Protein AF-A0AAJ6HSL3-F1 (afdb_monomer_lite)

Radius of gyration: 36.49 Å; chains: 1; bounding box: 99×90×108 Å

Sequence (548 aa):
MAYPLMCQSELSRSVRRASRYFLAGVLVTAIAAISVLGVQQSIDEFGPSWRAATGHGVAGAFTPERVDAAGRGGRRQEWRGTFVSTDQRIIRRDVVLDTPPDRMRIDLTVHARDTGARRVVYGEGTPIAPVKSLAVLVLMAFGCGLAAWRPGGWWLVGRLRRSGGRGAAARRQQGSSNDHRQATRDSKALRESTVAGLSRPAREAAGKPTQTTEPLPVRRLRASTDGPCPTVVHMDDHEVVRLKIVGLNSIAHLLPKARGRCGVYELTFADGQRYVGQAVDVVTRFCAHRRTWSDIVEIAFERVSRAQLDKVERDQIRRREAAGVQLRNVVHTTGRLGASELDVLLPSAEQRRWLADHQPGIVRLGDRPVDSVLQHRSRHRFNRLQADPRFTDELARLVGAYLRVAMPVPELTELSYWTVSALPSTSAATYPRLLTVSVHALETLFVYHERHTPQELQIRLNIDGATARSHLRTRIGLALMRPVEAHYRIRPGVLGLHFTSMRSAYDALTRPGIIKAARQLNLDLMRKGPALNWKTHCPDLVEHVLSV

Structure (mmCIF, N/CA/C/O backbone):
data_AF-A0AAJ6HSL3-F1
#
_entry.id   AF-A0AAJ6HSL3-F1
#
loop_
_atom_site.group_PDB
_atom_site.id
_atom_site.type_symbol
_atom_site.label_atom_id
_atom_site.label_alt_id
_atom_site.label_comp_id
_atom_site.label_asym_id
_atom_site.label_entity_id
_atom_site.label_seq_id
_atom_site.pdbx_PDB_ins_code
_atom_site.Cartn_x
_atom_site.Cartn_y
_atom_site.Cartn_z
_atom_site.occupancy
_atom_site.B_iso_or_equiv
_atom_site.auth_seq_id
_atom_site.auth_comp_id
_atom_site.auth_asym_id
_atom_site.auth_atom_id
_atom_site.pdbx_PDB_model_num
ATOM 1 N N . MET A 1 1 ? 37.740 42.653 -48.615 1.00 38.50 1 MET A N 1
ATOM 2 C CA . MET A 1 1 ? 36.428 42.121 -49.056 1.00 38.50 1 MET A CA 1
ATOM 3 C C . MET A 1 1 ? 35.886 41.203 -47.971 1.00 38.50 1 MET A C 1
ATOM 5 O O . MET A 1 1 ? 36.682 40.470 -47.403 1.00 38.50 1 MET A O 1
ATOM 9 N N . ALA A 1 2 ? 34.581 41.221 -47.691 1.00 36.50 2 ALA A N 1
ATOM 10 C CA . ALA A 1 2 ? 33.935 40.275 -46.777 1.00 36.50 2 ALA A CA 1
ATOM 11 C C . ALA A 1 2 ? 32.511 39.967 -47.274 1.00 36.50 2 ALA A C 1
ATOM 13 O O . ALA A 1 2 ? 31.738 40.892 -47.510 1.00 36.50 2 ALA A O 1
ATOM 14 N N . TYR A 1 3 ? 32.182 38.684 -47.451 1.00 35.84 3 TYR A N 1
ATOM 15 C CA . TYR A 1 3 ? 30.846 38.212 -47.844 1.00 35.84 3 TYR A CA 1
ATOM 16 C C . TYR A 1 3 ? 30.082 37.645 -46.622 1.00 35.84 3 TYR A C 1
ATOM 18 O O . TYR A 1 3 ? 30.716 37.194 -45.665 1.00 35.84 3 TYR A O 1
ATOM 26 N N . PRO A 1 4 ? 28.733 37.674 -46.603 1.00 53.94 4 PRO A N 1
ATOM 27 C CA . PRO A 1 4 ? 27.961 37.497 -45.371 1.00 53.94 4 PRO A CA 1
ATOM 28 C C . PRO A 1 4 ? 27.597 36.035 -45.052 1.00 53.94 4 PRO A C 1
ATOM 30 O O . PRO A 1 4 ? 26.861 35.379 -45.786 1.00 53.94 4 PRO A O 1
ATOM 33 N N . LEU A 1 5 ? 27.999 35.555 -43.870 1.00 46.56 5 LEU A N 1
ATOM 34 C CA . LEU A 1 5 ? 27.686 34.201 -43.374 1.00 46.56 5 LEU A CA 1
ATOM 35 C C . LEU A 1 5 ? 26.261 34.021 -42.799 1.00 46.56 5 LEU A C 1
ATOM 37 O O . LEU A 1 5 ? 25.857 32.901 -42.491 1.00 46.56 5 LEU A O 1
ATOM 41 N N . MET A 1 6 ? 25.467 35.087 -42.647 1.00 44.66 6 MET A N 1
ATOM 42 C CA . MET A 1 6 ? 24.206 35.030 -41.881 1.00 44.66 6 MET A CA 1
ATOM 43 C C . MET A 1 6 ? 23.062 34.250 -42.569 1.00 44.66 6 MET A C 1
ATOM 45 O O . MET A 1 6 ? 22.182 33.724 -41.882 1.00 44.66 6 MET A O 1
ATOM 49 N N . CYS A 1 7 ? 23.064 34.138 -43.903 1.00 47.41 7 CYS A N 1
ATOM 50 C CA . CYS A 1 7 ? 21.889 33.706 -44.675 1.00 47.41 7 CYS A CA 1
ATOM 51 C C . CYS A 1 7 ? 21.504 32.216 -44.503 1.00 47.41 7 CYS A C 1
ATOM 53 O O . CYS A 1 7 ? 20.319 31.886 -44.428 1.00 47.41 7 CYS A O 1
ATOM 55 N N . GLN A 1 8 ? 22.472 31.296 -44.389 1.00 46.66 8 GLN A N 1
ATOM 56 C CA . GLN A 1 8 ? 22.165 29.853 -44.392 1.00 46.66 8 GLN A CA 1
ATOM 57 C C . GLN A 1 8 ? 21.445 29.356 -43.123 1.00 46.66 8 GLN A C 1
ATOM 59 O O . GLN A 1 8 ? 20.730 28.348 -43.161 1.00 46.66 8 GLN A O 1
ATOM 64 N N . SER A 1 9 ? 21.588 30.062 -41.995 1.00 52.84 9 SER A N 1
ATOM 65 C CA . SER A 1 9 ? 21.005 29.628 -40.718 1.00 52.84 9 SER A CA 1
ATOM 66 C C . SER A 1 9 ? 19.466 29.620 -40.740 1.00 52.84 9 SER A C 1
ATOM 68 O O . SER A 1 9 ? 18.851 28.660 -40.268 1.00 52.84 9 SER A O 1
ATOM 70 N N . GLU A 1 10 ? 18.851 30.625 -41.368 1.00 47.94 10 GLU A N 1
ATOM 71 C CA . GLU A 1 10 ? 17.398 30.813 -41.478 1.00 47.94 10 GLU A CA 1
ATOM 72 C C . GLU A 1 10 ? 16.749 29.793 -42.426 1.00 47.94 10 GLU A C 1
ATOM 74 O O . GLU A 1 10 ? 15.784 29.119 -42.053 1.00 47.94 10 GLU A O 1
ATOM 79 N N . LEU A 1 11 ? 17.328 29.596 -43.617 1.00 48.28 11 LEU A N 1
ATOM 80 C CA . LEU A 1 11 ? 16.896 28.589 -44.600 1.00 48.28 11 LEU A CA 1
ATOM 81 C C . LEU A 1 11 ? 16.854 27.179 -43.992 1.00 48.28 11 LEU A C 1
ATOM 83 O O . LEU A 1 11 ? 15.866 26.455 -44.127 1.00 48.28 11 LEU A O 1
ATOM 87 N N . SER A 1 12 ? 17.881 26.811 -43.221 1.00 54.84 12 SER A N 1
ATOM 88 C CA . SER A 1 12 ? 17.910 25.515 -42.537 1.00 54.84 12 SER A CA 1
ATOM 89 C C . SER A 1 12 ? 16.773 25.345 -41.510 1.00 54.84 12 SER A C 1
ATOM 91 O O . SER A 1 12 ? 16.361 24.219 -41.220 1.00 54.84 12 SER A O 1
ATOM 93 N N . ARG A 1 13 ? 16.260 26.440 -40.929 1.00 52.62 13 ARG A N 1
ATOM 94 C CA . ARG A 1 13 ? 15.161 26.431 -39.948 1.00 52.62 13 ARG A CA 1
ATOM 95 C C . ARG A 1 13 ? 13.796 26.407 -40.632 1.00 52.62 13 ARG A C 1
ATOM 97 O O . ARG A 1 13 ? 12.902 25.726 -40.128 1.00 52.62 13 ARG A O 1
ATOM 104 N N . SER A 1 14 ? 13.625 27.096 -41.762 1.00 52.59 14 SER A N 1
ATOM 105 C CA . SER A 1 14 ? 12.364 27.088 -42.516 1.00 52.59 14 SER A CA 1
ATOM 106 C C . SER A 1 14 ? 12.091 25.709 -43.127 1.00 52.59 14 SER A C 1
ATOM 108 O O . SER A 1 14 ? 11.015 25.155 -42.895 1.00 52.59 14 SER A O 1
ATOM 110 N N . VAL A 1 15 ? 13.087 25.084 -43.767 1.00 55.91 15 VAL A N 1
ATOM 111 C CA . VAL A 1 15 ? 12.978 23.722 -44.330 1.00 55.91 15 VAL A CA 1
ATOM 112 C C . VAL A 1 15 ? 12.661 22.689 -43.240 1.00 55.91 15 VAL A C 1
ATOM 114 O O . VAL A 1 15 ? 11.739 21.888 -43.395 1.00 55.91 15 VAL A O 1
ATOM 117 N N . ARG A 1 16 ? 13.335 22.759 -42.080 1.00 52.56 16 ARG A N 1
ATOM 118 C CA . ARG A 1 16 ? 13.063 21.875 -40.924 1.00 52.56 16 ARG A CA 1
ATOM 119 C C . ARG A 1 16 ? 11.732 22.154 -40.212 1.00 52.56 16 ARG A C 1
ATOM 121 O O . ARG A 1 16 ? 11.285 21.315 -39.432 1.00 52.56 16 ARG A O 1
ATOM 128 N N . ARG A 1 17 ? 11.077 23.295 -40.458 1.00 53.50 17 ARG A N 1
ATOM 129 C CA . ARG A 1 17 ? 9.676 23.532 -40.059 1.00 53.50 17 ARG A CA 1
ATOM 130 C C . ARG A 1 17 ? 8.716 22.959 -41.104 1.00 53.50 17 ARG A C 1
ATOM 132 O O . ARG A 1 17 ? 7.807 22.224 -40.731 1.00 53.50 17 ARG A O 1
ATOM 139 N N . ALA A 1 18 ? 8.955 23.220 -42.390 1.00 54.31 18 ALA A N 1
ATOM 140 C CA . ALA A 1 18 ? 8.138 22.722 -43.496 1.00 54.31 18 ALA A CA 1
ATOM 141 C C . ALA A 1 18 ? 8.036 21.185 -43.507 1.00 54.31 18 ALA A C 1
ATOM 143 O O . ALA A 1 18 ? 6.926 20.655 -43.537 1.00 54.31 18 ALA A O 1
ATOM 144 N N . SER A 1 19 ? 9.157 20.466 -43.370 1.00 53.78 19 SER A N 1
ATOM 145 C CA . SER A 1 19 ? 9.152 18.995 -43.328 1.00 53.78 19 SER A CA 1
ATOM 146 C C . SER A 1 19 ? 8.380 18.431 -42.130 1.00 53.78 19 SER A C 1
ATOM 148 O O . SER A 1 19 ? 7.687 17.424 -42.262 1.00 53.78 19 SER A O 1
ATOM 150 N N . ARG A 1 20 ? 8.418 19.105 -40.971 1.00 55.12 20 ARG A N 1
ATOM 151 C CA . ARG A 1 20 ? 7.653 18.708 -39.775 1.00 55.12 20 ARG A CA 1
ATOM 152 C C . ARG A 1 20 ? 6.151 18.942 -39.938 1.00 55.12 20 ARG A C 1
ATOM 154 O O . ARG A 1 20 ? 5.377 18.130 -39.441 1.00 55.12 20 ARG A O 1
ATOM 161 N N . TYR A 1 21 ? 5.732 19.994 -40.644 1.00 60.94 21 TYR A N 1
ATOM 162 C CA . TYR A 1 21 ? 4.319 20.196 -40.983 1.00 60.94 21 TYR A CA 1
ATOM 163 C C . TYR A 1 21 ? 3.832 19.206 -42.050 1.00 60.94 21 TYR A C 1
ATOM 165 O O . TYR A 1 21 ? 2.742 18.662 -41.899 1.00 60.94 21 TYR A O 1
ATOM 173 N N . PHE A 1 22 ? 4.649 18.908 -43.065 1.00 65.56 22 PHE A N 1
ATOM 174 C CA . PHE A 1 22 ? 4.341 17.894 -44.079 1.00 65.56 22 PHE A CA 1
ATOM 175 C C . PHE A 1 22 ? 4.174 16.499 -43.455 1.00 65.56 22 PHE A C 1
ATOM 177 O O . PHE A 1 22 ? 3.131 15.870 -43.622 1.00 65.56 22 PHE A O 1
ATOM 184 N N . LEU A 1 23 ? 5.145 16.058 -42.646 1.00 61.44 23 LEU A N 1
ATOM 185 C CA . LEU A 1 23 ? 5.101 14.761 -41.964 1.00 61.44 23 LEU A CA 1
ATOM 186 C C . LEU A 1 23 ? 3.921 14.659 -40.980 1.00 61.44 23 LEU A C 1
ATOM 188 O O . LEU A 1 23 ? 3.283 13.613 -40.889 1.00 61.44 23 LEU A O 1
ATOM 192 N N . ALA A 1 24 ? 3.586 15.750 -40.280 1.00 62.50 24 ALA A N 1
ATOM 193 C CA . ALA A 1 24 ? 2.399 15.805 -39.427 1.00 62.50 24 ALA A CA 1
ATOM 194 C C . ALA A 1 24 ? 1.087 15.734 -40.230 1.00 62.50 24 ALA A C 1
ATOM 196 O O . ALA A 1 24 ? 0.134 15.116 -39.762 1.00 62.50 24 ALA A O 1
ATOM 197 N N . GLY A 1 25 ? 1.038 16.329 -41.428 1.00 66.25 25 GLY A N 1
ATOM 198 C CA . GLY A 1 25 ? -0.094 16.211 -42.350 1.00 66.25 25 GLY A CA 1
ATOM 199 C C . GLY A 1 25 ? -0.306 14.767 -42.801 1.00 66.25 25 GLY A C 1
ATOM 200 O O . GLY A 1 25 ? -1.377 14.215 -42.566 1.00 66.25 25 GLY A O 1
ATOM 201 N N . VAL A 1 26 ? 0.742 14.129 -43.337 1.00 71.12 26 VAL A N 1
ATOM 202 C CA . VAL A 1 26 ? 0.716 12.715 -43.761 1.00 71.12 26 VAL A CA 1
ATOM 203 C C . VAL A 1 26 ? 0.276 11.796 -42.616 1.00 71.12 26 VAL A C 1
ATOM 205 O O . VAL A 1 26 ? -0.586 10.942 -42.815 1.00 71.12 26 VAL A O 1
ATOM 208 N N . LEU A 1 27 ? 0.804 11.999 -41.403 1.00 64.75 27 LEU A N 1
ATOM 209 C CA . LEU A 1 27 ? 0.428 11.208 -40.228 1.00 64.75 27 LEU A CA 1
ATOM 210 C C . LEU A 1 27 ? -1.057 11.373 -39.857 1.00 64.75 27 LEU A C 1
ATOM 212 O O . LEU A 1 27 ? -1.716 10.382 -39.552 1.00 64.75 27 LEU A O 1
ATOM 216 N N . VAL A 1 28 ? -1.603 12.593 -39.904 1.00 69.56 28 VAL A N 1
ATOM 217 C CA . VAL A 1 28 ? -3.035 12.836 -39.639 1.00 69.56 28 VAL A CA 1
ATOM 218 C C . VAL A 1 28 ? -3.914 12.191 -40.715 1.00 69.56 28 VAL A C 1
ATOM 220 O O . VAL A 1 28 ? -4.921 11.575 -40.371 1.00 69.56 28 VAL A O 1
ATOM 223 N N . THR A 1 29 ? -3.530 12.265 -41.992 1.00 67.38 29 THR A N 1
ATOM 224 C CA . THR A 1 29 ? -4.267 11.614 -43.088 1.00 67.38 29 THR A CA 1
ATOM 225 C C . THR A 1 29 ? -4.244 10.087 -42.960 1.00 67.38 29 THR A C 1
ATOM 227 O O . THR A 1 29 ? -5.283 9.449 -43.118 1.00 67.38 29 THR A O 1
ATOM 230 N N . ALA A 1 30 ? -3.097 9.500 -42.602 1.00 68.12 30 ALA A N 1
ATOM 231 C CA . ALA A 1 30 ? -2.974 8.063 -42.357 1.00 68.12 30 ALA A CA 1
ATOM 232 C C . ALA A 1 30 ? -3.830 7.605 -41.162 1.00 68.12 30 ALA A C 1
ATOM 234 O O . ALA A 1 30 ? -4.544 6.610 -41.269 1.00 68.12 30 ALA A O 1
ATOM 235 N N . ILE A 1 31 ? -3.822 8.357 -40.053 1.00 68.56 31 ILE A N 1
ATOM 236 C CA . ILE A 1 31 ? -4.690 8.087 -38.895 1.00 68.56 31 ILE A CA 1
ATOM 237 C C . ILE A 1 31 ? -6.166 8.156 -39.305 1.00 68.56 31 ILE A C 1
ATOM 239 O O . ILE A 1 31 ? -6.918 7.251 -38.967 1.00 68.56 31 ILE A O 1
ATOM 243 N N . ALA A 1 32 ? -6.582 9.168 -40.074 1.00 67.88 32 ALA A N 1
ATOM 244 C CA . ALA A 1 32 ? -7.965 9.286 -40.536 1.00 67.88 32 ALA A CA 1
ATOM 245 C C . ALA A 1 32 ? -8.397 8.104 -41.426 1.00 67.88 32 ALA A C 1
ATOM 247 O O . ALA A 1 32 ? -9.487 7.568 -41.231 1.00 67.88 32 ALA A O 1
ATOM 248 N N . ALA A 1 33 ? -7.542 7.654 -42.352 1.00 69.44 33 ALA A N 1
ATOM 249 C CA . ALA A 1 33 ? -7.819 6.489 -43.195 1.00 69.44 33 ALA A CA 1
ATOM 250 C C . ALA A 1 33 ? -7.941 5.189 -42.374 1.00 69.44 33 ALA A C 1
ATOM 252 O O . ALA A 1 33 ? -8.884 4.421 -42.569 1.00 69.44 33 ALA A O 1
ATOM 253 N N . ILE A 1 34 ? -7.040 4.975 -41.408 1.00 71.00 34 ILE A N 1
ATOM 254 C CA . ILE A 1 34 ? -7.098 3.838 -40.474 1.00 71.00 34 ILE A CA 1
ATOM 255 C C . ILE A 1 34 ? -8.370 3.900 -39.611 1.00 71.00 34 ILE A C 1
ATOM 257 O O . ILE A 1 34 ? -9.005 2.868 -39.391 1.00 71.00 34 ILE A O 1
ATOM 261 N N . SER A 1 35 ? -8.788 5.093 -39.171 1.00 64.50 35 SER A N 1
ATOM 262 C CA . SER A 1 35 ? -10.036 5.276 -38.421 1.00 64.50 35 SER A CA 1
ATOM 263 C C . SER A 1 35 ? -11.273 4.908 -39.242 1.00 64.50 35 SER A C 1
ATOM 265 O O . SER A 1 35 ? -12.148 4.223 -38.721 1.00 64.50 35 SER A O 1
ATOM 267 N N . VAL A 1 36 ? -11.345 5.306 -40.519 1.00 68.62 36 VAL A N 1
ATOM 268 C CA . VAL A 1 36 ? -12.468 4.951 -41.410 1.00 68.62 36 VAL A CA 1
ATOM 269 C C . VAL A 1 36 ? -12.543 3.438 -41.630 1.00 68.62 36 VAL A C 1
ATOM 271 O O . VAL A 1 36 ? -13.611 2.855 -41.450 1.00 68.62 36 VAL A O 1
ATOM 274 N N . LEU A 1 37 ? -11.414 2.787 -41.931 1.00 65.56 37 LEU A N 1
ATOM 275 C CA . LEU A 1 37 ? -11.355 1.331 -42.119 1.00 65.56 37 LEU A CA 1
ATOM 276 C C . LEU A 1 37 ? -11.744 0.566 -40.840 1.00 65.56 37 LEU A C 1
ATOM 278 O O . LEU A 1 37 ? -12.523 -0.384 -40.898 1.00 65.56 37 LEU A O 1
ATOM 282 N N . GLY A 1 38 ? -11.259 1.011 -39.675 1.00 59.75 38 GLY A N 1
ATOM 283 C CA . GLY A 1 38 ? -11.620 0.420 -38.384 1.00 59.75 38 GLY A CA 1
ATOM 284 C C . GLY A 1 38 ? -13.092 0.633 -38.008 1.00 59.75 38 GLY A C 1
ATOM 285 O O . GLY A 1 38 ? -13.701 -0.250 -37.405 1.00 59.75 38 GLY A O 1
ATOM 286 N N . VAL A 1 39 ? -13.691 1.764 -38.398 1.00 63.84 39 VAL A N 1
ATOM 287 C CA . VAL A 1 39 ? -15.134 2.021 -38.244 1.00 63.84 39 VAL A CA 1
ATOM 288 C C . VAL A 1 39 ? -15.959 1.089 -39.133 1.00 63.84 39 VAL A C 1
ATOM 290 O O . VAL A 1 39 ? -16.923 0.514 -38.637 1.00 63.84 39 VAL A O 1
ATOM 293 N N . GLN A 1 40 ? -15.568 0.875 -40.394 1.00 61.22 40 GLN A N 1
ATOM 294 C CA . GLN A 1 40 ? -16.257 -0.064 -41.292 1.00 61.22 40 GLN A CA 1
ATOM 295 C C . GLN A 1 40 ? -16.239 -1.495 -40.730 1.00 61.22 40 GLN A C 1
ATOM 297 O O . GLN A 1 40 ? -17.302 -2.074 -40.517 1.00 61.22 40 GLN A O 1
ATOM 302 N N . GLN A 1 41 ? -15.061 -2.010 -40.355 1.00 60.38 41 GLN A N 1
ATOM 303 C CA . GLN A 1 41 ? -14.937 -3.334 -39.723 1.00 60.38 41 GLN A CA 1
ATOM 304 C C . GLN A 1 41 ? -15.753 -3.446 -38.421 1.00 60.38 41 GLN A C 1
ATOM 306 O O . GLN A 1 41 ? -16.389 -4.468 -38.169 1.00 60.38 41 GLN A O 1
ATOM 311 N N . SER A 1 42 ? -15.796 -2.380 -37.611 1.00 59.06 42 SER A N 1
ATOM 312 C CA . SER A 1 42 ? -16.596 -2.357 -36.377 1.00 59.06 42 SER A CA 1
ATOM 313 C C . SER A 1 42 ? -18.105 -2.409 -36.641 1.00 59.06 42 SER A C 1
ATOM 315 O O . SER A 1 42 ? -18.834 -2.984 -35.836 1.00 59.06 42 SER A O 1
ATOM 317 N N . ILE A 1 43 ? -18.589 -1.817 -37.740 1.00 61.97 43 ILE A N 1
ATOM 318 C CA . ILE A 1 43 ? -20.011 -1.828 -38.124 1.00 61.97 43 ILE A CA 1
ATOM 319 C C . ILE A 1 43 ? -20.439 -3.231 -38.574 1.00 61.97 43 ILE A C 1
ATOM 321 O O . ILE A 1 43 ? -21.486 -3.713 -38.126 1.00 61.97 43 ILE A O 1
ATOM 325 N N . ASP A 1 44 ? -19.611 -3.901 -39.380 1.00 62.81 44 ASP A N 1
ATOM 326 C CA . ASP A 1 44 ? -19.874 -5.253 -39.891 1.00 62.81 44 ASP A CA 1
ATOM 327 C C . ASP A 1 44 ? -19.999 -6.297 -38.762 1.00 62.81 44 ASP A C 1
ATOM 329 O O . ASP A 1 44 ? -20.835 -7.198 -38.841 1.00 62.81 44 ASP A O 1
ATOM 333 N N . GLU A 1 45 ? -19.228 -6.156 -37.675 1.00 62.56 45 GLU A N 1
ATOM 334 C CA . GLU A 1 45 ? -19.332 -7.014 -36.481 1.00 62.56 45 GLU A CA 1
ATOM 335 C C . GLU A 1 45 ? -20.443 -6.574 -35.500 1.00 62.56 45 GLU A C 1
ATOM 337 O O . GLU A 1 45 ? -21.075 -7.408 -34.837 1.00 62.56 45 GLU A O 1
ATOM 342 N N . PHE A 1 46 ? -20.714 -5.267 -35.392 1.00 66.50 46 PHE A N 1
ATOM 343 C CA . PHE A 1 46 ? -21.706 -4.723 -34.456 1.00 66.50 46 PHE A CA 1
ATOM 344 C C . PHE A 1 46 ? -23.151 -4.980 -34.902 1.00 66.50 46 PHE A C 1
ATOM 346 O O . PHE A 1 46 ? -23.981 -5.377 -34.087 1.00 66.50 46 PHE A O 1
ATOM 353 N N . GLY A 1 47 ? -23.474 -4.804 -36.187 1.00 72.69 47 GLY A N 1
ATOM 354 C CA . GLY A 1 47 ? -24.844 -4.969 -36.694 1.00 72.69 47 GLY A CA 1
ATOM 355 C C . GLY A 1 47 ? -25.458 -6.363 -36.445 1.00 72.69 47 GLY A C 1
ATOM 356 O O . GLY A 1 47 ? -26.620 -6.456 -36.035 1.00 72.69 47 GLY A O 1
ATOM 357 N N . PRO A 1 48 ? -24.731 -7.474 -36.668 1.00 76.00 48 PRO A N 1
ATOM 358 C CA . PRO A 1 48 ? -25.227 -8.820 -36.377 1.00 76.00 48 PRO A CA 1
ATOM 359 C C . PRO A 1 48 ? -25.280 -9.160 -34.881 1.00 76.00 48 PRO A C 1
ATOM 361 O O . PRO A 1 48 ? -26.235 -9.815 -34.460 1.00 76.00 48 PRO A O 1
ATOM 364 N N . SER A 1 49 ? -24.321 -8.687 -34.076 1.00 72.88 49 SER A N 1
ATOM 365 C CA . SER A 1 49 ? -24.284 -8.943 -32.626 1.00 72.88 49 SER A CA 1
ATOM 366 C C . SER A 1 49 ? -25.314 -8.112 -31.846 1.00 72.88 49 SER A C 1
ATOM 368 O O . SER A 1 49 ? -25.976 -8.637 -30.950 1.00 72.88 49 SER A O 1
ATOM 370 N N . TRP A 1 50 ? -25.548 -6.852 -32.234 1.00 70.69 50 TRP A N 1
ATOM 371 C CA . TRP A 1 50 ? -26.617 -6.014 -31.677 1.00 70.69 50 TRP A CA 1
ATOM 372 C C . TRP A 1 50 ? -28.008 -6.606 -31.934 1.00 70.69 50 TRP A C 1
ATOM 374 O O . TRP A 1 50 ? -28.840 -6.642 -31.027 1.00 70.69 50 TRP A O 1
ATOM 384 N N . ARG A 1 51 ? -28.257 -7.130 -33.146 1.00 74.06 51 ARG A N 1
ATOM 385 C CA . ARG A 1 51 ? -29.523 -7.810 -33.477 1.00 74.06 51 ARG A CA 1
ATOM 386 C C . ARG A 1 51 ? -29.761 -9.038 -32.594 1.00 74.06 51 ARG A C 1
ATOM 388 O O . ARG A 1 51 ? -30.869 -9.198 -32.098 1.00 74.06 51 ARG A O 1
ATOM 395 N N . ALA A 1 52 ? -28.730 -9.841 -32.322 1.00 77.12 52 ALA A N 1
ATOM 396 C CA . ALA A 1 52 ? -28.852 -10.990 -31.424 1.00 77.12 52 ALA A CA 1
ATOM 397 C C . ALA A 1 52 ? -29.159 -10.557 -29.979 1.00 77.12 52 ALA A C 1
ATOM 399 O O . ALA A 1 52 ? -30.088 -11.077 -29.363 1.00 77.12 52 ALA A O 1
ATOM 400 N N . ALA A 1 53 ? -28.436 -9.552 -29.469 1.00 71.25 53 ALA A N 1
ATOM 401 C CA . ALA A 1 53 ? -28.622 -9.010 -28.120 1.00 71.25 53 ALA A CA 1
ATOM 402 C C . ALA A 1 53 ? -29.989 -8.324 -27.906 1.00 71.25 53 ALA A C 1
ATOM 404 O O . ALA A 1 53 ? -30.454 -8.226 -26.774 1.00 71.25 53 ALA A O 1
ATOM 405 N N . THR A 1 54 ? -30.644 -7.874 -28.981 1.00 73.56 54 THR A N 1
ATOM 406 C CA . THR A 1 54 ? -32.016 -7.328 -28.970 1.00 73.56 54 THR A CA 1
ATOM 407 C C . THR A 1 54 ? -33.093 -8.381 -29.273 1.00 73.56 54 THR A C 1
ATOM 409 O O . THR A 1 54 ? -34.264 -8.045 -29.417 1.00 73.56 54 THR A O 1
ATOM 412 N N . GLY A 1 55 ? -32.725 -9.667 -29.341 1.00 73.50 55 GLY A N 1
ATOM 413 C CA . GLY A 1 55 ? -33.653 -10.787 -29.534 1.00 73.50 55 GLY A CA 1
ATOM 414 C C . GLY A 1 55 ? -34.057 -11.058 -30.987 1.00 73.50 55 GLY A C 1
ATOM 415 O O . GLY A 1 55 ? -34.808 -12.001 -31.240 1.00 73.50 55 GLY A O 1
ATOM 416 N N . HIS A 1 56 ? -33.548 -10.293 -31.955 1.00 76.69 56 HIS A N 1
ATOM 417 C CA . HIS A 1 56 ? -33.751 -10.560 -33.378 1.00 76.69 56 HIS A CA 1
ATOM 418 C C . HIS A 1 56 ? -32.849 -11.704 -33.879 1.00 76.69 56 HIS A C 1
ATOM 420 O O . HIS A 1 56 ? -31.809 -12.018 -33.299 1.00 76.69 56 HIS A O 1
ATOM 426 N N . GLY A 1 57 ? -33.240 -12.313 -35.001 1.00 85.19 57 GLY A N 1
ATOM 427 C CA . GLY A 1 57 ? -32.587 -13.500 -35.561 1.00 85.19 57 GLY A CA 1
ATOM 428 C C . GLY A 1 57 ? -33.324 -14.798 -35.230 1.00 85.19 57 GLY A C 1
ATOM 429 O O . GLY A 1 57 ? -34.191 -14.841 -34.354 1.00 85.19 57 GLY A O 1
ATOM 430 N N . VAL A 1 58 ? -32.987 -15.856 -35.964 1.00 88.88 58 VAL A N 1
ATOM 431 C CA . VAL A 1 58 ? -33.606 -17.179 -35.840 1.00 88.88 58 VAL A CA 1
ATOM 432 C C . VAL A 1 58 ? -33.081 -17.854 -34.578 1.00 88.88 58 VAL A C 1
ATOM 434 O O . VAL A 1 58 ? -31.873 -18.030 -34.427 1.00 88.88 58 VAL A O 1
ATOM 437 N N . ALA A 1 59 ? -33.984 -18.220 -33.668 1.00 90.12 59 ALA A N 1
ATOM 438 C CA . ALA A 1 59 ? -33.646 -18.986 -32.474 1.00 90.12 59 ALA A CA 1
ATOM 439 C C . ALA A 1 59 ? -33.368 -20.458 -32.816 1.00 90.12 59 ALA A C 1
ATOM 441 O O . ALA A 1 59 ? -33.922 -21.005 -33.774 1.00 90.12 59 ALA A O 1
ATOM 442 N N . GLY A 1 60 ? -32.515 -21.095 -32.019 1.00 92.31 60 GLY A N 1
ATOM 443 C CA . GLY A 1 60 ? -32.176 -22.501 -32.177 1.00 92.31 60 GLY A CA 1
ATOM 444 C C . GLY A 1 60 ? -31.224 -23.010 -31.103 1.00 92.31 60 GLY A C 1
ATOM 445 O O . GLY A 1 60 ? -31.069 -22.410 -30.034 1.00 92.31 60 GLY A O 1
ATOM 446 N N . ALA A 1 61 ? -30.580 -24.127 -31.413 1.00 93.25 61 ALA A N 1
ATOM 447 C CA . ALA A 1 61 ? -29.583 -24.783 -30.584 1.00 93.25 61 ALA A CA 1
ATOM 448 C C . ALA A 1 61 ? -28.241 -24.854 -31.327 1.00 93.25 61 ALA A C 1
ATOM 450 O O . ALA A 1 61 ? -28.195 -25.169 -32.517 1.00 93.25 61 ALA A O 1
ATOM 451 N N . PHE A 1 62 ? -27.146 -24.579 -30.624 1.00 94.44 62 PHE A N 1
ATOM 452 C CA . PHE A 1 62 ? -25.781 -24.786 -31.098 1.00 94.44 62 PHE A CA 1
ATOM 453 C C . PHE A 1 62 ? -25.150 -25.964 -30.352 1.00 94.44 62 PHE A C 1
ATOM 455 O O . PHE A 1 62 ? -25.062 -25.949 -29.123 1.00 94.44 62 PHE A O 1
ATOM 462 N N . THR A 1 63 ? -24.689 -26.958 -31.109 1.00 93.81 63 THR A N 1
ATOM 463 C CA . THR A 1 63 ? -23.927 -28.108 -30.612 1.00 93.81 63 THR A CA 1
ATOM 464 C C . THR A 1 63 ? -22.452 -27.908 -30.974 1.00 93.81 63 THR A C 1
ATOM 466 O O . THR A 1 63 ? -22.135 -27.867 -32.167 1.00 93.81 63 THR A O 1
ATOM 469 N N . PRO A 1 64 ? -21.538 -27.748 -30.000 1.00 93.38 64 PRO A N 1
ATOM 470 C CA . PRO A 1 64 ? -20.102 -27.692 -30.272 1.00 93.38 64 PRO A CA 1
ATOM 471 C C . PRO A 1 64 ? -19.561 -29.046 -30.758 1.00 93.38 64 PRO A C 1
ATOM 473 O O . PRO A 1 64 ? -20.007 -30.106 -30.339 1.00 93.38 64 PRO A O 1
ATOM 476 N N . GLU A 1 65 ? -18.543 -28.996 -31.610 1.00 92.56 65 GLU A N 1
ATOM 477 C CA . GLU A 1 65 ? -17.842 -30.154 -32.183 1.00 92.56 65 GLU A CA 1
ATOM 478 C C . GLU A 1 65 ? -16.332 -30.087 -31.897 1.00 92.56 65 GLU A C 1
ATOM 480 O O . GLU A 1 65 ? -15.702 -31.108 -31.628 1.00 92.56 65 GLU A O 1
ATOM 485 N N . ARG A 1 66 ? -15.737 -28.882 -31.919 1.00 90.19 66 ARG A N 1
ATOM 486 C CA . ARG A 1 66 ? -14.323 -28.651 -31.577 1.00 90.19 66 ARG A CA 1
ATOM 487 C C . ARG A 1 66 ? -14.083 -27.296 -30.909 1.00 90.19 66 ARG A C 1
ATOM 489 O O . ARG A 1 66 ? -14.921 -26.394 -30.974 1.00 90.19 66 ARG A O 1
ATOM 496 N N . VAL A 1 67 ? -12.907 -27.157 -30.297 1.00 88.38 67 VAL A N 1
ATOM 497 C CA . VAL A 1 67 ? -12.432 -25.914 -29.676 1.00 88.38 67 VAL A CA 1
ATOM 498 C C . VAL A 1 67 ? -11.082 -25.539 -30.272 1.00 88.38 67 VAL A C 1
ATOM 500 O O . VAL A 1 67 ? -10.089 -26.225 -30.037 1.00 88.38 67 VAL A O 1
ATOM 503 N N . ASP A 1 68 ? -11.044 -24.437 -31.015 1.00 85.19 68 ASP A N 1
ATOM 504 C CA . ASP A 1 68 ? -9.820 -23.923 -31.625 1.00 85.19 68 ASP A CA 1
ATOM 505 C C . ASP A 1 68 ? -9.164 -22.880 -30.695 1.00 85.19 68 ASP A C 1
ATOM 507 O O . ASP A 1 68 ? -9.844 -22.075 -30.048 1.00 85.19 68 ASP A O 1
ATOM 511 N N . ALA A 1 69 ? -7.830 -22.874 -30.615 1.00 77.12 69 ALA A N 1
ATOM 512 C CA . ALA A 1 69 ? -7.079 -21.901 -29.818 1.00 77.12 69 ALA A CA 1
ATOM 513 C C . ALA A 1 69 ? -6.810 -20.622 -30.629 1.00 77.12 69 ALA A C 1
ATOM 515 O O . ALA A 1 69 ? -6.113 -20.647 -31.643 1.00 77.12 69 ALA A O 1
ATOM 516 N N . ALA A 1 70 ? -7.331 -19.491 -30.158 1.00 66.50 70 ALA A N 1
ATOM 517 C CA . ALA A 1 70 ? -7.342 -18.221 -30.873 1.00 66.50 70 ALA A CA 1
ATOM 518 C C . ALA A 1 70 ? -6.601 -17.092 -30.130 1.00 66.50 70 ALA A C 1
ATOM 520 O O . ALA A 1 70 ? -6.435 -17.083 -28.904 1.00 66.50 70 ALA A O 1
ATOM 521 N N . GLY A 1 71 ? -6.189 -16.082 -30.900 1.00 57.47 71 GLY A N 1
ATOM 522 C CA . GLY A 1 71 ? -5.508 -14.888 -30.399 1.00 57.47 71 GLY A CA 1
ATOM 523 C C . GLY A 1 71 ? -4.033 -15.095 -30.031 1.00 57.47 71 GLY A C 1
ATOM 524 O O . GLY A 1 71 ? -3.487 -16.199 -30.044 1.00 57.47 71 GLY A O 1
ATOM 525 N N . ARG A 1 72 ? -3.352 -13.989 -29.707 1.00 40.94 72 ARG A N 1
ATOM 526 C CA . ARG A 1 72 ? -1.900 -13.964 -29.466 1.00 40.94 72 ARG A CA 1
ATOM 527 C C . ARG A 1 72 ? -1.550 -14.779 -28.210 1.00 40.94 72 ARG A C 1
ATOM 529 O O . ARG A 1 72 ? -1.827 -14.345 -27.094 1.00 40.94 72 ARG A O 1
ATOM 536 N N . GLY A 1 73 ? -0.957 -15.958 -28.406 1.00 48.38 73 GLY A N 1
ATOM 537 C CA . GLY A 1 73 ? -0.638 -16.903 -27.330 1.00 48.38 73 GLY A CA 1
ATOM 538 C C . GLY A 1 73 ? -1.797 -17.812 -26.895 1.00 48.38 73 GLY A C 1
ATOM 539 O O . GLY A 1 73 ? -1.793 -18.258 -25.752 1.00 48.38 73 GLY A O 1
ATOM 540 N N . GLY A 1 74 ? -2.801 -18.052 -27.752 1.00 54.78 74 GLY A N 1
ATOM 541 C CA . GLY A 1 74 ? -3.816 -19.104 -27.557 1.00 54.78 74 GLY A CA 1
ATOM 542 C C . GLY A 1 74 ? -4.774 -18.910 -26.374 1.00 54.78 74 GLY A C 1
ATOM 543 O O . GLY A 1 74 ? -5.427 -19.856 -25.947 1.00 54.78 74 GLY A O 1
ATOM 544 N N . ARG A 1 75 ? -4.853 -17.696 -25.810 1.00 58.59 75 ARG A N 1
ATOM 545 C CA . ARG A 1 75 ? -5.642 -17.395 -24.598 1.00 58.59 75 ARG A CA 1
ATOM 546 C C . ARG A 1 75 ? -7.156 -17.275 -24.822 1.00 58.59 75 ARG A C 1
ATOM 548 O O . ARG A 1 75 ? -7.881 -17.147 -23.838 1.00 58.59 75 ARG A O 1
ATOM 555 N N . ARG A 1 76 ? -7.644 -17.279 -26.068 1.00 69.19 76 ARG A N 1
ATOM 556 C CA . ARG A 1 76 ? -9.080 -17.327 -26.396 1.00 69.19 76 ARG A CA 1
ATOM 557 C C . ARG A 1 76 ? -9.419 -18.723 -26.918 1.00 69.19 76 ARG A C 1
ATOM 559 O O . ARG A 1 76 ? -8.664 -19.274 -27.708 1.00 69.19 76 ARG A O 1
ATOM 566 N N . GLN A 1 77 ? -10.561 -19.260 -26.508 1.00 81.62 77 GLN A N 1
ATOM 567 C CA . GLN A 1 77 ? -11.141 -20.473 -27.084 1.00 81.62 77 GLN A CA 1
ATOM 568 C C . GLN A 1 77 ? -12.243 -20.076 -28.072 1.00 81.62 77 GLN A C 1
ATOM 570 O O . GLN A 1 77 ? -13.119 -19.280 -27.724 1.00 81.62 77 GLN A O 1
ATOM 575 N N . GLU A 1 78 ? -12.193 -20.606 -29.292 1.00 86.94 78 GLU A N 1
ATOM 576 C CA . GLU A 1 78 ? -13.265 -20.502 -30.287 1.00 86.94 78 GLU A CA 1
ATOM 577 C C . GLU A 1 78 ? -14.007 -21.835 -30.375 1.00 86.94 78 GLU A C 1
ATOM 579 O O . GLU A 1 78 ? -13.444 -22.851 -30.776 1.00 86.94 78 GLU A O 1
ATOM 584 N N . TRP A 1 79 ? -15.282 -21.825 -29.996 1.00 90.81 79 TRP A N 1
ATOM 585 C CA . TRP A 1 79 ? -16.146 -23.002 -30.017 1.00 90.81 79 TRP A CA 1
ATOM 586 C C . TRP A 1 79 ? -16.789 -23.120 -31.395 1.00 90.81 79 TRP A C 1
ATOM 588 O O . TRP A 1 79 ? -17.555 -22.236 -31.783 1.00 90.81 79 TRP A O 1
ATOM 598 N N . ARG A 1 80 ? -16.482 -24.190 -32.133 1.00 92.88 80 ARG A N 1
ATOM 599 C CA . ARG A 1 80 ? -17.045 -24.460 -33.466 1.00 92.88 80 ARG A CA 1
ATOM 600 C C . ARG A 1 80 ? -17.913 -25.699 -33.457 1.00 92.88 80 ARG A C 1
ATOM 602 O O . ARG A 1 80 ? -17.593 -26.661 -32.765 1.00 92.88 80 ARG A O 1
ATOM 609 N N . GLY A 1 81 ? -18.970 -25.681 -34.256 1.00 92.94 81 GLY A N 1
ATOM 610 C CA . GLY A 1 81 ? -19.852 -26.826 -34.443 1.00 92.94 81 GLY A CA 1
ATOM 611 C C . GLY A 1 81 ? -21.051 -26.496 -35.322 1.00 92.94 81 GLY A C 1
ATOM 612 O O . GLY A 1 81 ? -20.939 -25.682 -36.248 1.00 92.94 81 GLY A O 1
ATOM 613 N N . THR A 1 82 ? -22.193 -27.110 -35.019 1.00 95.06 82 THR A N 1
ATOM 614 C CA . THR A 1 82 ? -23.419 -27.012 -35.816 1.00 95.06 82 THR A CA 1
ATOM 615 C C . THR A 1 82 ? -24.536 -26.296 -35.062 1.00 95.06 82 THR A C 1
ATOM 617 O O . THR A 1 82 ? -24.878 -26.642 -33.933 1.00 95.06 82 THR A O 1
ATOM 620 N N . PHE A 1 83 ? -25.146 -25.311 -35.722 1.00 94.50 83 PHE A N 1
ATOM 621 C CA . PHE A 1 83 ? -26.397 -24.676 -35.311 1.00 94.50 83 PHE A CA 1
ATOM 622 C C . PHE A 1 83 ? -27.593 -25.292 -36.049 1.00 94.50 83 PHE A C 1
ATOM 624 O O . PHE A 1 83 ? -27.515 -25.526 -37.258 1.00 94.50 83 PHE A O 1
ATOM 631 N N . VAL A 1 84 ? -28.700 -25.499 -35.334 1.00 95.00 84 VAL A N 1
ATOM 632 C CA . VAL A 1 84 ? -29.997 -25.949 -35.862 1.00 95.00 84 VAL A CA 1
ATOM 633 C C . VAL A 1 84 ? -31.095 -25.024 -35.331 1.00 95.00 84 VAL A C 1
ATOM 635 O O . VAL A 1 84 ? -31.180 -24.812 -34.120 1.00 95.00 84 VAL A O 1
ATOM 638 N N . SER A 1 85 ? -31.938 -24.469 -36.205 1.00 94.56 85 SER A N 1
ATOM 639 C CA . SER A 1 85 ? -33.078 -23.633 -35.798 1.00 94.56 85 SER A CA 1
ATOM 640 C C . SER A 1 85 ? -34.136 -24.420 -35.016 1.00 94.56 85 SER A C 1
ATOM 642 O O . SER A 1 85 ? -34.273 -25.632 -35.178 1.00 94.56 85 SER A O 1
ATOM 644 N N . THR A 1 86 ? -34.938 -23.735 -34.196 1.00 91.06 86 THR A N 1
ATOM 645 C CA . THR A 1 86 ? -36.012 -24.372 -33.407 1.00 91.06 86 THR A CA 1
ATOM 646 C C . THR A 1 86 ? -37.065 -25.072 -34.282 1.00 91.06 86 THR A C 1
ATOM 648 O O . THR A 1 86 ? -37.650 -26.062 -33.855 1.00 91.06 86 THR A O 1
ATOM 651 N N . ASP A 1 87 ? -37.282 -24.602 -35.516 1.00 90.19 87 ASP A N 1
ATOM 652 C CA . ASP A 1 87 ? -38.162 -25.239 -36.511 1.00 90.19 87 ASP A CA 1
ATOM 653 C C . ASP A 1 87 ? -37.451 -26.291 -37.391 1.00 90.19 87 ASP A C 1
ATOM 655 O O . ASP A 1 87 ? -38.045 -26.804 -38.336 1.00 90.19 87 ASP A O 1
ATOM 659 N N . GLN A 1 88 ? -36.179 -26.589 -37.100 1.00 88.50 88 GLN A N 1
ATOM 660 C CA . GLN A 1 88 ? -35.284 -27.520 -37.802 1.00 88.50 88 GLN A CA 1
ATOM 661 C C . GLN A 1 88 ? -35.023 -27.218 -39.293 1.00 88.50 88 GLN A C 1
ATOM 663 O O . GLN A 1 88 ? -34.312 -27.974 -39.956 1.00 88.50 88 GLN A O 1
ATOM 668 N N . ARG A 1 89 ? -35.527 -26.099 -39.837 1.00 87.81 89 ARG A N 1
ATOM 669 C CA . ARG A 1 89 ? -35.375 -25.746 -41.262 1.00 87.81 89 ARG A CA 1
ATOM 670 C C . ARG A 1 89 ? -34.008 -25.177 -41.634 1.00 87.81 89 ARG A C 1
ATOM 672 O O . ARG A 1 89 ? -33.631 -25.235 -42.802 1.00 87.81 89 ARG A O 1
ATOM 679 N N . ILE A 1 90 ? -33.272 -24.607 -40.680 1.00 88.62 90 ILE A N 1
ATOM 680 C CA . ILE A 1 90 ? -31.956 -24.002 -40.910 1.00 88.62 90 ILE A CA 1
ATOM 681 C C . ILE A 1 90 ? -30.909 -24.791 -40.130 1.00 88.62 90 ILE A C 1
ATOM 683 O O . ILE A 1 90 ? -30.902 -24.781 -38.901 1.00 88.62 90 ILE A O 1
ATOM 687 N N . ILE A 1 91 ? -29.993 -25.431 -40.858 1.00 92.25 91 ILE A N 1
ATOM 688 C CA . ILE A 1 91 ? -28.842 -26.153 -40.306 1.00 92.25 91 ILE A CA 1
ATOM 689 C C . ILE A 1 91 ? -27.567 -25.497 -40.841 1.00 92.25 91 ILE A C 1
ATOM 691 O O . ILE A 1 91 ? -27.378 -25.399 -42.055 1.00 92.25 91 ILE A O 1
ATOM 695 N N . ARG A 1 92 ? -26.673 -25.052 -39.951 1.00 91.06 92 ARG A N 1
ATOM 696 C CA . ARG A 1 92 ? -25.392 -24.420 -40.314 1.00 91.06 92 ARG A CA 1
ATOM 697 C C . ARG A 1 92 ? -24.239 -25.083 -39.570 1.00 91.06 92 ARG A C 1
ATOM 699 O O . ARG A 1 92 ? -24.129 -24.943 -38.357 1.00 91.06 92 ARG A O 1
ATOM 706 N N . ARG A 1 93 ? -23.381 -25.781 -40.315 1.00 92.56 93 ARG A N 1
ATOM 707 C CA . ARG A 1 93 ? -22.167 -26.459 -39.823 1.00 92.56 93 ARG A CA 1
ATOM 708 C C . ARG A 1 93 ? -20.950 -25.524 -39.901 1.00 92.56 93 ARG A C 1
ATOM 710 O O . ARG A 1 93 ? -20.976 -24.566 -40.674 1.00 92.56 93 ARG A O 1
ATOM 717 N N . ASP A 1 94 ? -19.890 -25.813 -39.142 1.00 90.50 94 ASP A N 1
ATOM 718 C CA . ASP A 1 94 ? -18.655 -24.998 -39.058 1.00 90.50 94 ASP A CA 1
ATOM 719 C C . ASP A 1 94 ? -18.919 -23.511 -38.712 1.00 90.50 94 ASP A C 1
ATOM 721 O O . ASP A 1 94 ? -18.267 -22.595 -39.225 1.00 90.50 94 ASP A O 1
ATOM 725 N N . VAL A 1 95 ? -19.892 -23.258 -37.827 1.00 92.38 95 VAL A N 1
ATOM 726 C CA . VAL A 1 95 ? -20.142 -21.923 -37.256 1.00 92.38 95 VAL A CA 1
ATOM 727 C C . VAL A 1 95 ? -19.463 -21.781 -35.894 1.00 92.38 95 VAL A C 1
ATOM 729 O O . VAL A 1 95 ? -19.355 -22.748 -35.142 1.00 92.38 95 VAL A O 1
ATOM 732 N N . VAL A 1 96 ? -18.993 -20.572 -35.585 1.00 90.81 96 VAL A N 1
ATOM 733 C CA . VAL A 1 96 ? -18.442 -20.193 -34.278 1.00 90.81 96 VAL A CA 1
ATOM 734 C C . VAL A 1 96 ? -19.576 -19.724 -33.370 1.00 90.81 96 VAL A C 1
ATOM 736 O O . VAL A 1 96 ? -20.388 -18.898 -33.789 1.00 90.81 96 VAL A O 1
ATOM 739 N N . LEU A 1 97 ? -19.597 -20.186 -32.121 1.00 88.88 97 LEU A N 1
ATOM 740 C CA . LEU A 1 97 ? -20.425 -19.592 -31.073 1.00 88.88 97 LEU A CA 1
ATOM 741 C C . LEU A 1 97 ? -19.716 -18.369 -30.475 1.00 88.88 97 LEU A C 1
ATOM 743 O O . LEU A 1 97 ? -18.701 -18.504 -29.786 1.00 88.88 97 LEU A O 1
ATOM 747 N N . ASP A 1 98 ? -20.268 -17.180 -30.708 1.00 82.00 98 ASP A N 1
ATOM 748 C CA . ASP A 1 98 ? -19.912 -15.982 -29.951 1.00 82.00 98 ASP A CA 1
ATOM 749 C C . ASP A 1 98 ? -20.731 -15.889 -28.654 1.00 82.00 98 ASP A C 1
ATOM 751 O O . ASP A 1 98 ? -21.870 -16.350 -28.572 1.00 82.00 98 ASP A O 1
ATOM 755 N N . THR A 1 99 ? -20.133 -15.280 -27.628 1.00 81.25 99 THR A N 1
ATOM 756 C CA . THR A 1 99 ? -20.667 -15.214 -26.254 1.00 81.25 99 THR A CA 1
ATOM 757 C C . THR A 1 99 ? -21.068 -16.599 -25.673 1.00 81.25 99 THR A C 1
ATOM 759 O O . THR A 1 99 ? -22.225 -16.813 -25.302 1.00 81.25 99 THR A O 1
ATOM 762 N N . PRO A 1 100 ? -20.126 -17.566 -25.576 1.00 82.88 100 PRO A N 1
ATOM 763 C CA . PRO A 1 100 ? -20.360 -18.848 -24.903 1.00 82.88 100 PRO A CA 1
ATOM 764 C C . PRO A 1 100 ? -20.518 -18.680 -23.374 1.00 82.88 100 PRO A C 1
ATOM 766 O O . PRO A 1 100 ? -19.927 -17.763 -22.799 1.00 82.88 100 PRO A O 1
ATOM 769 N N . PRO A 1 101 ? -21.262 -19.571 -22.688 1.00 81.38 101 PRO A N 1
ATOM 770 C CA . PRO A 1 101 ? -21.408 -19.552 -21.231 1.00 81.38 101 PRO A CA 1
ATOM 771 C C . PRO A 1 101 ? -20.136 -20.004 -20.487 1.00 81.38 101 PRO A C 1
ATOM 773 O O . PRO A 1 101 ? -19.359 -20.814 -20.991 1.00 81.38 101 PRO A O 1
ATOM 776 N N . ASP A 1 102 ? -19.985 -19.573 -19.228 1.00 76.00 102 ASP A N 1
ATOM 777 C CA . ASP A 1 102 ? -18.815 -19.811 -18.350 1.00 76.00 102 ASP A CA 1
ATOM 778 C C . ASP A 1 102 ? -18.409 -21.289 -18.135 1.00 76.00 102 ASP A C 1
ATOM 780 O O . ASP A 1 102 ? -17.353 -21.569 -17.566 1.00 76.00 102 ASP A O 1
ATOM 784 N N . ARG A 1 103 ? -19.254 -22.251 -18.531 1.00 80.75 103 ARG A N 1
ATOM 785 C CA . ARG A 1 103 ? -19.033 -23.703 -18.377 1.00 80.75 103 ARG A CA 1
ATOM 786 C C . ARG A 1 103 ? -19.233 -24.482 -19.684 1.00 80.75 103 ARG A C 1
ATOM 788 O O . ARG A 1 103 ? -19.682 -25.627 -19.656 1.00 80.75 103 ARG A O 1
ATOM 795 N N . MET A 1 104 ? -18.933 -23.851 -20.820 1.00 85.62 104 MET A N 1
ATOM 796 C CA . MET A 1 104 ? -19.004 -24.483 -22.140 1.00 85.62 104 MET A CA 1
ATOM 797 C C . MET A 1 104 ? -18.109 -25.736 -22.230 1.00 85.62 104 MET A C 1
ATOM 799 O O . MET A 1 104 ? -17.003 -25.759 -21.688 1.00 85.62 104 MET A O 1
ATOM 803 N N . ARG A 1 105 ? -18.602 -26.784 -22.900 1.00 87.94 105 ARG A N 1
ATOM 804 C CA . ARG A 1 105 ? -17.925 -28.078 -23.120 1.00 87.94 105 ARG A CA 1
ATOM 805 C C . ARG A 1 105 ? -18.515 -28.784 -24.349 1.00 87.94 105 ARG A C 1
ATOM 807 O O . ARG A 1 105 ? -19.617 -28.439 -24.757 1.00 87.94 105 ARG A O 1
ATOM 814 N N . ILE A 1 106 ? -17.786 -29.727 -24.955 1.00 86.50 106 ILE A N 1
ATOM 815 C CA . ILE A 1 106 ? -18.119 -30.299 -26.284 1.00 86.50 106 ILE A CA 1
ATOM 816 C C . ILE A 1 106 ? -19.422 -31.130 -26.280 1.00 86.50 106 ILE A C 1
ATOM 818 O O . ILE A 1 106 ? -20.078 -31.263 -27.302 1.00 86.50 106 ILE A O 1
ATOM 822 N N . ASP A 1 107 ? -19.864 -31.632 -25.130 1.00 81.38 107 ASP A N 1
ATOM 823 C CA . ASP A 1 107 ? -21.155 -32.316 -24.976 1.00 81.38 107 ASP A CA 1
ATOM 824 C C . ASP A 1 107 ? -22.318 -31.371 -24.593 1.00 81.38 107 ASP A C 1
ATOM 826 O O . ASP A 1 107 ? -23.469 -31.801 -24.519 1.00 81.38 107 ASP A O 1
ATOM 830 N N . LEU A 1 108 ? -22.052 -30.080 -24.348 1.00 88.31 108 LEU A N 1
ATOM 831 C CA . LEU A 1 108 ? -23.068 -29.105 -23.946 1.00 88.31 108 LEU A CA 1
ATOM 832 C C . LEU A 1 108 ? -23.629 -28.354 -25.159 1.00 88.31 108 LEU A C 1
ATOM 834 O O . LEU A 1 108 ? -23.070 -27.357 -25.616 1.00 88.31 108 LEU A O 1
ATOM 838 N N . THR A 1 109 ? -24.790 -28.807 -25.629 1.00 91.50 109 THR A N 1
ATOM 839 C CA . THR A 1 109 ? -25.638 -28.028 -26.543 1.00 91.50 109 THR A CA 1
ATOM 840 C C . THR A 1 109 ? -26.238 -26.829 -25.802 1.00 91.50 109 THR A C 1
ATOM 842 O O . THR A 1 109 ? -26.692 -26.969 -24.667 1.00 91.50 109 THR A O 1
ATOM 845 N N . VAL A 1 110 ? -26.250 -25.651 -26.433 1.00 90.81 110 VAL A N 1
ATOM 846 C CA . VAL A 1 110 ? -26.734 -24.391 -25.833 1.00 90.81 110 VAL A CA 1
ATOM 847 C C . VAL A 1 110 ? -27.718 -23.664 -26.745 1.00 90.81 110 VAL A C 1
ATOM 849 O O . VAL A 1 110 ? -27.663 -23.810 -27.966 1.00 90.81 110 VAL A O 1
ATOM 852 N N . HIS A 1 111 ? -28.593 -22.838 -26.171 1.00 91.12 111 HIS A N 1
ATOM 853 C CA . HIS A 1 111 ? -29.424 -21.932 -26.961 1.00 91.12 111 HIS A CA 1
ATOM 854 C C . HIS A 1 111 ? -28.580 -20.843 -27.629 1.00 91.12 111 HIS A C 1
ATOM 856 O O . HIS A 1 111 ? -27.655 -20.282 -27.034 1.00 91.12 111 HIS A O 1
ATOM 862 N N . ALA A 1 112 ? -28.908 -20.564 -28.890 1.00 91.56 112 ALA A N 1
ATOM 863 C CA . ALA A 1 112 ? -28.232 -19.567 -29.705 1.00 91.56 112 ALA A CA 1
ATOM 864 C C . ALA A 1 112 ? -29.199 -18.909 -30.702 1.00 91.56 112 ALA A C 1
ATOM 866 O O . ALA A 1 112 ? -30.289 -19.420 -30.980 1.00 91.56 112 ALA A O 1
ATOM 867 N N . ARG A 1 113 ? -28.779 -17.774 -31.266 1.00 90.38 113 ARG A N 1
ATOM 868 C CA . ARG A 1 113 ? -29.476 -17.055 -32.339 1.00 90.38 113 ARG A CA 1
ATOM 869 C C . ARG A 1 113 ? -28.573 -16.856 -33.547 1.00 90.38 113 ARG A C 1
ATOM 871 O O . ARG A 1 113 ? -27.428 -16.421 -33.413 1.00 90.38 113 ARG A O 1
ATOM 878 N N . ASP A 1 114 ? -29.121 -17.104 -34.730 1.00 88.31 114 ASP A N 1
ATOM 879 C CA . ASP A 1 114 ? -28.500 -16.739 -36.000 1.00 88.31 114 ASP A CA 1
ATOM 880 C C . ASP A 1 114 ? -29.122 -15.448 -36.555 1.00 88.31 114 ASP A C 1
ATOM 882 O O . ASP A 1 114 ? -30.329 -15.359 -36.784 1.00 88.31 114 ASP A O 1
ATOM 886 N N . THR A 1 115 ? -28.290 -14.434 -36.789 1.00 85.25 115 THR A N 1
ATOM 887 C CA . THR A 1 115 ? -28.687 -13.141 -37.375 1.00 85.25 115 THR A CA 1
ATOM 888 C C . THR A 1 115 ? -28.288 -13.000 -38.851 1.00 85.25 115 THR A C 1
ATOM 890 O O . THR A 1 115 ? -28.315 -11.895 -39.408 1.00 85.25 115 THR A O 1
ATOM 893 N N . GLY A 1 116 ? -27.913 -14.108 -39.497 1.00 79.19 116 GLY A N 1
ATOM 894 C CA . GLY A 1 116 ? -27.383 -14.160 -40.861 1.00 79.19 116 GLY A CA 1
ATOM 895 C C . GLY A 1 116 ? -25.878 -13.880 -40.942 1.00 79.19 116 GLY A C 1
ATOM 896 O O . GLY A 1 116 ? -25.353 -13.653 -42.030 1.00 79.19 116 GLY A O 1
ATOM 897 N N . ALA A 1 117 ? -25.167 -13.872 -39.809 1.00 78.56 117 ALA A N 1
ATOM 898 C CA . ALA A 1 117 ? -23.734 -13.586 -39.768 1.00 78.56 117 ALA A CA 1
ATOM 899 C C . ALA A 1 117 ? -22.918 -14.674 -40.494 1.00 78.56 117 ALA A C 1
ATOM 901 O O . ALA A 1 117 ? -23.253 -15.866 -40.473 1.00 78.56 117 ALA A O 1
ATOM 902 N N . ARG A 1 118 ? -21.811 -14.293 -41.142 1.00 77.62 118 ARG A N 1
ATOM 903 C CA . ARG A 1 118 ? -20.949 -15.244 -41.862 1.00 77.62 118 ARG A CA 1
ATOM 904 C C . ARG A 1 118 ? -20.139 -16.078 -40.860 1.00 77.62 118 ARG A C 1
ATOM 906 O O . ARG A 1 118 ? -19.206 -15.566 -40.259 1.00 77.62 118 ARG A O 1
ATOM 913 N N . ARG A 1 119 ? -20.472 -17.371 -40.732 1.00 84.38 119 ARG A N 1
ATOM 914 C CA . ARG A 1 119 ? -19.825 -18.355 -39.831 1.00 84.38 119 ARG A CA 1
ATOM 915 C C . ARG A 1 119 ? -19.909 -18.038 -38.324 1.00 84.38 119 ARG A C 1
ATOM 917 O O . ARG A 1 119 ? -19.099 -18.561 -37.569 1.00 84.38 119 ARG A O 1
ATOM 924 N N . VAL A 1 120 ? -20.882 -17.243 -37.869 1.00 86.69 120 VAL A N 1
ATOM 925 C CA . VAL A 1 120 ? -21.077 -16.931 -36.438 1.00 86.69 120 VAL A CA 1
ATOM 926 C C . VAL A 1 120 ? -22.546 -17.092 -36.044 1.00 86.69 120 VAL A C 1
ATOM 928 O O . VAL A 1 120 ? -23.430 -16.725 -36.818 1.00 86.69 120 VAL A O 1
ATOM 931 N N . VAL A 1 121 ? -22.787 -17.616 -34.841 1.00 89.50 121 VAL A N 1
ATOM 932 C CA . VAL A 1 121 ? -24.071 -17.602 -34.118 1.00 89.50 121 VAL A CA 1
ATOM 933 C C . VAL A 1 121 ? -23.839 -17.123 -32.680 1.00 89.50 121 VAL A C 1
ATOM 935 O O . VAL A 1 121 ? -22.724 -17.220 -32.171 1.00 89.50 121 VAL A O 1
ATOM 938 N N . TYR A 1 122 ? -24.867 -16.586 -32.024 1.00 87.88 122 TYR A N 1
ATOM 939 C CA . TYR A 1 122 ? -24.726 -15.846 -30.761 1.00 87.88 122 TYR A CA 1
ATOM 940 C C . TYR A 1 122 ? -25.451 -16.547 -29.608 1.00 87.88 122 TYR A C 1
ATOM 942 O O . TYR A 1 122 ? -26.650 -16.799 -29.715 1.00 87.88 122 TYR A O 1
ATOM 950 N N . GLY A 1 123 ? -24.741 -16.857 -28.521 1.00 85.00 12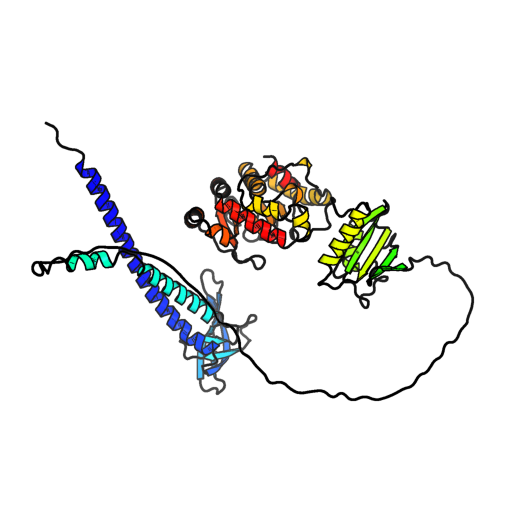3 GLY A N 1
ATOM 951 C CA . GLY A 1 123 ? -25.304 -17.475 -27.314 1.00 85.00 123 GLY A CA 1
ATOM 952 C C . GLY A 1 123 ? -26.029 -16.494 -26.384 1.00 85.00 123 GLY A C 1
ATOM 953 O O . GLY A 1 123 ? -25.908 -15.279 -26.518 1.00 85.00 123 GLY A O 1
ATOM 954 N N . GLU A 1 124 ? -26.755 -17.029 -25.398 1.00 71.81 124 GLU A N 1
ATOM 955 C CA . GLU A 1 124 ? -27.548 -16.254 -24.420 1.00 71.81 124 GLU A CA 1
ATOM 956 C C . GLU A 1 124 ? -26.732 -15.616 -23.271 1.00 71.81 124 GLU A C 1
ATOM 958 O O . GLU A 1 124 ? -27.301 -15.096 -22.310 1.00 71.81 124 GLU A O 1
ATOM 963 N N . GLY A 1 125 ? -25.396 -15.658 -23.328 1.00 60.84 125 GLY A N 1
ATOM 964 C CA . GLY A 1 125 ? -24.549 -15.017 -22.319 1.00 60.84 125 GLY A CA 1
ATOM 965 C C . GLY A 1 125 ? -24.647 -13.484 -22.340 1.00 60.84 125 GLY A C 1
ATOM 966 O O . GLY A 1 125 ? -25.196 -12.876 -23.259 1.00 60.84 125 GLY A O 1
ATOM 967 N N . THR A 1 126 ? -24.091 -12.821 -21.320 1.00 52.78 126 THR A N 1
ATOM 968 C CA . THR A 1 126 ? -24.123 -11.351 -21.251 1.00 52.78 126 THR A CA 1
ATOM 969 C C . THR A 1 126 ? -23.419 -10.730 -22.470 1.00 52.78 126 THR A C 1
ATOM 971 O O . THR A 1 126 ? -22.271 -11.083 -22.752 1.00 52.78 126 THR A O 1
ATOM 974 N N . PRO A 1 127 ? -24.058 -9.795 -23.204 1.00 52.97 127 PRO A N 1
ATOM 975 C CA . PRO A 1 127 ? -23.554 -9.326 -24.494 1.00 52.97 127 PRO A CA 1
ATOM 976 C C . PRO A 1 127 ? -22.358 -8.374 -24.328 1.00 52.97 127 PRO A C 1
ATOM 978 O O . PRO A 1 127 ? -22.475 -7.148 -24.346 1.00 52.97 127 PRO A O 1
ATOM 981 N N . ILE A 1 128 ? -21.168 -8.960 -24.193 1.00 51.19 128 ILE A N 1
ATOM 982 C CA . ILE A 1 128 ? -19.883 -8.255 -24.067 1.00 51.19 128 ILE A CA 1
ATOM 983 C C . ILE A 1 128 ? -19.466 -7.597 -25.401 1.00 51.19 128 ILE A C 1
ATOM 985 O O . ILE A 1 128 ? -18.708 -6.624 -25.396 1.00 51.19 128 ILE A O 1
ATOM 989 N N . ALA A 1 129 ? -19.954 -8.106 -26.539 1.00 51.41 129 ALA A N 1
ATOM 990 C CA . ALA A 1 129 ? -19.643 -7.605 -27.879 1.00 51.41 129 ALA A CA 1
ATOM 991 C C . ALA A 1 129 ? -20.102 -6.149 -28.139 1.00 51.41 129 ALA A C 1
ATOM 993 O O . ALA A 1 129 ? -19.231 -5.308 -28.386 1.00 51.41 129 ALA A O 1
ATOM 994 N N . PRO A 1 130 ? -21.401 -5.783 -28.035 1.00 47.72 130 PRO A N 1
ATOM 995 C CA . PRO A 1 130 ? -21.868 -4.448 -28.421 1.00 47.72 130 PRO A CA 1
ATOM 996 C C . PRO A 1 130 ? -21.214 -3.308 -27.633 1.00 47.72 130 PRO A C 1
ATOM 998 O O . PRO A 1 130 ? -20.927 -2.261 -28.209 1.00 47.72 130 PRO A O 1
ATOM 1001 N N . VAL A 1 131 ? -20.902 -3.507 -26.346 1.00 49.62 131 VAL A N 1
ATOM 1002 C CA . VAL A 1 131 ? -20.225 -2.488 -25.521 1.00 49.62 131 VAL A CA 1
ATOM 1003 C C . VAL A 1 131 ? -18.808 -2.195 -26.035 1.00 49.62 131 VAL A C 1
ATOM 1005 O O . VAL A 1 131 ? -18.376 -1.043 -26.026 1.00 49.62 131 VAL A O 1
ATOM 1008 N N . LYS A 1 132 ? -18.085 -3.215 -26.517 1.00 49.16 132 LYS A N 1
ATOM 1009 C CA . LYS A 1 132 ? -16.719 -3.061 -27.042 1.00 49.16 132 LYS A CA 1
ATOM 1010 C C . LYS A 1 132 ? -16.709 -2.341 -28.386 1.00 49.16 132 LYS A C 1
ATOM 1012 O O . LYS A 1 132 ? -15.998 -1.347 -28.522 1.00 49.16 132 LYS A O 1
ATOM 1017 N N . SER A 1 133 ? -17.507 -2.799 -29.350 1.00 51.62 133 SER A N 1
ATOM 1018 C CA . SER A 1 133 ? -17.527 -2.198 -30.690 1.00 51.62 133 SER A CA 1
ATOM 1019 C C . SER A 1 133 ? -18.079 -0.770 -30.658 1.00 51.62 133 SER A C 1
ATOM 1021 O O . SER A 1 133 ? -17.522 0.104 -31.316 1.00 51.62 133 SER A O 1
ATOM 1023 N N . LEU A 1 134 ? -19.080 -0.482 -29.812 1.00 55.16 134 LEU A N 1
ATOM 1024 C CA . LEU A 1 134 ? -19.573 0.883 -29.599 1.00 55.16 134 LEU A CA 1
ATOM 1025 C C . LEU A 1 134 ? -18.499 1.799 -28.986 1.00 55.16 134 LEU A C 1
ATOM 1027 O O . LEU A 1 134 ? -18.331 2.930 -29.439 1.00 55.16 134 LEU A O 1
ATOM 1031 N N . ALA A 1 135 ? -17.729 1.320 -28.001 1.00 54.62 135 ALA A N 1
ATOM 1032 C CA . ALA A 1 135 ? -16.634 2.096 -27.412 1.00 54.62 135 ALA A CA 1
ATOM 1033 C C . ALA A 1 135 ? -15.516 2.403 -28.429 1.00 54.62 135 ALA A C 1
ATOM 1035 O O . ALA A 1 135 ? -15.000 3.522 -28.449 1.00 54.62 135 ALA A O 1
ATOM 1036 N N . VAL A 1 136 ? -15.176 1.448 -29.305 1.00 57.28 136 VAL A N 1
ATOM 1037 C CA . VAL A 1 136 ? -14.229 1.662 -30.416 1.00 57.28 136 VAL A CA 1
ATOM 1038 C C . VAL A 1 136 ? -14.782 2.679 -31.418 1.00 57.28 136 VAL A C 1
ATOM 1040 O O . VAL A 1 136 ? -14.067 3.614 -31.780 1.00 57.28 136 VAL A O 1
ATOM 1043 N N . LEU A 1 137 ? -16.055 2.563 -31.809 1.00 58.09 137 LEU A N 1
ATOM 1044 C CA . LEU A 1 137 ? -16.713 3.492 -32.735 1.00 58.09 137 LEU A CA 1
ATOM 1045 C C . LEU A 1 137 ? -16.688 4.938 -32.204 1.00 58.09 137 LEU A C 1
ATOM 1047 O O . LEU A 1 137 ? -16.323 5.864 -32.928 1.00 58.09 137 LEU A O 1
ATOM 1051 N N . VAL A 1 138 ? -17.008 5.123 -30.916 1.00 62.81 138 VAL A N 1
ATOM 1052 C CA . VAL A 1 138 ? -16.973 6.427 -30.232 1.00 62.81 138 VAL A CA 1
ATOM 1053 C C . VAL A 1 138 ? -15.548 6.986 -30.161 1.00 62.81 138 VAL A C 1
ATOM 1055 O O . VAL A 1 138 ? -15.347 8.163 -30.462 1.00 62.81 138 VAL A O 1
ATOM 1058 N N . LEU A 1 139 ? -14.547 6.163 -29.823 1.00 60.91 139 LEU A N 1
ATOM 1059 C CA . LEU A 1 139 ? -13.137 6.577 -29.794 1.00 60.91 139 LEU A CA 1
ATOM 1060 C C . LEU A 1 139 ? -12.631 7.017 -31.178 1.00 60.91 139 LEU A C 1
ATOM 1062 O O . LEU A 1 139 ? -11.971 8.055 -31.285 1.00 60.91 139 LEU A O 1
ATOM 1066 N N . MET A 1 140 ? -12.970 6.274 -32.236 1.00 59.62 140 MET A N 1
ATOM 1067 C CA . MET A 1 140 ? -12.597 6.616 -33.614 1.00 59.62 140 MET A CA 1
ATOM 1068 C C . MET A 1 140 ? -13.269 7.914 -34.081 1.00 59.62 140 MET A C 1
ATOM 1070 O O . MET A 1 140 ? -12.589 8.794 -34.614 1.00 59.62 140 MET A O 1
ATOM 1074 N N . ALA A 1 141 ? -14.569 8.083 -33.815 1.00 58.81 141 ALA A N 1
ATOM 1075 C CA . ALA A 1 141 ? -15.302 9.309 -34.139 1.00 58.81 141 ALA A CA 1
ATOM 1076 C C . ALA A 1 141 ? -14.708 10.544 -33.432 1.00 58.81 141 ALA A C 1
ATOM 1078 O O . ALA A 1 141 ? -14.530 11.593 -34.059 1.00 58.81 141 ALA A O 1
ATOM 1079 N N . PHE A 1 142 ? -14.313 10.411 -32.159 1.00 62.81 142 PHE A N 1
ATOM 1080 C CA . PHE A 1 142 ? -13.623 11.475 -31.418 1.00 62.81 142 PHE A CA 1
ATOM 1081 C C . PHE A 1 142 ? -12.250 11.814 -32.027 1.00 62.81 142 PHE A C 1
ATOM 1083 O O . PHE A 1 142 ? -11.874 12.987 -32.098 1.00 62.81 142 PHE A O 1
ATOM 1090 N N . GLY A 1 143 ? -11.518 10.806 -32.516 1.00 58.09 143 GLY A N 1
ATOM 1091 C CA . GLY A 1 143 ? -10.258 10.986 -33.242 1.00 58.09 143 GLY A CA 1
ATOM 1092 C C . GLY A 1 143 ? -10.427 11.774 -34.546 1.00 58.09 143 GLY A C 1
ATOM 1093 O O . GLY A 1 143 ? -9.686 12.729 -34.787 1.00 58.09 143 GLY A O 1
ATOM 1094 N N . CYS A 1 144 ? -11.438 11.438 -35.352 1.00 54.50 144 CYS A N 1
ATOM 1095 C CA . CYS A 1 144 ? -11.779 12.181 -36.570 1.00 54.50 144 CYS A CA 1
ATOM 1096 C C . CYS A 1 144 ? -12.195 13.632 -36.265 1.00 54.50 144 CYS A C 1
ATOM 1098 O O . CYS A 1 144 ? -11.739 14.555 -36.944 1.00 54.50 144 CYS A O 1
ATOM 1100 N N . GLY A 1 145 ? -12.978 13.854 -35.202 1.00 56.22 145 GLY A N 1
ATOM 1101 C CA . GLY A 1 145 ? -13.324 15.198 -34.728 1.00 56.22 145 GLY A CA 1
ATOM 1102 C C . GLY A 1 145 ? -12.088 16.033 -34.372 1.00 56.22 145 GLY A C 1
ATOM 1103 O O . GLY A 1 145 ? -11.934 17.151 -34.858 1.00 56.22 145 GLY A O 1
ATOM 1104 N N . LEU A 1 146 ? -11.152 15.469 -33.601 1.00 53.00 146 LEU A N 1
ATOM 1105 C CA . LEU A 1 146 ? -9.896 16.135 -33.224 1.00 53.00 146 LEU A CA 1
ATOM 1106 C C . LEU A 1 146 ? -8.955 16.405 -34.414 1.00 53.00 146 LEU A C 1
ATOM 1108 O O . LEU A 1 146 ? -8.184 17.366 -34.370 1.00 53.00 146 LEU A O 1
ATOM 1112 N N . ALA A 1 147 ? -9.021 15.602 -35.480 1.00 50.47 147 ALA A N 1
ATOM 1113 C CA . ALA A 1 147 ? -8.284 15.858 -36.719 1.00 50.47 147 ALA A CA 1
ATOM 1114 C C . ALA A 1 147 ? -8.851 17.065 -37.491 1.00 50.47 147 ALA A C 1
ATOM 1116 O O . ALA A 1 147 ? -8.080 17.892 -37.983 1.00 50.47 147 ALA A O 1
ATOM 1117 N N . ALA A 1 148 ? -10.181 17.204 -37.547 1.00 50.81 148 ALA A N 1
ATOM 1118 C CA . ALA A 1 148 ? -10.849 18.357 -38.154 1.00 50.81 148 ALA A CA 1
ATOM 1119 C C . ALA A 1 148 ? -10.686 19.646 -37.321 1.00 50.81 148 ALA A C 1
ATOM 1121 O O . ALA A 1 148 ? -10.571 20.742 -37.874 1.00 50.81 148 ALA A O 1
ATOM 1122 N N . TRP A 1 149 ? -10.635 19.535 -35.989 1.00 45.84 149 TRP A N 1
ATOM 1123 C CA . TRP A 1 149 ? -10.641 20.674 -35.062 1.00 45.84 149 TRP A CA 1
ATOM 1124 C C . TRP A 1 149 ? -9.250 21.289 -34.812 1.00 45.84 149 TRP A C 1
ATOM 1126 O O . TRP A 1 149 ? -8.822 21.489 -33.672 1.00 45.84 149 TRP A O 1
ATOM 1136 N N . ARG A 1 150 ? -8.525 21.630 -35.889 1.00 44.12 150 ARG A N 1
ATOM 1137 C CA . ARG A 1 150 ? -7.299 22.450 -35.818 1.00 44.12 150 ARG A CA 1
ATOM 1138 C C . ARG A 1 150 ? -7.509 23.815 -36.490 1.00 44.12 150 ARG A C 1
ATOM 1140 O O . ARG A 1 150 ? -7.908 23.851 -37.657 1.00 44.12 150 ARG A O 1
ATOM 1147 N N . PRO A 1 151 ? -7.170 24.943 -35.829 1.00 43.19 151 PRO A N 1
ATOM 1148 C CA . PRO A 1 151 ? -7.215 26.270 -36.443 1.00 43.19 151 PRO A CA 1
ATOM 1149 C C . PRO A 1 151 ? -6.090 26.408 -37.484 1.00 43.19 151 PRO A C 1
ATOM 1151 O O . PRO A 1 151 ? -4.993 26.878 -37.194 1.00 43.19 151 PRO A O 1
ATOM 1154 N N . GLY A 1 152 ? -6.359 25.932 -38.701 1.00 44.91 152 GLY A N 1
ATOM 1155 C CA . GLY A 1 152 ? -5.401 25.904 -39.810 1.00 44.91 152 GLY A CA 1
ATOM 1156 C C . GLY A 1 152 ? -6.034 25.721 -41.193 1.00 44.91 152 GLY A C 1
ATOM 1157 O O . GLY A 1 152 ? -5.542 26.309 -42.151 1.00 44.91 152 GLY A O 1
ATOM 1158 N N . GLY A 1 153 ? -7.163 25.006 -41.310 1.00 38.84 153 GLY A N 1
ATOM 1159 C CA . GLY A 1 153 ? -7.835 24.779 -42.605 1.00 38.84 153 GLY A CA 1
ATOM 1160 C C . GLY A 1 153 ? -8.240 26.064 -43.349 1.00 38.84 153 GLY A C 1
ATOM 1161 O O . GLY A 1 153 ? -8.185 26.126 -44.574 1.00 38.84 153 GLY A O 1
ATOM 1162 N N . TRP A 1 154 ? -8.543 27.137 -42.613 1.00 35.56 154 TRP A N 1
ATOM 1163 C CA . TRP A 1 154 ? -8.877 28.450 -43.181 1.00 35.56 154 TRP A CA 1
ATOM 1164 C C . TRP A 1 154 ? -7.681 29.179 -43.821 1.00 35.56 154 TRP A C 1
ATOM 1166 O O . TRP A 1 154 ? -7.879 30.088 -44.627 1.00 35.56 154 TRP A O 1
ATOM 1176 N N . TRP A 1 155 ? -6.438 28.786 -43.512 1.00 41.44 155 TRP A N 1
ATOM 1177 C CA . TRP A 1 155 ? -5.240 29.484 -43.998 1.00 41.44 155 TRP A CA 1
ATOM 1178 C C . TRP A 1 155 ? -4.981 29.263 -45.496 1.00 41.44 155 TRP A C 1
ATOM 1180 O O . TRP A 1 155 ? -4.428 30.141 -46.159 1.00 41.44 155 TRP A O 1
ATOM 1190 N N . LEU A 1 156 ? -5.429 28.128 -46.051 1.00 36.97 156 LEU A N 1
ATOM 1191 C CA . LEU A 1 156 ? -5.312 27.840 -47.485 1.00 36.97 156 LEU A CA 1
ATOM 1192 C C . LEU A 1 156 ? -6.434 28.512 -48.296 1.00 36.97 156 LEU A C 1
ATOM 1194 O O . LEU A 1 156 ? -6.167 29.149 -49.315 1.00 36.97 156 LEU A O 1
ATOM 1198 N N . VAL A 1 157 ? -7.674 28.468 -47.791 1.00 39.66 157 VAL A N 1
ATOM 1199 C CA . VAL A 1 157 ? -8.841 29.131 -48.411 1.00 39.66 157 VAL A CA 1
ATOM 1200 C C . VAL A 1 157 ? -8.659 30.657 -48.458 1.00 39.66 157 VAL A C 1
ATOM 1202 O O . VAL A 1 157 ? -9.018 31.304 -49.442 1.00 39.66 157 VAL A O 1
ATOM 1205 N N . GLY A 1 158 ? -8.023 31.243 -47.437 1.00 37.38 158 GLY A N 1
ATOM 1206 C CA . GLY A 1 158 ? -7.774 32.685 -47.349 1.00 37.38 158 GLY A CA 1
ATOM 1207 C C . GLY A 1 158 ? -6.824 33.274 -48.405 1.00 37.38 158 GLY A C 1
ATOM 1208 O O . GLY A 1 158 ? -6.834 34.492 -48.591 1.00 37.38 158 GLY A O 1
ATOM 1209 N N . ARG A 1 159 ? -6.020 32.461 -49.113 1.00 38.03 159 ARG A N 1
ATOM 1210 C CA . ARG A 1 159 ? -5.103 32.955 -50.166 1.00 38.03 159 ARG A CA 1
ATOM 1211 C C . ARG A 1 159 ? -5.703 32.960 -51.572 1.00 38.03 159 ARG A C 1
ATOM 1213 O O . ARG A 1 159 ? -5.384 33.865 -52.335 1.00 38.03 159 ARG A O 1
ATOM 1220 N N . LEU A 1 160 ? -6.610 32.037 -51.898 1.00 36.84 160 LEU A N 1
ATOM 1221 C CA . LEU A 1 160 ? -7.285 32.014 -53.208 1.00 36.84 160 LEU A CA 1
ATOM 1222 C C . LEU A 1 160 ? -8.416 33.052 -53.333 1.00 36.84 160 LEU A C 1
ATOM 1224 O O . LEU A 1 160 ? -8.892 33.313 -54.431 1.00 36.84 160 LEU A O 1
ATOM 1228 N N . ARG A 1 161 ? -8.810 33.703 -52.228 1.00 38.50 161 ARG A N 1
ATOM 1229 C CA . ARG A 1 161 ? -9.833 34.767 -52.204 1.00 38.50 161 ARG A CA 1
ATOM 1230 C C . ARG A 1 161 ? -9.253 36.192 -52.120 1.00 38.50 161 ARG A C 1
ATOM 1232 O O . ARG A 1 161 ? -9.947 37.112 -51.700 1.00 38.50 161 ARG A O 1
ATOM 1239 N N . ARG A 1 162 ? -7.976 36.377 -52.488 1.00 38.84 162 ARG A N 1
ATOM 1240 C CA . ARG A 1 162 ? -7.284 37.688 -52.555 1.00 38.84 162 ARG A CA 1
ATOM 1241 C C . ARG A 1 162 ? -6.607 37.978 -53.909 1.00 38.84 162 ARG A C 1
ATOM 1243 O O . ARG A 1 162 ? -5.797 38.893 -54.000 1.00 38.84 162 ARG A O 1
ATOM 1250 N N . SER A 1 163 ? -6.960 37.231 -54.956 1.00 37.66 163 SER A N 1
ATOM 1251 C CA . SER A 1 163 ? -6.526 37.447 -56.348 1.00 37.66 163 SER A CA 1
ATOM 1252 C C . SER A 1 163 ? -7.627 37.996 -57.272 1.00 37.66 163 SER A C 1
ATOM 1254 O O . SER A 1 163 ? -7.352 38.291 -58.429 1.00 37.66 163 SER A O 1
ATOM 1256 N N . GLY A 1 164 ? -8.853 38.185 -56.771 1.00 37.91 164 GLY A N 1
ATOM 1257 C CA . GLY A 1 164 ? -9.940 38.890 -57.458 1.00 37.91 164 GLY A CA 1
ATOM 1258 C C . GLY A 1 164 ? -10.533 39.964 -56.544 1.00 37.91 164 GLY A C 1
ATOM 1259 O O . GLY A 1 164 ? -10.677 39.721 -55.347 1.00 37.91 164 GLY A O 1
ATOM 1260 N N . GLY A 1 165 ? -10.850 41.144 -57.090 1.00 30.94 165 GLY A N 1
ATOM 1261 C CA . GLY A 1 165 ? -11.451 42.248 -56.323 1.00 30.94 165 GLY A CA 1
ATOM 1262 C C . GLY A 1 165 ? -10.594 43.507 -56.121 1.00 30.94 165 GLY A C 1
ATOM 1263 O O . GLY A 1 165 ? -10.779 44.207 -55.129 1.00 30.94 165 GLY A O 1
ATOM 1264 N N . ARG A 1 166 ? -9.693 43.861 -57.052 1.00 35.91 166 ARG A N 1
ATOM 1265 C CA . ARG A 1 166 ? -9.340 45.284 -57.233 1.00 35.91 166 ARG A CA 1
ATOM 1266 C C . ARG A 1 166 ? -10.496 45.960 -57.982 1.00 35.91 166 ARG A C 1
ATOM 1268 O O . ARG A 1 166 ? -10.621 45.742 -59.180 1.00 35.91 166 ARG A O 1
ATOM 1275 N N . GLY A 1 167 ? -11.303 46.769 -57.289 1.00 38.34 167 GLY A N 1
ATOM 1276 C CA . GLY A 1 167 ? -12.298 47.652 -57.918 1.00 38.34 167 GLY A CA 1
ATOM 1277 C C . GLY A 1 167 ? -13.724 47.567 -57.361 1.00 38.34 167 GLY A C 1
ATOM 1278 O O . GLY A 1 167 ? -14.581 46.959 -57.988 1.00 38.34 167 GLY A O 1
ATOM 1279 N N . ALA A 1 168 ? -13.978 48.222 -56.223 1.00 30.17 168 ALA A N 1
ATOM 1280 C CA . ALA A 1 168 ? -15.279 48.757 -55.783 1.00 30.17 168 ALA A CA 1
ATOM 1281 C C . ALA A 1 168 ? -15.068 49.652 -54.536 1.00 30.17 168 ALA A C 1
ATOM 1283 O O . ALA A 1 168 ? -14.077 49.448 -53.843 1.00 30.17 168 ALA A O 1
ATOM 1284 N N . ALA A 1 169 ? -15.979 50.608 -54.279 1.00 30.23 169 ALA A N 1
ATOM 1285 C CA . ALA A 1 169 ? -16.201 51.374 -53.025 1.00 30.23 169 ALA A CA 1
ATOM 1286 C C . ALA A 1 169 ? -14.965 51.658 -52.121 1.00 30.23 169 ALA A C 1
ATOM 1288 O O . ALA A 1 169 ? -14.470 50.774 -51.433 1.00 30.23 169 ALA A O 1
ATOM 1289 N N . ALA A 1 170 ? -14.397 52.862 -51.991 1.00 29.55 170 ALA A N 1
ATOM 1290 C CA . ALA A 1 170 ? -14.892 54.239 -52.144 1.00 29.55 170 ALA A CA 1
ATOM 1291 C C . ALA A 1 170 ? -16.020 54.672 -51.167 1.00 29.55 170 ALA A C 1
ATOM 1293 O O . ALA A 1 170 ? -17.139 54.187 -51.262 1.00 29.55 170 ALA A O 1
ATOM 1294 N N . ARG A 1 171 ? -15.702 55.702 -50.351 1.00 29.59 171 ARG A N 1
ATOM 1295 C CA . ARG A 1 171 ? -16.558 56.592 -49.515 1.00 29.59 171 ARG A CA 1
ATOM 1296 C C . ARG A 1 171 ? -17.262 56.051 -48.244 1.00 29.59 171 ARG A C 1
ATOM 1298 O O . ARG A 1 171 ? -18.141 55.213 -48.347 1.00 29.59 171 ARG A O 1
ATOM 1305 N N . ARG A 1 172 ? -17.041 56.804 -47.137 1.00 28.59 172 ARG A N 1
ATOM 1306 C CA . ARG A 1 172 ? -17.940 57.074 -45.969 1.00 28.59 172 ARG A CA 1
ATOM 1307 C C . ARG A 1 172 ? -18.276 55.872 -45.054 1.00 28.59 172 ARG A C 1
ATOM 1309 O O . ARG A 1 172 ? -18.276 54.747 -45.519 1.00 28.59 172 ARG A O 1
ATOM 1316 N N . GLN A 1 173 ? -18.569 55.996 -43.750 1.00 29.45 173 GLN A N 1
ATOM 1317 C CA . GLN A 1 173 ? -18.452 57.026 -42.678 1.00 29.45 173 GLN A CA 1
ATOM 1318 C C . GLN A 1 173 ? -18.138 56.214 -41.379 1.00 29.45 173 GLN A C 1
ATOM 1320 O O . GLN A 1 173 ? -18.507 55.048 -41.321 1.00 29.45 173 GLN A O 1
ATOM 1325 N N . GLN A 1 174 ? -17.322 56.609 -40.391 1.00 28.06 174 GLN A N 1
ATOM 1326 C CA . GLN A 1 174 ? -17.299 57.792 -39.505 1.00 28.06 174 GLN A CA 1
ATOM 1327 C C . GLN A 1 174 ? -18.455 57.816 -38.468 1.00 28.06 174 GLN A C 1
ATOM 1329 O O . GLN A 1 174 ? -19.617 57.801 -38.857 1.00 28.06 174 GLN A O 1
ATOM 1334 N N . GLY A 1 175 ? -18.112 57.864 -37.166 1.00 27.62 175 GLY A N 1
ATOM 1335 C CA . GLY A 1 175 ? -18.997 57.612 -36.001 1.00 27.62 175 GLY A CA 1
ATOM 1336 C C . GLY A 1 175 ? -18.634 56.274 -35.317 1.00 27.62 175 GLY A C 1
ATOM 1337 O O . GLY A 1 175 ? -18.694 55.248 -35.981 1.00 27.62 175 GLY A O 1
ATOM 1338 N N . SER A 1 176 ? -18.131 56.159 -34.076 1.00 27.44 176 SER A N 1
ATOM 1339 C CA . SER A 1 176 ? -18.202 57.007 -32.862 1.00 27.44 176 SER A CA 1
ATOM 1340 C C . SER A 1 176 ? -19.623 57.107 -32.285 1.00 27.44 176 SER A C 1
ATOM 1342 O O . SER A 1 176 ? -20.534 57.387 -33.052 1.00 27.44 176 SER A O 1
ATOM 1344 N N . SER A 1 177 ? -19.902 56.978 -30.980 1.00 27.12 177 SER A N 1
ATOM 1345 C CA . SER A 1 177 ? -19.169 56.471 -29.789 1.00 27.12 177 SER A CA 1
ATOM 1346 C C . SER A 1 177 ? -20.061 56.727 -28.559 1.00 27.12 177 SER A C 1
ATOM 1348 O O . SER A 1 177 ? -20.684 57.785 -28.541 1.00 27.12 177 SER A O 1
ATOM 1350 N N . ASN A 1 178 ? -20.007 55.888 -27.510 1.00 29.27 178 ASN A N 1
ATOM 1351 C CA . ASN A 1 178 ? -20.615 56.150 -26.183 1.00 29.27 178 ASN A CA 1
ATOM 1352 C C . ASN A 1 178 ? -22.180 56.243 -26.184 1.00 29.27 178 ASN A C 1
ATOM 1354 O O . ASN A 1 178 ? -22.790 56.314 -27.244 1.00 29.27 178 ASN A O 1
ATOM 1358 N N . ASP A 1 179 ? -22.926 56.154 -25.069 1.00 30.59 179 ASP A N 1
ATOM 1359 C CA . ASP A 1 179 ? -22.560 55.911 -23.660 1.00 30.59 179 ASP A CA 1
ATOM 1360 C C . ASP A 1 179 ? -23.689 55.232 -22.827 1.00 30.59 179 ASP A C 1
ATOM 1362 O O . ASP A 1 179 ? -24.824 55.109 -23.271 1.00 30.59 179 ASP A O 1
ATOM 1366 N N . HIS A 1 180 ? -23.357 54.916 -21.567 1.00 28.67 180 HIS A N 1
ATOM 1367 C CA . HIS A 1 180 ? -24.199 54.963 -20.353 1.00 28.67 180 HIS A CA 1
ATOM 1368 C C . HIS A 1 180 ? -25.321 53.930 -20.044 1.00 28.67 180 HIS A C 1
ATOM 1370 O O . HIS A 1 180 ? -26.436 53.972 -20.542 1.00 28.67 180 HIS A O 1
ATOM 1376 N N . ARG A 1 181 ? -25.029 53.156 -18.981 1.00 29.20 181 ARG A N 1
ATOM 1377 C CA . ARG A 1 181 ? -25.750 53.089 -17.680 1.00 29.20 181 ARG A CA 1
ATOM 1378 C C . ARG A 1 181 ? -27.227 52.616 -17.570 1.00 29.20 181 ARG A C 1
ATOM 1380 O O . ARG A 1 181 ? -28.146 53.409 -17.681 1.00 29.20 181 ARG A O 1
ATOM 1387 N N . GLN A 1 182 ? -27.351 51.424 -16.956 1.00 27.45 182 GLN A N 1
ATOM 1388 C CA . GLN A 1 182 ? -27.830 51.223 -15.558 1.00 27.45 182 GLN A CA 1
ATOM 1389 C C . GLN A 1 182 ? -29.350 51.205 -15.242 1.00 27.45 182 GLN A C 1
ATOM 1391 O O . GLN A 1 182 ? -30.119 51.993 -15.770 1.00 27.45 182 GLN A O 1
ATOM 1396 N N . ALA A 1 183 ? -29.708 50.389 -14.226 1.00 27.06 183 ALA A N 1
ATOM 1397 C CA . ALA A 1 183 ? -31.000 50.350 -13.501 1.00 27.06 183 ALA A CA 1
ATOM 1398 C C . ALA A 1 183 ? -32.192 49.725 -14.294 1.00 27.06 183 ALA A C 1
ATOM 1400 O O . ALA A 1 183 ? -32.178 49.724 -15.515 1.00 27.06 183 ALA A O 1
ATOM 1401 N N . THR A 1 184 ? -33.247 49.125 -13.707 1.00 28.23 184 THR A N 1
ATOM 1402 C CA . THR A 1 184 ? -33.589 48.784 -12.298 1.00 28.23 184 THR A CA 1
ATOM 1403 C C . THR A 1 184 ? -34.766 47.783 -12.242 1.00 28.23 184 THR A C 1
ATOM 1405 O O . THR A 1 184 ? -35.578 47.820 -13.158 1.00 28.23 184 THR A O 1
ATOM 1408 N N . ARG A 1 185 ? -34.964 47.096 -11.090 1.00 27.48 185 ARG A N 1
ATOM 1409 C CA . ARG A 1 185 ? -36.281 46.630 -10.550 1.00 27.48 185 ARG A CA 1
ATOM 1410 C C . ARG A 1 185 ? -37.074 45.591 -11.381 1.00 27.48 185 ARG A C 1
ATOM 1412 O O . ARG A 1 185 ? -36.718 45.299 -12.512 1.00 27.48 185 ARG A O 1
ATOM 1419 N N . ASP A 1 186 ? -38.193 45.017 -10.921 1.00 27.88 186 ASP A N 1
ATOM 1420 C CA . ASP A 1 186 ? -38.607 44.489 -9.594 1.00 27.88 186 ASP A CA 1
ATOM 1421 C C . ASP A 1 186 ? -39.803 43.532 -9.817 1.00 27.88 186 ASP A C 1
ATOM 1423 O O . ASP A 1 186 ? -40.472 43.608 -10.850 1.00 27.88 186 ASP A O 1
ATOM 1427 N N . SER A 1 187 ? -40.171 42.750 -8.790 1.00 28.50 187 SER A N 1
ATOM 1428 C CA . SER A 1 187 ? -41.437 41.988 -8.694 1.00 28.50 187 SER A CA 1
ATOM 1429 C C . SER A 1 187 ? -41.558 40.781 -9.661 1.00 28.50 187 SER A C 1
ATOM 1431 O O . SER A 1 187 ? -40.726 40.592 -10.539 1.00 28.50 187 SER A O 1
ATOM 1433 N N . LYS A 1 188 ? -42.522 39.859 -9.513 1.00 28.95 188 LYS A N 1
ATOM 1434 C CA . LYS A 1 188 ? -43.731 39.853 -8.666 1.00 28.95 188 LYS A CA 1
ATOM 1435 C C . LYS A 1 188 ? -44.056 38.431 -8.183 1.00 28.95 188 LYS A C 1
ATOM 1437 O O . LYS A 1 188 ? -43.675 37.460 -8.827 1.00 28.95 188 LYS A O 1
ATOM 1442 N N . ALA A 1 189 ? -44.772 38.318 -7.067 1.00 28.00 189 ALA A N 1
ATOM 1443 C CA . ALA A 1 189 ? -45.197 37.045 -6.482 1.00 28.00 189 ALA A CA 1
ATOM 1444 C C . ALA A 1 189 ? -46.717 36.803 -6.626 1.00 28.00 189 ALA A C 1
ATOM 1446 O O . ALA A 1 189 ? -47.456 37.705 -7.019 1.00 28.00 189 ALA A O 1
ATOM 1447 N N . LEU A 1 190 ? -47.137 35.616 -6.162 1.00 29.83 190 LEU A N 1
ATOM 1448 C CA . LEU A 1 190 ? -48.494 35.210 -5.755 1.00 29.83 190 LEU A CA 1
ATOM 1449 C C . LEU A 1 190 ? -49.481 34.717 -6.840 1.00 29.83 190 LEU A C 1
ATOM 1451 O O . LEU A 1 190 ? -49.975 35.504 -7.644 1.00 29.83 190 LEU A O 1
ATOM 1455 N N . ARG A 1 191 ? -49.820 33.414 -6.771 1.00 26.80 191 ARG A N 1
ATOM 1456 C CA . ARG A 1 191 ? -51.165 32.792 -6.572 1.00 26.80 191 ARG A CA 1
ATOM 1457 C C . ARG A 1 191 ? -51.030 31.251 -6.689 1.00 26.80 191 ARG A C 1
ATOM 1459 O O . ARG A 1 191 ? -50.217 30.794 -7.481 1.00 26.80 191 ARG A O 1
ATOM 1466 N N . GLU A 1 192 ? -51.526 30.407 -5.770 1.00 29.19 192 GLU A N 1
ATOM 1467 C CA . GLU A 1 192 ? -52.928 30.065 -5.394 1.00 29.19 192 GLU A CA 1
ATOM 1468 C C . GLU A 1 192 ? -53.666 29.258 -6.494 1.00 29.19 192 GLU A C 1
ATOM 1470 O O . GLU A 1 192 ? -53.600 29.650 -7.651 1.00 29.19 192 GLU A O 1
ATOM 1475 N N . SER A 1 193 ? -54.418 28.166 -6.233 1.00 29.72 193 SER A N 1
ATOM 1476 C CA . SER A 1 193 ? -54.731 27.423 -4.979 1.00 29.72 193 SER A CA 1
ATOM 1477 C C . SER A 1 193 ? -55.527 26.107 -5.244 1.00 29.72 193 SER A C 1
ATOM 1479 O O . SER A 1 193 ? -56.092 25.965 -6.324 1.00 29.72 193 SER A O 1
ATOM 1481 N N . THR A 1 194 ? -55.708 25.242 -4.217 1.00 28.17 194 THR A N 1
ATOM 1482 C CA . THR A 1 194 ? -56.751 24.157 -4.107 1.00 28.17 194 THR A CA 1
ATOM 1483 C C . THR A 1 194 ? -56.588 22.955 -5.088 1.00 28.17 194 THR A C 1
ATOM 1485 O O . THR A 1 194 ? -55.815 23.065 -6.030 1.00 28.17 194 THR A O 1
ATOM 1488 N N . VAL A 1 195 ? -57.142 21.727 -4.962 1.00 29.30 195 VAL A N 1
ATOM 1489 C CA . VAL A 1 195 ? -58.176 21.007 -4.150 1.00 29.30 195 VAL A CA 1
ATOM 1490 C C . VAL A 1 195 ? -57.608 19.580 -3.875 1.00 29.30 195 VAL A C 1
ATOM 1492 O O . VAL A 1 195 ? -57.052 19.003 -4.800 1.00 29.30 195 VAL A O 1
ATOM 1495 N N . ALA A 1 196 ? -57.478 18.982 -2.678 1.00 29.28 196 ALA A N 1
ATOM 1496 C CA . ALA A 1 196 ? -58.366 18.632 -1.546 1.00 29.28 196 ALA A CA 1
ATOM 1497 C C . ALA A 1 196 ? -59.114 17.266 -1.647 1.00 29.28 196 ALA A C 1
ATOM 1499 O O . ALA A 1 196 ? -59.800 17.001 -2.624 1.00 29.28 196 ALA A O 1
ATOM 1500 N N . GLY A 1 197 ? -59.042 16.458 -0.569 1.00 26.80 197 GLY A N 1
ATOM 1501 C CA . GLY A 1 197 ? -60.049 15.446 -0.176 1.00 26.80 197 GLY A CA 1
ATOM 1502 C C . GLY A 1 197 ? -59.824 13.958 -0.524 1.00 26.80 197 GLY A C 1
ATOM 1503 O O . GLY A 1 197 ? -59.997 13.565 -1.670 1.00 26.80 197 GLY A O 1
ATOM 1504 N N . LEU A 1 198 ? -59.592 13.099 0.488 1.00 29.73 198 LEU A N 1
ATOM 1505 C CA . LEU A 1 198 ? -60.592 12.145 1.037 1.00 29.73 198 LEU A CA 1
ATOM 1506 C C . LEU A 1 198 ? -60.007 11.238 2.151 1.00 29.73 198 LEU A C 1
ATOM 1508 O O . LEU A 1 198 ? -58.814 11.299 2.444 1.00 29.73 198 LEU A O 1
ATOM 1512 N N . SER A 1 199 ? -60.863 10.455 2.827 1.00 29.73 199 SER A N 1
ATOM 1513 C CA . SER A 1 199 ? -60.606 9.918 4.179 1.00 29.73 199 SER A CA 1
ATOM 1514 C C . SER A 1 199 ? -60.812 8.401 4.358 1.00 29.73 199 SER A C 1
ATOM 1516 O O . SER A 1 199 ? -61.594 7.775 3.653 1.00 29.73 199 SER A O 1
ATOM 1518 N N . ARG A 1 200 ? -60.123 7.871 5.386 1.00 32.00 200 ARG A N 1
ATOM 1519 C CA . ARG A 1 200 ? -60.441 6.750 6.316 1.00 32.00 200 ARG A CA 1
ATOM 1520 C C . ARG A 1 200 ? -61.839 6.087 6.216 1.00 32.00 200 ARG A C 1
ATOM 1522 O O . ARG A 1 200 ? -62.826 6.799 6.054 1.00 32.00 200 ARG A O 1
ATOM 1529 N N . PRO A 1 201 ? -61.954 4.769 6.514 1.00 43.03 201 PRO A N 1
ATOM 1530 C CA . PRO A 1 201 ? -62.030 4.345 7.929 1.00 43.03 201 PRO A CA 1
ATOM 1531 C C . PRO A 1 201 ? -61.296 3.029 8.291 1.00 43.03 201 PRO A C 1
ATOM 1533 O O . PRO A 1 201 ? -60.599 2.436 7.475 1.00 43.03 201 PRO A O 1
ATOM 1536 N N . ALA A 1 202 ? -61.432 2.610 9.557 1.00 30.77 202 ALA A N 1
ATOM 1537 C CA . ALA A 1 202 ? -60.876 1.382 10.143 1.00 30.77 202 ALA A CA 1
ATOM 1538 C C . ALA A 1 202 ? -61.981 0.351 10.484 1.00 30.77 202 ALA A C 1
ATOM 1540 O O . ALA A 1 202 ? -63.168 0.637 10.320 1.00 30.77 202 ALA A O 1
ATOM 1541 N N . ARG A 1 203 ? -61.597 -0.831 10.994 1.00 28.36 203 ARG A N 1
ATOM 1542 C CA . ARG A 1 203 ? -62.490 -1.826 11.628 1.00 28.36 203 ARG A CA 1
ATOM 1543 C C . ARG A 1 203 ? -61.799 -2.529 12.808 1.00 28.36 203 ARG A C 1
ATOM 1545 O O . ARG A 1 203 ? -60.588 -2.407 12.968 1.00 28.36 203 ARG A O 1
ATOM 1552 N N . GLU A 1 204 ? -62.591 -3.209 13.635 1.00 28.39 204 GLU A N 1
ATOM 1553 C CA . GLU A 1 204 ? -62.285 -3.574 15.030 1.00 28.39 204 GLU A CA 1
ATOM 1554 C C . GLU A 1 204 ? -62.849 -4.974 15.396 1.00 28.39 204 GLU A C 1
ATOM 1556 O O . GLU A 1 204 ? -63.599 -5.544 14.602 1.00 28.39 204 GLU A O 1
ATOM 1561 N N . ALA A 1 205 ? -62.540 -5.470 16.610 1.00 29.36 205 ALA A N 1
ATOM 1562 C CA . ALA A 1 205 ? -63.021 -6.711 17.262 1.00 29.36 205 ALA A CA 1
ATOM 1563 C C . ALA A 1 205 ? -62.493 -8.051 16.671 1.00 29.36 205 ALA A C 1
ATOM 1565 O O . ALA A 1 205 ? -62.161 -8.122 15.494 1.00 29.36 205 ALA A O 1
ATOM 1566 N N . ALA A 1 206 ? -62.349 -9.168 17.410 1.00 29.81 206 ALA A N 1
ATOM 1567 C CA . ALA A 1 206 ? -62.458 -9.480 18.855 1.00 29.81 206 ALA A CA 1
ATOM 1568 C C . ALA A 1 206 ? -61.364 -10.529 19.236 1.00 29.81 206 ALA A C 1
ATOM 1570 O O . ALA A 1 206 ? -60.826 -11.183 18.351 1.00 29.81 206 ALA A O 1
ATOM 1571 N N . GLY A 1 207 ? -60.933 -10.709 20.494 1.00 26.86 207 GLY A N 1
ATOM 1572 C CA . GLY A 1 207 ? -61.611 -11.539 21.508 1.00 26.86 207 GLY A CA 1
ATOM 1573 C C . GLY A 1 207 ? -60.608 -12.173 22.513 1.00 26.86 207 GLY A C 1
ATOM 1574 O O . GLY A 1 207 ? -59.401 -12.131 22.291 1.00 26.86 207 GLY A O 1
ATOM 1575 N N . LYS A 1 208 ? -61.102 -12.719 23.636 1.00 26.83 208 LYS A N 1
ATOM 1576 C CA . LYS A 1 208 ? -60.369 -13.339 24.786 1.00 26.83 208 LYS A CA 1
ATOM 1577 C C . LYS A 1 208 ? -60.618 -14.884 24.821 1.00 26.83 208 LYS A C 1
ATOM 1579 O O . LYS A 1 208 ? -61.383 -15.304 23.955 1.00 26.83 208 LYS A O 1
ATOM 1584 N N . PRO A 1 209 ? -60.095 -15.738 25.758 1.00 37.84 209 PRO A N 1
ATOM 1585 C CA . PRO A 1 209 ? -59.441 -15.453 27.056 1.00 37.84 209 PRO A CA 1
ATOM 1586 C C . PRO A 1 209 ? -58.188 -16.285 27.485 1.00 37.84 209 PRO A C 1
ATOM 1588 O O . PRO A 1 209 ? -57.856 -17.331 26.946 1.00 37.84 209 PRO A O 1
ATOM 1591 N N . THR A 1 210 ? -57.554 -15.767 28.546 1.00 28.53 210 THR A N 1
ATOM 1592 C CA . THR A 1 210 ? -56.899 -16.382 29.732 1.00 28.53 210 THR A CA 1
ATOM 1593 C C . THR A 1 210 ? -56.734 -17.912 29.874 1.00 28.53 210 THR A C 1
ATOM 1595 O O . THR A 1 210 ? -57.718 -18.642 29.804 1.00 28.53 210 THR A O 1
ATOM 1598 N N . GLN A 1 211 ? -55.566 -18.348 30.383 1.00 28.44 211 GLN A N 1
ATOM 1599 C CA . GLN A 1 211 ? -55.492 -19.238 31.566 1.00 28.44 211 GLN A CA 1
ATOM 1600 C C . GLN A 1 211 ? -54.165 -19.093 32.346 1.00 28.44 211 GLN A C 1
ATOM 1602 O O . GLN A 1 211 ? -53.191 -18.559 31.818 1.00 28.44 211 GLN A O 1
ATOM 1607 N N . THR A 1 212 ? -54.158 -19.524 33.616 1.00 26.41 212 THR A N 1
ATOM 1608 C CA . THR A 1 212 ? -53.113 -19.231 34.620 1.00 26.41 212 THR A CA 1
ATOM 1609 C C . THR A 1 212 ? -52.855 -20.448 35.513 1.00 26.41 212 THR A C 1
ATOM 1611 O O . THR A 1 212 ? -53.803 -20.933 36.123 1.00 26.41 212 THR A O 1
ATOM 1614 N N . THR A 1 213 ? -51.596 -20.873 35.679 1.00 30.00 213 THR A N 1
ATOM 1615 C CA . THR A 1 213 ? -51.168 -21.830 36.726 1.00 30.00 213 THR A CA 1
ATOM 1616 C C . THR A 1 213 ? -49.681 -21.668 37.070 1.00 30.00 213 THR A C 1
ATOM 1618 O O . THR A 1 213 ? -48.826 -21.983 36.244 1.00 30.00 213 THR A O 1
ATOM 1621 N N . GLU A 1 214 ? -49.369 -21.267 38.306 1.00 29.16 214 GLU A N 1
ATOM 1622 C CA . GLU A 1 214 ? -48.172 -21.775 39.003 1.00 29.16 214 GLU A CA 1
ATOM 1623 C C . GLU A 1 214 ? -48.468 -23.183 39.555 1.00 29.16 214 GLU A C 1
ATOM 1625 O O . GLU A 1 214 ? -49.637 -23.571 39.657 1.00 29.16 214 GLU A O 1
ATOM 1630 N N . PRO A 1 215 ? -47.433 -23.953 39.937 1.00 32.72 215 PRO A N 1
ATOM 1631 C CA . PRO A 1 215 ? -47.310 -24.194 41.379 1.00 32.72 215 PRO A CA 1
ATOM 1632 C C . PRO A 1 215 ? -45.872 -24.179 41.939 1.00 32.72 215 PRO A C 1
ATOM 1634 O O . PRO A 1 215 ? -44.903 -24.589 41.302 1.00 32.72 215 PRO A O 1
ATOM 1637 N N . LEU A 1 216 ? -45.783 -23.795 43.213 1.00 27.62 216 LEU A N 1
ATOM 1638 C CA . LEU A 1 216 ? -44.657 -23.971 44.141 1.00 27.62 216 LEU A CA 1
ATOM 1639 C C . LEU A 1 216 ? -45.068 -24.975 45.249 1.00 27.62 216 LEU A C 1
ATOM 1641 O O . LEU A 1 216 ? -46.269 -25.206 45.404 1.00 27.62 216 LEU A O 1
ATOM 1645 N N . PRO A 1 217 ? -44.163 -25.488 46.117 1.00 45.69 217 PRO A N 1
ATOM 1646 C CA . PRO A 1 217 ? -42.693 -25.524 46.054 1.00 45.69 217 PRO A CA 1
ATOM 1647 C C . PRO A 1 217 ? -42.089 -26.938 46.288 1.00 45.69 217 PRO A C 1
ATOM 1649 O O . PRO A 1 217 ? -42.715 -27.815 46.876 1.00 45.69 217 PRO A O 1
ATOM 1652 N N . VAL A 1 218 ? -40.792 -27.118 45.997 1.00 31.03 218 VAL A N 1
ATOM 1653 C CA . VAL A 1 218 ? -39.951 -28.175 46.613 1.00 31.03 218 VAL A CA 1
ATOM 1654 C C . VAL A 1 218 ? -38.629 -27.552 47.084 1.00 31.03 218 VAL A C 1
ATOM 1656 O O . VAL A 1 218 ? -38.124 -26.620 46.459 1.00 31.03 218 VAL A O 1
ATOM 1659 N N . ARG A 1 219 ? -38.079 -28.006 48.222 1.00 29.19 219 ARG A N 1
ATOM 1660 C CA . ARG A 1 219 ? -36.948 -27.361 48.923 1.00 29.19 219 ARG A CA 1
ATOM 1661 C C . ARG A 1 219 ? -35.851 -28.369 49.291 1.00 29.19 219 ARG A C 1
ATOM 1663 O O . ARG A 1 219 ? -36.167 -29.464 49.745 1.00 29.19 219 ARG A O 1
ATOM 1670 N N . ARG A 1 220 ? -34.591 -27.892 49.276 1.00 26.38 220 ARG A N 1
ATOM 1671 C CA . ARG A 1 220 ? -33.305 -28.597 49.541 1.00 26.38 220 ARG A CA 1
ATOM 1672 C C . ARG A 1 220 ? -32.790 -29.394 48.320 1.00 26.38 220 ARG A C 1
ATOM 1674 O O . ARG A 1 220 ? -33.595 -29.869 47.536 1.00 26.38 220 ARG A O 1
ATOM 1681 N N . LEU A 1 221 ? -31.479 -29.571 48.110 1.00 26.61 221 LEU A N 1
ATOM 1682 C CA . LEU A 1 221 ? -30.300 -29.088 48.863 1.00 26.61 221 LEU A CA 1
ATOM 1683 C C . LEU A 1 221 ? -29.494 -28.025 48.083 1.00 26.61 221 LEU A C 1
ATOM 1685 O O . LEU A 1 221 ? -29.691 -27.824 46.890 1.00 26.61 221 LEU A O 1
ATOM 1689 N N . ARG A 1 222 ? -28.567 -27.342 48.775 1.00 30.28 222 ARG A N 1
ATOM 1690 C CA . ARG A 1 222 ? -27.566 -26.458 48.154 1.00 30.28 222 ARG A CA 1
ATOM 1691 C C . ARG A 1 222 ? -26.469 -27.279 47.467 1.00 30.28 222 ARG A C 1
ATOM 1693 O O . ARG A 1 222 ? -25.868 -28.130 48.114 1.00 30.28 222 ARG A O 1
ATOM 1700 N N . ALA A 1 223 ? -26.112 -26.895 46.247 1.00 29.11 223 ALA A N 1
ATOM 1701 C CA . ALA A 1 223 ? -24.738 -26.959 45.753 1.00 29.11 223 ALA A CA 1
ATOM 1702 C C . ALA A 1 223 ? -24.248 -25.513 45.567 1.00 29.11 223 ALA A C 1
ATOM 1704 O O . ALA A 1 223 ? -25.055 -24.645 45.232 1.00 29.11 223 ALA A O 1
ATOM 1705 N N . SER A 1 224 ? -22.966 -25.230 45.816 1.00 34.47 224 SER A N 1
ATOM 1706 C CA . SER A 1 224 ? -22.416 -23.897 45.534 1.00 34.47 224 SER A CA 1
ATOM 1707 C C . SER A 1 224 ? -22.080 -23.789 44.051 1.00 34.47 224 SER A C 1
ATOM 1709 O O . SER A 1 224 ? -21.297 -24.589 43.540 1.00 34.47 224 SER A O 1
ATOM 1711 N N . THR A 1 225 ? -22.673 -22.818 43.359 1.00 29.33 225 THR A N 1
ATOM 1712 C CA . THR A 1 225 ? -22.458 -22.588 41.925 1.00 29.33 225 THR A CA 1
ATOM 1713 C C . THR A 1 225 ? -22.272 -21.101 41.636 1.00 29.33 225 THR A C 1
ATOM 1715 O O . THR A 1 225 ? -23.079 -20.498 40.927 1.00 29.33 225 THR A O 1
ATOM 1718 N N . ASP A 1 226 ? -21.184 -20.519 42.146 1.00 33.38 226 ASP A N 1
ATOM 1719 C CA . ASP A 1 226 ? -20.690 -19.195 41.732 1.00 33.38 226 ASP A CA 1
ATOM 1720 C C . ASP A 1 226 ? -20.084 -19.248 40.313 1.00 33.38 226 ASP A C 1
ATOM 1722 O O . ASP A 1 226 ? -18.913 -18.955 40.069 1.00 33.38 226 ASP A O 1
ATOM 1726 N N . GLY A 1 227 ? -20.911 -19.645 39.343 1.00 37.28 227 GLY A N 1
ATOM 1727 C CA . GLY A 1 227 ? -20.679 -19.329 37.940 1.00 37.28 227 GLY A CA 1
ATOM 1728 C C . GLY A 1 227 ? -20.912 -17.830 37.699 1.00 37.28 227 GLY A C 1
ATOM 1729 O O . GLY A 1 227 ? -21.663 -17.197 38.445 1.00 37.28 227 GLY A O 1
ATOM 1730 N N . PRO A 1 228 ? -20.299 -17.229 36.664 1.00 41.47 228 PRO A N 1
ATOM 1731 C CA . PRO A 1 228 ? -20.435 -15.801 36.395 1.00 41.47 228 PRO A CA 1
ATOM 1732 C C . PRO A 1 228 ? -21.861 -15.447 35.946 1.00 41.47 228 PRO A C 1
ATOM 1734 O O . PRO A 1 228 ? -22.199 -15.502 34.763 1.00 41.47 228 PRO A O 1
ATOM 1737 N N . CYS A 1 229 ? -22.702 -15.077 36.911 1.00 39.88 229 CYS A N 1
ATOM 1738 C CA . CYS A 1 229 ? -24.072 -14.644 36.667 1.00 39.88 229 CYS A CA 1
ATOM 1739 C C . CYS A 1 229 ? -24.077 -13.315 35.877 1.00 39.88 229 CYS A C 1
ATOM 1741 O O . CYS A 1 229 ? -23.321 -12.404 36.232 1.00 39.88 229 CYS A O 1
ATOM 1743 N N . PRO A 1 230 ? -24.878 -13.180 34.802 1.00 53.09 230 PRO A N 1
ATOM 1744 C CA . PRO A 1 230 ? -24.915 -11.963 33.996 1.00 53.09 230 PRO A CA 1
ATOM 1745 C C . PRO A 1 230 ? -25.615 -10.817 34.736 1.00 53.09 230 PRO A C 1
ATOM 1747 O O . PRO A 1 230 ? -26.830 -10.847 34.931 1.00 53.09 230 PRO A O 1
ATOM 1750 N N . THR A 1 231 ? -24.873 -9.763 35.076 1.00 59.16 231 THR A N 1
ATOM 1751 C CA . THR A 1 231 ? -25.474 -8.525 35.587 1.00 59.16 231 THR A CA 1
ATOM 1752 C C . THR A 1 231 ? -25.950 -7.686 34.406 1.00 59.16 231 THR A C 1
ATOM 1754 O O . THR A 1 231 ? -25.141 -7.115 33.671 1.00 59.16 231 THR A O 1
ATOM 1757 N N . VAL A 1 232 ? -27.265 -7.604 34.215 1.00 54.50 232 VAL A N 1
ATOM 1758 C CA . VAL A 1 232 ? -27.877 -6.651 33.279 1.00 54.50 232 VAL A CA 1
ATOM 1759 C C . VAL A 1 232 ? -27.988 -5.298 33.977 1.00 54.50 232 VAL A C 1
ATOM 1761 O O . VAL A 1 232 ? -28.530 -5.213 35.077 1.00 54.50 232 VAL A O 1
ATOM 1764 N N . VAL A 1 233 ? -27.472 -4.246 33.342 1.00 52.62 233 VAL A N 1
ATOM 1765 C CA . VAL A 1 233 ? -27.595 -2.864 33.821 1.00 52.62 233 VAL A CA 1
ATOM 1766 C C . VAL A 1 233 ? -28.248 -2.036 32.722 1.00 52.62 233 VAL A C 1
ATOM 1768 O O . VAL A 1 233 ? -27.778 -2.021 31.585 1.00 52.62 233 VAL A O 1
ATOM 1771 N N . HIS A 1 234 ? -29.331 -1.343 33.066 1.00 43.81 234 HIS A N 1
ATOM 1772 C CA . HIS A 1 234 ? -29.972 -0.386 32.172 1.00 43.81 234 HIS A CA 1
ATOM 1773 C C . HIS A 1 234 ? -29.282 0.977 32.295 1.00 43.81 234 HIS A C 1
ATOM 1775 O O . HIS A 1 234 ? -29.203 1.540 33.386 1.00 43.81 234 HIS A O 1
ATOM 1781 N N . MET A 1 235 ? -28.805 1.506 31.170 1.00 44.44 235 MET A N 1
ATOM 1782 C CA . MET A 1 235 ? -28.397 2.903 31.012 1.00 44.44 235 MET A CA 1
ATOM 1783 C C . MET A 1 235 ? -28.928 3.403 29.668 1.00 44.44 235 MET A C 1
ATOM 1785 O O . MET A 1 235 ? -28.855 2.669 28.687 1.00 44.44 235 MET A O 1
ATOM 1789 N N . ASP A 1 236 ? -29.442 4.634 29.630 1.00 41.44 236 ASP A N 1
ATOM 1790 C CA . ASP A 1 236 ? -29.808 5.379 28.415 1.00 41.44 236 ASP A CA 1
ATOM 1791 C C . ASP A 1 236 ? -30.515 4.538 27.319 1.00 41.44 236 ASP A C 1
ATOM 1793 O O . ASP A 1 236 ? -30.014 4.412 26.204 1.00 41.44 236 ASP A O 1
ATOM 1797 N N . ASP A 1 237 ? -31.664 3.929 27.645 1.00 46.72 237 ASP A N 1
ATOM 1798 C CA . ASP A 1 237 ? -32.485 3.078 26.755 1.00 46.72 237 ASP A CA 1
ATOM 1799 C C . ASP A 1 237 ? -31.797 1.836 26.140 1.00 46.72 237 ASP A C 1
ATOM 1801 O O . ASP A 1 237 ? -32.366 1.178 25.260 1.00 46.72 237 ASP A O 1
ATOM 1805 N N . HIS A 1 238 ? -30.595 1.452 26.587 1.00 55.81 238 HIS A N 1
ATOM 1806 C CA . HIS A 1 238 ? -29.846 0.320 26.027 1.00 55.81 238 HIS A CA 1
ATOM 1807 C C . HIS A 1 238 ? -29.518 -0.759 27.083 1.00 55.81 238 HIS A C 1
ATOM 1809 O O . HIS A 1 238 ? -29.097 -0.486 28.208 1.00 55.81 238 HIS A O 1
ATOM 1815 N N . GLU A 1 239 ? -29.754 -2.028 26.723 1.00 68.12 239 GLU A N 1
ATOM 1816 C CA . GLU A 1 239 ? -29.477 -3.197 27.570 1.00 68.12 239 GLU A CA 1
ATOM 1817 C C . GLU A 1 239 ? -27.976 -3.522 27.527 1.00 68.12 239 GLU A C 1
ATOM 1819 O O . GLU A 1 239 ? -27.481 -4.085 26.543 1.00 68.12 239 GLU A O 1
ATOM 1824 N N . VAL A 1 240 ? -27.253 -3.197 28.604 1.00 80.38 240 VAL A N 1
ATOM 1825 C CA . VAL A 1 240 ? -25.838 -3.554 28.755 1.00 80.38 240 VAL A CA 1
ATOM 1826 C C . VAL A 1 240 ? -25.718 -4.820 29.602 1.00 80.38 240 VAL A C 1
ATOM 1828 O O . VAL A 1 240 ? -26.033 -4.834 30.794 1.00 80.38 240 VAL A O 1
ATOM 1831 N N . VAL A 1 241 ? -25.221 -5.894 28.990 1.00 85.75 241 VAL A N 1
ATOM 1832 C CA . VAL A 1 241 ? -24.957 -7.176 29.656 1.00 85.75 241 VAL A CA 1
ATOM 1833 C C . VAL A 1 241 ? -23.506 -7.195 30.133 1.00 85.75 241 VAL A C 1
ATOM 1835 O O . VAL A 1 241 ? -22.595 -7.223 29.304 1.00 85.75 241 VAL A O 1
ATOM 1838 N N . ARG A 1 242 ? -23.267 -7.197 31.450 1.00 90.12 242 ARG A N 1
ATOM 1839 C CA . ARG A 1 242 ? -21.922 -7.294 32.046 1.00 90.12 242 ARG A CA 1
ATOM 1840 C C . ARG A 1 242 ? -21.648 -8.721 32.533 1.00 90.12 242 ARG A C 1
ATOM 1842 O O . ARG A 1 242 ? -22.441 -9.305 33.270 1.00 90.12 242 ARG A O 1
ATOM 1849 N N . LEU A 1 243 ? -20.525 -9.284 32.091 1.00 88.50 243 LEU A N 1
ATOM 1850 C CA . LEU A 1 243 ? -20.135 -10.682 32.275 1.00 88.50 243 LEU A CA 1
ATOM 1851 C C . LEU A 1 243 ? -18.717 -10.765 32.853 1.00 88.50 243 LEU A C 1
ATOM 1853 O O . LEU A 1 243 ? -17.761 -10.330 32.207 1.00 88.50 243 LEU A O 1
ATOM 1857 N N . LYS A 1 244 ? -18.554 -11.407 34.014 1.00 90.69 244 LYS A N 1
ATOM 1858 C CA . LYS A 1 244 ? -17.231 -11.858 34.479 1.00 90.69 244 LYS A CA 1
ATOM 1859 C C . LYS A 1 244 ? -16.795 -13.069 33.653 1.00 90.69 244 LYS A C 1
ATOM 1861 O O . LYS A 1 244 ? -17.581 -13.980 33.417 1.00 90.69 244 LYS A O 1
ATOM 1866 N N . ILE A 1 245 ? -15.556 -13.061 33.169 1.00 86.12 245 ILE A N 1
ATOM 1867 C CA . ILE A 1 245 ? -15.075 -13.991 32.126 1.00 86.12 245 ILE A CA 1
ATOM 1868 C C . ILE A 1 245 ? -13.640 -14.486 32.368 1.00 86.12 245 ILE A C 1
ATOM 1870 O O . ILE A 1 245 ? -12.968 -14.959 31.444 1.00 86.12 245 ILE A O 1
ATOM 1874 N N . VAL A 1 246 ? -13.171 -14.387 33.614 1.00 78.12 246 VAL A N 1
ATOM 1875 C CA . VAL A 1 246 ? -11.903 -14.961 34.091 1.00 78.12 246 VAL A CA 1
ATOM 1876 C C . VAL A 1 246 ? -11.827 -16.442 33.694 1.00 78.12 246 VAL A C 1
ATOM 1878 O O . VAL A 1 246 ? -12.784 -17.189 33.879 1.00 78.12 246 VAL A O 1
ATOM 1881 N N . GLY A 1 247 ? -10.715 -16.858 33.083 1.00 68.12 247 GLY A N 1
ATOM 1882 C CA . GLY A 1 247 ? -10.507 -18.234 32.606 1.00 68.12 247 GLY A CA 1
ATOM 1883 C C . GLY A 1 247 ? -11.325 -18.661 31.373 1.00 68.12 247 GLY A C 1
ATOM 1884 O O . GLY A 1 247 ? -11.050 -19.717 30.805 1.00 68.12 247 GLY A O 1
ATOM 1885 N N . LEU A 1 248 ? -12.300 -17.872 30.901 1.00 72.62 248 LEU A N 1
ATOM 1886 C CA . LEU A 1 248 ? -13.142 -18.272 29.768 1.00 72.62 248 LEU A CA 1
ATOM 1887 C C . LEU A 1 248 ? -12.458 -18.040 28.412 1.00 72.62 248 LEU A C 1
ATOM 1889 O O . LEU A 1 248 ? -12.184 -16.908 28.006 1.00 72.62 248 LEU A O 1
ATOM 1893 N N . ASN A 1 249 ? -12.285 -19.134 27.665 1.00 69.81 249 ASN A N 1
ATOM 1894 C CA . ASN A 1 249 ? -11.822 -19.134 26.272 1.00 69.81 249 ASN A CA 1
ATOM 1895 C C . ASN A 1 249 ? -12.925 -18.765 25.257 1.00 69.81 249 ASN A C 1
ATOM 1897 O O . ASN A 1 249 ? -12.631 -18.402 24.116 1.00 69.81 249 ASN A O 1
ATOM 1901 N N . SER A 1 250 ? -14.202 -18.837 25.652 1.00 77.69 250 SER A N 1
ATOM 1902 C CA . SER A 1 250 ? -15.332 -18.384 24.836 1.00 77.69 250 SER A CA 1
ATOM 1903 C C . SER A 1 250 ? -16.546 -18.004 25.682 1.00 77.69 250 SER A C 1
ATOM 1905 O O . SER A 1 250 ? -16.893 -18.694 26.636 1.00 77.69 250 SER A O 1
ATOM 1907 N N . ILE A 1 251 ? -17.240 -16.947 25.256 1.00 82.69 251 ILE A N 1
ATOM 1908 C CA . ILE A 1 251 ? -18.506 -16.459 25.828 1.00 82.69 251 ILE A CA 1
ATOM 1909 C C . ILE A 1 251 ? -19.737 -16.922 25.022 1.00 82.69 251 ILE A C 1
ATOM 1911 O O . ILE A 1 251 ? -20.828 -16.375 25.165 1.00 82.69 251 ILE A O 1
ATOM 1915 N N . ALA A 1 252 ? -19.581 -17.929 24.151 1.00 78.81 252 ALA A N 1
ATOM 1916 C CA . ALA A 1 252 ? -20.633 -18.391 23.237 1.00 78.81 252 ALA A CA 1
ATOM 1917 C C . ALA A 1 252 ? -21.929 -18.849 23.930 1.00 78.81 252 ALA A C 1
ATOM 1919 O O . ALA A 1 252 ? -23.002 -18.701 23.343 1.00 78.81 252 ALA A O 1
ATOM 1920 N N . HIS A 1 253 ? -21.812 -19.384 25.150 1.00 78.44 253 HIS A N 1
ATOM 1921 C CA . HIS A 1 253 ? -22.926 -19.832 25.988 1.00 78.44 253 HIS A CA 1
ATOM 1922 C C . HIS A 1 253 ? -23.612 -18.668 26.727 1.00 78.44 253 HIS A C 1
ATOM 1924 O O . HIS A 1 253 ? -24.830 -18.674 26.866 1.00 78.44 253 HIS A O 1
ATOM 1930 N N . LEU A 1 254 ? -22.851 -17.638 27.126 1.00 83.75 254 LEU A N 1
ATOM 1931 C CA . LEU A 1 254 ? -23.370 -16.422 27.771 1.00 83.75 254 LEU A CA 1
ATOM 1932 C C . LEU A 1 254 ? -24.102 -15.505 26.778 1.00 83.75 254 LEU A C 1
ATOM 1934 O O . LEU A 1 254 ? -25.041 -14.807 27.150 1.00 83.75 254 LEU A O 1
ATOM 1938 N N . LEU A 1 255 ? -23.700 -15.525 25.500 1.00 84.38 255 LEU A N 1
ATOM 1939 C CA . LEU A 1 255 ? -24.316 -14.745 24.420 1.00 84.38 255 LEU A CA 1
ATOM 1940 C C . LEU A 1 255 ? -24.818 -15.660 23.279 1.00 84.38 255 LEU A C 1
ATOM 1942 O O . LEU A 1 255 ? -24.151 -15.799 22.241 1.00 84.38 255 LEU A O 1
ATOM 1946 N N . PRO A 1 256 ? -26.000 -16.295 23.428 1.00 78.25 256 PRO A N 1
ATOM 1947 C CA . PRO A 1 256 ? -26.603 -17.134 22.391 1.00 78.25 256 PRO A CA 1
ATOM 1948 C C . PRO A 1 256 ? -26.896 -16.354 21.105 1.00 78.25 256 PRO A C 1
ATOM 1950 O O . PRO A 1 256 ? -27.430 -15.246 21.146 1.00 78.25 256 PRO A O 1
ATOM 1953 N N . LYS A 1 257 ? -26.615 -16.955 19.939 1.00 76.06 257 LYS A N 1
ATOM 1954 C CA . LYS A 1 257 ? -26.790 -16.307 18.622 1.00 76.06 257 LYS A CA 1
ATOM 1955 C C . LYS A 1 257 ? -28.222 -15.794 18.383 1.00 76.06 257 LYS A C 1
ATOM 1957 O O . LYS A 1 257 ? -28.390 -14.755 17.754 1.00 76.06 257 LYS A O 1
ATOM 1962 N N . ALA A 1 258 ? -29.229 -16.483 18.927 1.00 80.25 258 ALA A N 1
ATOM 1963 C CA . ALA A 1 258 ? -30.642 -16.110 18.824 1.00 80.25 258 ALA A CA 1
ATOM 1964 C C . ALA A 1 258 ? -30.995 -14.769 19.503 1.00 80.25 258 ALA A C 1
ATOM 1966 O O . ALA A 1 258 ? -31.940 -14.118 19.079 1.00 80.25 258 ALA A O 1
ATOM 1967 N N . ARG A 1 259 ? -30.223 -14.320 20.507 1.00 80.75 259 ARG A N 1
ATOM 1968 C CA . ARG A 1 259 ? -30.396 -13.005 21.161 1.00 80.75 259 ARG A CA 1
ATOM 1969 C C . ARG A 1 259 ? -29.568 -11.886 20.507 1.00 80.75 259 ARG A C 1
ATOM 1971 O O . ARG A 1 259 ? -29.415 -10.819 21.091 1.00 80.75 259 ARG A O 1
ATOM 1978 N N . GLY A 1 260 ? -29.009 -12.122 19.318 1.00 82.88 260 GLY A N 1
ATOM 1979 C CA . GLY A 1 260 ? -28.155 -11.161 18.619 1.00 82.88 260 GLY A CA 1
ATOM 1980 C C . GLY A 1 260 ? -26.754 -11.017 19.231 1.00 82.88 260 GLY A C 1
ATOM 1981 O O . GLY A 1 260 ? -26.534 -11.219 20.425 1.00 82.88 260 GLY A O 1
ATOM 1982 N N . ARG A 1 261 ? -25.778 -10.693 18.374 1.00 88.56 261 ARG A N 1
ATOM 1983 C CA . ARG A 1 261 ? -24.349 -10.547 18.725 1.00 88.56 261 ARG A CA 1
ATOM 1984 C C . ARG A 1 261 ? -23.667 -9.342 18.061 1.00 88.56 261 ARG A C 1
ATOM 1986 O O . ARG A 1 261 ? -22.450 -9.206 18.159 1.00 88.56 261 ARG A O 1
ATOM 1993 N N . CYS A 1 262 ? -24.449 -8.498 17.392 1.00 86.75 262 CYS A N 1
ATOM 1994 C CA . CYS A 1 262 ? -24.006 -7.234 16.817 1.00 86.75 262 CYS A CA 1
ATOM 1995 C C . CYS A 1 262 ? -24.093 -6.153 17.900 1.00 86.75 262 CYS A C 1
ATOM 1997 O O . CYS A 1 262 ? -25.125 -6.052 18.569 1.00 86.75 262 CYS A O 1
ATOM 1999 N N . GLY A 1 263 ? -23.023 -5.390 18.108 1.00 91.00 263 GLY A N 1
ATOM 2000 C CA . GLY A 1 263 ? -22.974 -4.405 19.180 1.00 91.00 263 GLY A CA 1
ATOM 2001 C C . GLY A 1 263 ? -21.587 -3.854 19.497 1.00 91.00 263 GLY A C 1
ATOM 2002 O O . GLY A 1 263 ? -20.604 -4.160 18.817 1.00 91.00 263 GLY A O 1
ATOM 2003 N N . VAL A 1 264 ? -21.530 -3.057 20.559 1.00 90.00 264 VAL A N 1
ATOM 2004 C CA . VAL A 1 264 ? -20.309 -2.476 21.135 1.00 90.00 264 VAL A CA 1
ATOM 2005 C C . VAL A 1 264 ? -19.985 -3.218 22.433 1.00 90.00 264 VAL A C 1
ATOM 2007 O O . VAL A 1 264 ? -20.886 -3.658 23.144 1.00 90.00 264 VAL A O 1
ATOM 2010 N N . TYR A 1 265 ? -18.705 -3.411 22.738 1.00 92.38 265 TYR A N 1
ATOM 2011 C CA . TYR A 1 265 ? -18.249 -4.058 23.967 1.00 92.38 265 TYR A CA 1
ATOM 2012 C C . TYR A 1 265 ? -17.114 -3.278 24.631 1.00 92.38 265 TYR A C 1
ATOM 2014 O O . TYR A 1 265 ? -16.295 -2.646 23.966 1.00 92.38 265 TYR A O 1
ATOM 2022 N N . GLU A 1 266 ? -17.059 -3.377 25.955 1.00 92.25 266 GLU A N 1
ATOM 2023 C CA . GLU A 1 266 ? -15.997 -2.861 26.816 1.00 92.25 266 GLU A CA 1
ATOM 2024 C C . GLU A 1 266 ? -15.375 -4.053 27.553 1.00 92.25 266 GLU A C 1
ATOM 2026 O O . GLU A 1 266 ? -16.044 -4.723 28.339 1.00 92.25 266 GLU A O 1
ATOM 2031 N N . LEU A 1 267 ? -14.111 -4.357 27.261 1.00 91.12 267 LEU A N 1
ATOM 2032 C CA . LEU A 1 267 ? -13.308 -5.328 28.002 1.00 91.12 267 LEU A CA 1
ATOM 2033 C C . LEU A 1 267 ? -12.672 -4.636 29.208 1.00 91.12 267 LEU A C 1
ATOM 2035 O O . LEU A 1 267 ? -12.138 -3.539 29.051 1.00 91.12 267 LEU A O 1
ATOM 2039 N N . THR A 1 268 ? -12.641 -5.302 30.360 1.00 91.75 268 THR A N 1
ATOM 2040 C CA . THR A 1 268 ? -11.829 -4.896 31.521 1.00 91.75 268 THR A CA 1
ATOM 2041 C C . THR A 1 268 ? -10.713 -5.914 31.729 1.00 91.75 268 THR A C 1
ATOM 2043 O O . THR A 1 268 ? -10.961 -7.125 31.687 1.00 91.75 268 THR A O 1
ATOM 2046 N N . PHE A 1 269 ? -9.494 -5.433 31.964 1.00 88.44 269 PHE A N 1
ATOM 2047 C CA . PHE A 1 269 ? -8.300 -6.248 32.197 1.00 88.44 269 PHE A CA 1
ATOM 2048 C C . PHE A 1 269 ? -7.935 -6.307 33.690 1.00 88.44 269 PHE A C 1
ATOM 2050 O O . PHE A 1 269 ? -8.463 -5.547 34.503 1.00 88.44 269 PHE A O 1
ATOM 2057 N N . ALA A 1 270 ? -7.056 -7.240 34.063 1.00 86.94 270 ALA A N 1
ATOM 2058 C CA . ALA A 1 270 ? -6.667 -7.483 35.456 1.00 86.94 270 ALA A CA 1
ATOM 2059 C C . ALA A 1 270 ? -5.944 -6.298 36.136 1.00 86.94 270 ALA A C 1
ATOM 2061 O O . ALA A 1 270 ? -5.951 -6.207 37.360 1.00 86.94 270 ALA A O 1
ATOM 2062 N N . ASP A 1 271 ? -5.361 -5.384 35.357 1.00 78.38 271 ASP A N 1
ATOM 2063 C CA . ASP A 1 271 ? -4.730 -4.135 35.813 1.00 78.38 271 ASP A CA 1
ATOM 2064 C C . ASP A 1 271 ? -5.717 -2.954 35.948 1.00 78.38 271 ASP A C 1
ATOM 2066 O O . ASP A 1 271 ? -5.318 -1.839 36.278 1.00 78.38 271 ASP A O 1
ATOM 2070 N N . GLY A 1 272 ? -7.009 -3.177 35.680 1.00 82.56 272 GLY A N 1
ATOM 2071 C CA . GLY A 1 272 ? -8.053 -2.151 35.716 1.00 82.56 272 GLY A CA 1
ATOM 2072 C C . GLY A 1 272 ? -8.162 -1.287 34.454 1.00 82.56 272 GLY A C 1
ATOM 2073 O O . GLY A 1 272 ? -9.124 -0.519 34.339 1.00 82.56 272 GLY A O 1
ATOM 2074 N N . GLN A 1 273 ? -7.249 -1.432 33.485 1.00 83.56 273 GLN A N 1
ATOM 2075 C CA . GLN A 1 273 ? -7.386 -0.803 32.170 1.00 83.56 273 GLN A CA 1
ATOM 2076 C C . GLN A 1 273 ? -8.567 -1.413 31.402 1.00 83.56 273 GLN A C 1
ATOM 2078 O O . GLN A 1 273 ? -9.064 -2.500 31.731 1.00 83.56 273 GLN A O 1
ATOM 2083 N N . ARG A 1 274 ? -9.036 -0.722 30.355 1.00 86.56 274 ARG A N 1
ATOM 2084 C CA . ARG A 1 274 ? -10.171 -1.186 29.535 1.00 86.56 274 ARG A CA 1
ATOM 2085 C C . ARG A 1 274 ? -9.925 -1.056 28.038 1.00 86.56 274 ARG A C 1
ATOM 2087 O O . ARG A 1 274 ? -9.070 -0.294 27.614 1.00 86.56 274 ARG A O 1
ATOM 2094 N N . TYR A 1 275 ? -10.675 -1.792 27.226 1.00 84.19 275 TYR A N 1
ATOM 2095 C CA . TYR A 1 275 ? -10.684 -1.655 25.764 1.00 84.19 275 TYR A CA 1
ATOM 2096 C C . TYR A 1 275 ? -12.129 -1.574 25.275 1.00 84.19 275 TYR A C 1
ATOM 2098 O O . TYR A 1 275 ? -12.922 -2.462 25.585 1.00 84.19 275 TYR A O 1
ATOM 2106 N N . VAL A 1 276 ? -12.469 -0.547 24.498 1.00 83.75 276 VAL A N 1
ATOM 2107 C CA . VAL A 1 276 ? -13.796 -0.385 23.880 1.00 83.75 276 VAL A CA 1
ATOM 2108 C C . VAL A 1 276 ? -13.700 -0.709 22.392 1.00 83.75 276 VAL A C 1
ATOM 2110 O O . VAL A 1 276 ? -12.788 -0.230 21.722 1.00 83.75 276 VAL A O 1
ATOM 2113 N N . GLY A 1 277 ? -14.637 -1.492 21.855 1.00 78.06 277 GLY A N 1
ATOM 2114 C CA . GLY A 1 277 ? -14.699 -1.747 20.416 1.00 78.06 277 GLY A CA 1
ATOM 2115 C C . GLY A 1 277 ? -16.037 -2.294 19.916 1.00 78.06 277 GLY A C 1
ATOM 2116 O O . GLY A 1 277 ? -16.871 -2.751 20.692 1.00 78.06 277 GLY A O 1
ATOM 2117 N N . GLN A 1 278 ? -16.234 -2.292 18.599 1.00 80.56 278 GLN A N 1
ATOM 2118 C CA . GLN A 1 278 ? -17.439 -2.787 17.922 1.00 80.56 278 GLN A CA 1
ATOM 2119 C C . GLN A 1 278 ? -17.279 -4.193 17.308 1.00 80.56 278 GLN A C 1
ATOM 2121 O O . GLN A 1 278 ? -16.172 -4.649 16.996 1.00 80.56 278 GLN A O 1
ATOM 2126 N N . ALA A 1 279 ? -18.393 -4.916 17.140 1.00 75.88 279 ALA A N 1
ATOM 2127 C CA . ALA A 1 279 ? -18.438 -6.224 16.482 1.00 75.88 279 ALA A CA 1
ATOM 2128 C C . ALA A 1 279 ? -19.803 -6.534 15.838 1.00 75.88 279 ALA A C 1
ATOM 2130 O O . ALA A 1 279 ? -20.853 -6.195 16.372 1.00 75.88 279 ALA A O 1
ATOM 2131 N N . VAL A 1 280 ? -19.790 -7.282 14.726 1.00 76.94 280 VAL A N 1
ATOM 2132 C CA . VAL A 1 280 ? -21.001 -7.898 14.135 1.00 76.94 280 VAL A CA 1
ATOM 2133 C C . VAL A 1 280 ? -21.328 -9.252 14.793 1.00 76.94 280 VAL A C 1
ATOM 2135 O O . VAL A 1 280 ? -22.494 -9.622 14.902 1.00 76.94 280 VAL A O 1
ATOM 2138 N N . ASP A 1 281 ? -20.308 -9.971 15.275 1.00 77.19 281 ASP A N 1
ATOM 2139 C CA . ASP A 1 281 ? -20.440 -11.093 16.215 1.00 77.19 281 ASP A CA 1
ATOM 2140 C C . ASP A 1 281 ? -19.391 -10.918 17.332 1.00 77.19 281 ASP A C 1
ATOM 2142 O O . ASP A 1 281 ? -18.194 -11.160 17.144 1.00 77.19 281 ASP A O 1
ATOM 2146 N N . VAL A 1 282 ? -19.844 -10.441 18.495 1.00 83.88 282 VAL A N 1
ATOM 2147 C CA . VAL A 1 282 ? -18.995 -10.161 19.668 1.00 83.88 282 VAL A CA 1
ATOM 2148 C C . VAL A 1 282 ? -18.298 -11.407 20.217 1.00 83.88 282 VAL A C 1
ATOM 2150 O O . VAL A 1 282 ? -17.183 -11.307 20.714 1.00 83.88 282 VAL A O 1
ATOM 2153 N N . VAL A 1 283 ? -18.884 -12.599 20.069 1.00 77.62 283 VAL A N 1
ATOM 2154 C CA . VAL A 1 283 ? -18.269 -13.855 20.535 1.00 77.62 283 VAL A CA 1
ATOM 2155 C C . VAL A 1 283 ? -17.027 -14.179 19.704 1.00 77.62 283 VAL A C 1
ATOM 2157 O O . VAL A 1 283 ? -15.985 -14.545 20.244 1.00 77.62 283 VAL A O 1
ATOM 2160 N N . THR A 1 284 ? -17.109 -13.970 18.392 1.00 66.69 284 THR A N 1
ATOM 2161 C CA . THR A 1 284 ? -16.001 -14.143 17.447 1.00 66.69 284 THR A CA 1
ATOM 2162 C C . THR A 1 284 ? -14.889 -13.128 17.709 1.00 66.69 284 THR A C 1
ATOM 2164 O O . THR A 1 284 ? -13.712 -13.496 17.709 1.00 66.69 284 THR A O 1
ATOM 2167 N N . ARG A 1 285 ? -15.244 -11.864 17.989 1.00 77.00 285 ARG A N 1
ATOM 2168 C CA . ARG A 1 285 ? -14.279 -10.805 18.337 1.00 77.00 285 ARG A CA 1
ATOM 2169 C C . ARG A 1 285 ? -13.641 -11.042 19.713 1.00 77.00 285 ARG A C 1
ATOM 2171 O O . ARG A 1 285 ? -12.428 -10.909 19.829 1.00 77.00 285 ARG A O 1
ATOM 2178 N N . PHE A 1 286 ? -14.400 -11.503 20.708 1.00 79.12 286 PHE A N 1
ATOM 2179 C CA . PHE A 1 286 ? -13.869 -11.914 22.011 1.00 79.12 286 PHE A CA 1
ATOM 2180 C C . PHE A 1 286 ? -12.880 -13.081 21.887 1.00 79.12 286 PHE A C 1
ATOM 2182 O O . PHE A 1 286 ? -11.763 -12.995 22.388 1.00 79.12 286 PHE A O 1
ATOM 2189 N N . CYS A 1 287 ? -13.232 -14.144 21.157 1.00 69.31 287 CYS A N 1
ATOM 2190 C CA . CYS A 1 287 ? -12.318 -15.264 20.913 1.00 69.31 287 CYS A CA 1
ATOM 2191 C C . CYS A 1 287 ? -11.103 -14.880 20.044 1.00 69.31 287 CYS A C 1
ATOM 2193 O O . CYS A 1 287 ? -10.148 -15.652 19.967 1.00 69.31 287 CYS A O 1
ATOM 2195 N N . ALA A 1 288 ? -11.103 -13.723 19.371 1.00 57.34 288 ALA A N 1
ATOM 2196 C CA . ALA A 1 288 ? -9.888 -13.148 18.795 1.00 57.34 288 ALA A CA 1
ATOM 2197 C C . ALA A 1 288 ? -9.047 -12.463 19.885 1.00 57.34 288 ALA A C 1
ATOM 2199 O O . ALA A 1 288 ? -7.904 -12.862 20.088 1.00 57.34 288 ALA A O 1
ATOM 2200 N N . HIS A 1 289 ? -9.635 -11.530 20.642 1.00 73.94 289 HIS A N 1
ATOM 2201 C CA . HIS A 1 289 ? -8.969 -10.802 21.732 1.00 73.94 289 HIS A CA 1
ATOM 2202 C C . HIS A 1 289 ? -8.354 -11.721 22.793 1.00 73.94 289 HIS A C 1
ATOM 2204 O O . HIS A 1 289 ? -7.198 -11.539 23.153 1.00 73.94 289 HIS A O 1
ATOM 2210 N N . ARG A 1 290 ? -9.058 -12.775 23.225 1.00 74.75 290 ARG A N 1
ATOM 2211 C CA . ARG A 1 290 ? -8.574 -13.759 24.215 1.00 74.75 290 ARG A CA 1
ATOM 2212 C C . ARG A 1 290 ? -7.326 -14.544 23.765 1.00 74.75 290 ARG A C 1
ATOM 2214 O O . ARG A 1 290 ? -6.650 -15.123 24.608 1.00 74.75 290 ARG A O 1
ATOM 2221 N N . ARG A 1 291 ? -6.992 -14.557 22.465 1.00 63.19 291 ARG A N 1
ATOM 2222 C CA . ARG A 1 291 ? -5.731 -15.136 21.946 1.00 63.19 291 ARG A CA 1
ATOM 2223 C C . ARG A 1 291 ? -4.541 -14.174 22.035 1.00 63.19 291 ARG A C 1
ATOM 2225 O O . ARG A 1 291 ? -3.408 -14.633 21.949 1.00 63.19 291 ARG A O 1
ATOM 2232 N N . THR A 1 292 ? -4.801 -12.876 22.180 1.00 56.56 292 THR A N 1
ATOM 2233 C CA . THR A 1 292 ? -3.791 -11.824 22.386 1.00 56.56 292 THR A CA 1
ATOM 2234 C C . THR A 1 292 ? -3.659 -11.473 23.872 1.00 56.56 292 THR A C 1
ATOM 2236 O O . THR A 1 292 ? -2.560 -11.209 24.347 1.00 56.56 292 THR A O 1
ATOM 2239 N N . TRP A 1 293 ? -4.775 -11.497 24.608 1.00 73.75 293 TRP A N 1
ATOM 2240 C CA . TRP A 1 293 ? -4.902 -11.016 25.982 1.00 73.75 293 TRP A CA 1
ATOM 2241 C C . TRP A 1 293 ? -5.497 -12.098 26.902 1.00 73.75 293 TRP A C 1
ATOM 2243 O O . TRP A 1 293 ? -6.708 -12.358 26.931 1.00 73.75 293 TRP A O 1
ATOM 2253 N N . SER A 1 294 ? -4.629 -12.748 27.677 1.00 78.81 294 SER A N 1
ATOM 2254 C CA . SER A 1 294 ? -5.006 -13.714 28.721 1.00 78.81 294 SER A CA 1
ATOM 2255 C C . SER A 1 294 ? -5.624 -13.044 29.958 1.00 78.81 294 SER A C 1
ATOM 2257 O O . SER A 1 294 ? -6.387 -13.678 30.682 1.00 78.81 294 SER A O 1
ATOM 2259 N N . ASP A 1 295 ? -5.366 -11.754 30.154 1.00 85.06 295 ASP A N 1
ATOM 2260 C CA . ASP A 1 295 ? -5.670 -10.946 31.338 1.00 85.06 295 ASP A CA 1
ATOM 2261 C C . ASP A 1 295 ? -7.053 -10.266 31.329 1.00 85.06 295 ASP A C 1
ATOM 2263 O O . ASP A 1 295 ? -7.390 -9.560 32.277 1.00 85.06 295 ASP A O 1
ATOM 2267 N N . ILE A 1 296 ? -7.885 -10.475 30.299 1.00 86.75 296 ILE A N 1
ATOM 2268 C CA . ILE A 1 296 ? -9.276 -9.981 30.298 1.00 86.75 296 ILE A CA 1
ATOM 2269 C C . ILE A 1 296 ? -10.061 -10.663 31.434 1.00 86.75 296 ILE A C 1
ATOM 2271 O O . ILE A 1 296 ? -10.191 -11.894 31.433 1.00 86.75 296 ILE A O 1
ATOM 2275 N N . VAL A 1 297 ? -10.630 -9.882 32.355 1.00 92.50 297 VAL A N 1
ATOM 2276 C CA . VAL A 1 297 ? -11.412 -10.372 33.509 1.00 92.50 297 VAL A CA 1
ATOM 2277 C C . VAL A 1 297 ? -12.920 -10.172 33.348 1.00 92.50 297 VAL A C 1
ATOM 2279 O O . VAL A 1 297 ? -13.702 -10.973 33.864 1.00 92.50 297 VAL A O 1
ATOM 2282 N N . GLU A 1 298 ? -13.341 -9.154 32.595 1.00 94.88 298 GLU A N 1
ATOM 2283 C CA . GLU A 1 298 ? -14.752 -8.806 32.391 1.00 94.88 298 GLU A CA 1
ATOM 2284 C C . GLU A 1 298 ? -15.020 -8.343 30.950 1.00 94.88 298 GLU A C 1
ATOM 2286 O O . GLU A 1 298 ? -14.135 -7.802 30.285 1.00 94.88 298 GLU A O 1
ATOM 2291 N N . ILE A 1 299 ? -16.253 -8.535 30.478 1.00 93.62 299 ILE A N 1
ATOM 2292 C CA . ILE A 1 299 ? -16.790 -7.898 29.272 1.00 93.62 299 ILE A CA 1
ATOM 2293 C C . ILE A 1 299 ? -18.179 -7.325 29.569 1.00 93.62 299 ILE A C 1
ATOM 2295 O O . ILE A 1 299 ? -19.073 -8.043 30.017 1.00 93.62 299 ILE A O 1
ATOM 2299 N N . ALA A 1 300 ? -18.379 -6.043 29.283 1.00 93.94 300 ALA A N 1
ATOM 2300 C CA . ALA A 1 300 ? -19.702 -5.461 29.093 1.00 93.94 300 ALA A CA 1
ATOM 2301 C C . ALA A 1 300 ? -20.034 -5.449 27.594 1.00 93.94 300 ALA A C 1
ATOM 2303 O O . ALA A 1 300 ? -19.165 -5.154 26.775 1.00 93.94 300 ALA A O 1
ATOM 2304 N N . PHE A 1 301 ? -21.270 -5.782 27.226 1.00 94.12 301 PHE A N 1
ATOM 2305 C CA . PHE A 1 301 ? -21.737 -5.822 25.839 1.00 94.12 301 PHE A CA 1
ATOM 2306 C C . PHE A 1 301 ? -23.096 -5.131 25.696 1.00 94.12 301 PHE A C 1
ATOM 2308 O O . PHE A 1 301 ? -24.053 -5.475 26.388 1.00 94.12 301 PHE A O 1
ATOM 2315 N N . GLU A 1 302 ? -23.163 -4.184 24.768 1.00 93.12 302 GLU A N 1
ATOM 2316 C CA . GLU A 1 302 ? -24.331 -3.384 24.413 1.00 93.12 302 GLU A CA 1
ATOM 2317 C C . GLU A 1 302 ? -24.788 -3.778 23.001 1.00 93.12 302 GLU A C 1
ATOM 2319 O O . GLU A 1 302 ? -24.002 -3.738 22.049 1.00 93.12 302 GLU A O 1
ATOM 2324 N N . ARG A 1 303 ? -26.055 -4.181 22.840 1.00 91.94 303 ARG A N 1
ATOM 2325 C CA . ARG A 1 303 ? -26.602 -4.581 21.530 1.00 91.94 303 ARG A CA 1
ATOM 2326 C C . ARG A 1 303 ? -26.920 -3.349 20.688 1.00 91.94 303 ARG A C 1
ATOM 2328 O O . ARG A 1 303 ? -27.821 -2.590 21.019 1.00 91.94 303 ARG A O 1
ATOM 2335 N N . VAL A 1 304 ? -26.232 -3.195 19.558 1.00 89.12 304 VAL A N 1
ATOM 2336 C CA . VAL A 1 304 ? -26.346 -2.015 18.683 1.00 89.12 304 VAL A CA 1
ATOM 2337 C C . VAL A 1 304 ? -26.536 -2.465 17.236 1.00 89.12 304 VAL A C 1
ATOM 2339 O O . VAL A 1 304 ? -25.869 -3.392 16.762 1.00 89.12 304 VAL A O 1
ATOM 2342 N N . SER A 1 305 ? -27.451 -1.814 16.510 1.00 86.19 305 SER A N 1
ATOM 2343 C CA . SER A 1 305 ? -27.690 -2.132 15.099 1.00 86.19 305 SER A CA 1
ATOM 2344 C C . SER A 1 305 ? -26.458 -1.812 14.246 1.00 86.19 305 SER A C 1
ATOM 2346 O O . SER A 1 305 ? -25.716 -0.868 14.523 1.00 86.19 305 SER A O 1
ATOM 2348 N N . ARG A 1 306 ? -26.243 -2.565 13.159 1.00 71.00 306 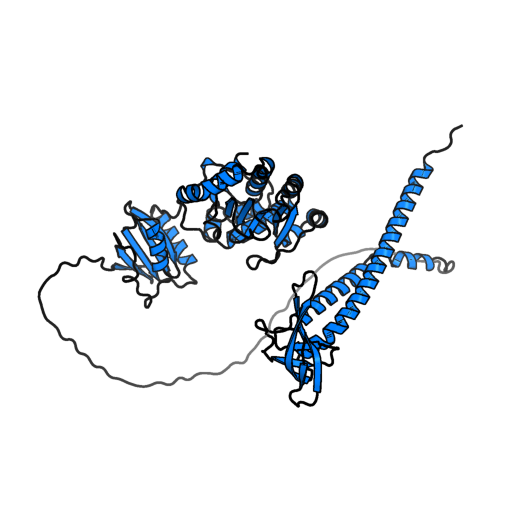ARG A N 1
ATOM 2349 C CA . ARG A 1 306 ? -25.039 -2.416 12.319 1.00 71.00 306 ARG A CA 1
ATOM 2350 C C . ARG A 1 306 ? -24.853 -1.003 11.740 1.00 71.00 306 ARG A C 1
ATOM 2352 O O . ARG A 1 306 ? -23.725 -0.623 11.458 1.00 71.00 306 ARG A O 1
ATOM 2359 N N . ALA A 1 307 ? -25.930 -0.233 11.582 1.00 77.12 307 ALA A N 1
ATOM 2360 C CA . ALA A 1 307 ? -25.888 1.148 11.096 1.00 77.12 307 ALA A CA 1
ATOM 2361 C C . ALA A 1 307 ? -25.504 2.184 12.176 1.00 77.12 307 ALA A C 1
ATOM 2363 O O . ALA A 1 307 ? -25.236 3.335 11.846 1.00 77.12 307 ALA A O 1
ATOM 2364 N N . GLN A 1 308 ? -25.495 1.797 13.457 1.00 80.31 308 GLN A N 1
ATOM 2365 C CA . GLN A 1 308 ? -25.243 2.685 14.598 1.00 80.31 308 GLN A CA 1
ATOM 2366 C C . GLN A 1 308 ? -23.919 2.397 15.323 1.00 80.31 308 GLN A C 1
ATOM 2368 O O . GLN A 1 308 ? -23.494 3.236 16.116 1.00 80.31 308 GLN A O 1
ATOM 2373 N N . LEU A 1 309 ? -23.261 1.260 15.050 1.00 70.44 309 LEU A N 1
ATOM 2374 C CA . LEU A 1 309 ? -22.037 0.825 15.742 1.00 70.44 309 LEU A CA 1
ATOM 2375 C C . LEU A 1 309 ? -20.969 1.932 15.798 1.00 70.44 309 LEU A C 1
ATOM 2377 O O . LEU A 1 309 ? -20.582 2.342 16.889 1.00 70.44 309 LEU A O 1
ATOM 2381 N N . ASP A 1 310 ? -20.593 2.493 14.641 1.00 56.84 310 ASP A N 1
ATOM 2382 C CA . ASP A 1 310 ? -19.598 3.571 14.526 1.00 56.84 310 ASP A CA 1
ATOM 2383 C C . ASP A 1 310 ? -19.963 4.827 15.335 1.00 56.84 310 ASP A C 1
ATOM 2385 O O . ASP A 1 310 ? -19.093 5.648 15.620 1.00 56.84 310 ASP A O 1
ATOM 2389 N N . LYS A 1 311 ? -21.245 5.062 15.652 1.00 74.94 311 LYS A N 1
ATOM 2390 C CA . LYS A 1 311 ? -21.667 6.173 16.521 1.00 74.94 311 LYS A CA 1
ATOM 2391 C C . LYS A 1 311 ? -21.487 5.792 17.987 1.00 74.94 311 LYS A C 1
ATOM 2393 O O . LYS A 1 311 ? -20.801 6.509 18.712 1.00 74.94 311 LYS A O 1
ATOM 2398 N N . VAL A 1 312 ? -22.081 4.673 18.400 1.00 75.88 312 VAL A N 1
ATOM 2399 C CA . VAL A 1 312 ? -22.096 4.248 19.807 1.00 75.88 312 VAL A CA 1
ATOM 2400 C C . VAL A 1 312 ? -20.684 3.946 20.310 1.00 75.88 312 VAL A C 1
ATOM 2402 O O . VAL A 1 312 ? -20.345 4.361 21.410 1.00 75.88 312 VAL A O 1
ATOM 2405 N N . GLU A 1 313 ? -19.821 3.339 19.492 1.00 76.62 313 GLU A N 1
ATOM 2406 C CA . GLU A 1 313 ? -18.409 3.101 19.828 1.00 76.62 313 GLU A CA 1
ATOM 2407 C C . GLU A 1 313 ? -17.675 4.409 20.171 1.00 76.62 313 GLU A C 1
ATOM 2409 O O . GLU A 1 313 ? -17.087 4.526 21.245 1.00 76.62 313 GLU A O 1
ATOM 2414 N N . ARG A 1 314 ? -17.772 5.433 19.309 1.00 67.81 314 ARG A N 1
ATOM 2415 C CA . ARG A 1 314 ? -17.140 6.745 19.543 1.00 67.81 314 ARG A CA 1
ATOM 2416 C C . ARG A 1 314 ? -17.739 7.496 20.728 1.00 67.81 314 ARG A C 1
ATOM 2418 O O . ARG A 1 314 ? -17.009 8.193 21.429 1.00 67.81 314 ARG A O 1
ATOM 2425 N N . ASP A 1 315 ? -19.047 7.388 20.946 1.00 75.56 315 ASP A N 1
ATOM 2426 C CA . ASP A 1 315 ? -19.696 8.031 22.088 1.00 75.56 315 ASP A CA 1
ATOM 2427 C C . ASP A 1 315 ? -19.358 7.304 23.409 1.00 75.56 315 ASP A C 1
ATOM 2429 O O . ASP A 1 315 ? -19.149 7.978 24.416 1.00 75.56 315 ASP A O 1
ATOM 2433 N N . GLN A 1 316 ? -19.194 5.973 23.418 1.00 78.25 316 GLN A N 1
ATOM 2434 C CA . GLN A 1 316 ? -18.684 5.221 24.577 1.00 78.25 316 GLN A CA 1
ATOM 2435 C C . GLN A 1 316 ? -17.207 5.534 24.867 1.00 78.25 316 GLN A C 1
ATOM 2437 O O . GLN A 1 316 ? -16.871 5.802 26.020 1.00 78.25 316 GLN A O 1
ATOM 2442 N N . ILE A 1 317 ? -16.335 5.578 23.849 1.00 68.25 317 ILE A N 1
ATOM 2443 C CA . ILE A 1 317 ? -14.921 5.976 24.010 1.00 68.25 317 ILE A CA 1
ATOM 2444 C C . ILE A 1 317 ? -14.834 7.366 24.658 1.00 68.25 317 ILE A C 1
ATOM 2446 O O . ILE A 1 317 ? -14.258 7.494 25.739 1.00 68.25 317 ILE A O 1
ATOM 2450 N N . ARG A 1 318 ? -15.529 8.371 24.101 1.00 69.62 318 ARG A N 1
ATOM 2451 C CA . ARG A 1 318 ? -15.532 9.742 24.645 1.00 69.62 318 ARG A CA 1
ATOM 2452 C C . ARG A 1 318 ? -16.048 9.806 26.089 1.00 69.62 318 ARG A C 1
ATOM 2454 O O . ARG A 1 318 ? -15.490 10.537 26.901 1.00 69.62 318 ARG A O 1
ATOM 2461 N N . ARG A 1 319 ? -17.091 9.033 26.435 1.00 77.75 319 ARG A N 1
ATOM 2462 C CA . ARG A 1 319 ? -17.608 8.924 27.819 1.00 77.75 319 ARG A CA 1
ATOM 2463 C C . ARG A 1 319 ? -16.570 8.340 28.790 1.00 77.75 319 ARG A C 1
ATOM 2465 O O . ARG A 1 319 ? -16.616 8.667 29.970 1.00 77.75 319 ARG A O 1
ATOM 2472 N N . ARG A 1 320 ? -15.677 7.455 28.331 1.00 77.88 320 ARG A N 1
ATOM 2473 C CA . ARG A 1 320 ? -14.634 6.806 29.156 1.00 77.88 320 ARG A CA 1
ATOM 2474 C C . ARG A 1 320 ? -13.403 7.691 29.315 1.00 77.88 320 ARG A C 1
ATOM 2476 O O . ARG A 1 320 ? -12.923 7.839 30.434 1.00 77.88 320 ARG A O 1
ATOM 2483 N N . GLU A 1 321 ? -12.967 8.340 28.240 1.00 72.12 321 GLU A N 1
ATOM 2484 C CA . GLU A 1 321 ? -11.894 9.343 28.262 1.00 72.12 321 GLU A CA 1
ATOM 2485 C C . GLU A 1 321 ? -12.259 10.524 29.177 1.00 72.12 321 GLU A C 1
ATOM 2487 O O . GLU A 1 321 ? -11.489 10.882 30.065 1.00 72.12 321 GLU A O 1
ATOM 2492 N N . ALA A 1 322 ? -13.480 11.061 29.050 1.00 69.88 322 ALA A N 1
ATOM 2493 C CA . ALA A 1 322 ? -13.991 12.126 29.920 1.00 69.88 322 ALA A CA 1
ATOM 2494 C C . ALA A 1 322 ? -14.163 11.699 31.394 1.00 69.88 322 ALA A C 1
ATOM 2496 O O . ALA A 1 322 ? -14.209 12.552 32.275 1.00 69.88 322 ALA A O 1
ATOM 2497 N N . ALA A 1 323 ? -14.237 10.392 31.667 1.00 75.94 323 ALA A N 1
ATOM 2498 C CA . ALA A 1 323 ? -14.265 9.818 33.013 1.00 75.94 323 ALA A CA 1
ATOM 2499 C C . ALA A 1 323 ? -12.869 9.395 33.525 1.00 75.94 323 ALA A C 1
ATOM 2501 O O . ALA A 1 323 ? -12.777 8.715 34.546 1.00 75.94 323 ALA A O 1
ATOM 2502 N N . GLY A 1 324 ? -11.787 9.751 32.820 1.00 73.19 324 GLY A N 1
ATOM 2503 C CA . GLY A 1 324 ? -10.407 9.445 33.220 1.00 73.19 324 GLY A CA 1
ATOM 2504 C C . GLY A 1 324 ? -10.017 7.963 33.130 1.00 73.19 324 GLY A C 1
ATOM 2505 O O . GLY A 1 324 ? -9.015 7.557 33.717 1.00 73.19 324 GLY A O 1
ATOM 2506 N N . VAL A 1 325 ? -10.791 7.132 32.423 1.00 74.75 325 VAL A N 1
ATOM 2507 C CA . VAL A 1 325 ? -10.516 5.692 32.295 1.00 74.75 325 VAL A CA 1
ATOM 2508 C C . VAL A 1 325 ? -9.331 5.468 31.354 1.00 74.75 325 VAL A C 1
ATOM 2510 O O . VAL A 1 325 ? -9.378 5.865 30.192 1.00 74.75 325 VAL A O 1
ATOM 2513 N N . GLN A 1 326 ? -8.293 4.766 31.821 1.00 70.44 326 GLN A N 1
ATOM 2514 C CA . GLN A 1 326 ? -7.188 4.335 30.959 1.00 70.44 326 GLN A CA 1
ATOM 2515 C C . GLN A 1 326 ? -7.676 3.296 29.937 1.00 70.44 326 GLN A C 1
ATOM 2517 O O . GLN A 1 326 ? -8.006 2.157 30.289 1.00 70.44 326 GLN A O 1
ATOM 2522 N N . LEU A 1 327 ? -7.717 3.693 28.662 1.00 72.88 327 LEU A N 1
ATOM 2523 C CA . LEU A 1 327 ? -8.100 2.827 27.550 1.00 72.88 327 LEU A CA 1
ATOM 2524 C C . LEU A 1 327 ? -6.868 2.263 26.824 1.00 72.88 327 LEU A C 1
ATOM 2526 O O . LEU A 1 327 ? -6.100 3.014 26.227 1.00 72.88 327 LEU A O 1
ATOM 2530 N N . ARG A 1 328 ? -6.771 0.930 26.718 1.00 66.38 328 ARG A N 1
ATOM 2531 C CA . ARG A 1 328 ? -5.866 0.197 25.803 1.00 66.38 328 ARG A CA 1
ATOM 2532 C C . ARG A 1 328 ? -6.232 0.366 24.315 1.00 66.38 328 ARG A C 1
ATOM 2534 O O . ARG A 1 328 ? -5.767 -0.390 23.466 1.00 66.38 328 ARG A O 1
ATOM 2541 N N . ASN A 1 329 ? -7.085 1.335 23.978 1.00 53.88 329 ASN A N 1
ATOM 2542 C CA . ASN A 1 329 ? -7.413 1.694 22.596 1.00 53.88 329 ASN A CA 1
ATOM 2543 C C . ASN A 1 329 ? -6.248 2.415 21.890 1.00 53.88 329 ASN A C 1
ATOM 2545 O O . ASN A 1 329 ? -6.251 2.510 20.666 1.00 53.88 329 ASN A O 1
ATOM 2549 N N . VAL A 1 330 ? -5.245 2.890 22.637 1.00 38.00 330 VAL A N 1
ATOM 2550 C CA . VAL A 1 330 ? -4.059 3.580 22.117 1.00 38.00 330 VAL A CA 1
ATOM 2551 C C . VAL A 1 330 ? -2.801 2.761 22.430 1.00 38.00 330 VAL A C 1
ATOM 2553 O O . VAL A 1 330 ? -2.585 2.366 23.568 1.00 38.00 330 VAL A O 1
ATOM 2556 N N . VAL A 1 331 ? -1.989 2.510 21.396 1.00 35.62 331 VAL A N 1
ATOM 2557 C CA . VAL A 1 331 ? -0.675 1.830 21.427 1.00 35.62 331 VAL A CA 1
ATOM 2558 C C . VAL A 1 331 ? -0.649 0.496 22.198 1.00 35.62 331 VAL A C 1
ATOM 2560 O O . VAL A 1 331 ? -0.047 0.375 23.253 1.00 35.62 331 VAL A O 1
ATOM 2563 N N . HIS A 1 332 ? -1.192 -0.559 21.580 1.00 32.19 332 HIS A N 1
ATOM 2564 C CA . HIS A 1 332 ? -0.413 -1.786 21.350 1.00 32.19 332 HIS A CA 1
ATOM 2565 C C . HIS A 1 332 ? -0.950 -2.571 20.140 1.00 32.19 332 HIS A C 1
ATOM 2567 O O . HIS A 1 332 ? -2.153 -2.727 19.922 1.00 32.19 332 HIS A O 1
ATOM 2573 N N . THR A 1 333 ? -0.028 -3.048 19.307 1.00 37.75 333 THR A N 1
ATOM 2574 C CA . THR A 1 333 ? -0.305 -3.624 17.988 1.00 37.75 333 THR A CA 1
ATOM 2575 C C . THR A 1 333 ? -1.048 -4.961 18.067 1.00 37.75 333 THR A C 1
ATOM 2577 O O . THR A 1 333 ? -0.480 -5.948 18.520 1.00 37.75 333 THR A O 1
ATOM 2580 N N . THR A 1 334 ? -2.298 -5.004 17.576 1.00 33.62 334 THR A N 1
ATOM 2581 C CA . THR A 1 334 ? -2.914 -6.091 16.751 1.00 33.62 334 THR A CA 1
ATOM 2582 C C . THR A 1 334 ? -4.442 -5.947 16.554 1.00 33.62 334 THR A C 1
ATOM 2584 O O . THR A 1 334 ? -5.040 -6.749 15.838 1.00 33.62 334 THR A O 1
ATOM 2587 N N . GLY A 1 335 ? -5.102 -4.914 17.101 1.00 38.69 335 GLY A N 1
ATOM 2588 C CA . GLY A 1 335 ? -6.567 -4.737 16.984 1.00 38.69 335 GLY A CA 1
ATOM 2589 C C . GLY A 1 335 ? -7.098 -4.394 15.580 1.00 38.69 335 GLY A C 1
ATOM 2590 O O . GLY A 1 335 ? -8.221 -4.794 15.241 1.00 38.69 335 GLY A O 1
ATOM 2591 N N . ARG A 1 336 ? -6.243 -3.726 14.787 1.00 46.16 336 ARG A N 1
ATOM 2592 C CA . ARG A 1 336 ? -6.479 -3.098 13.470 1.00 46.16 336 ARG A CA 1
ATOM 2593 C C . ARG A 1 336 ? -7.559 -2.010 13.455 1.00 46.16 336 ARG A C 1
ATOM 2595 O O . ARG A 1 336 ? -8.630 -2.189 14.021 1.00 46.16 336 ARG A O 1
ATOM 2602 N N . LEU A 1 337 ? -7.258 -0.926 12.740 1.00 48.28 337 LEU A N 1
ATOM 2603 C CA . LEU A 1 337 ? -7.995 0.336 12.805 1.00 48.28 337 LEU A CA 1
ATOM 2604 C C . LEU A 1 337 ? -8.910 0.573 11.588 1.00 48.28 337 LEU A C 1
ATOM 2606 O O . LEU A 1 337 ? -8.592 0.174 10.463 1.00 48.28 337 LEU A O 1
ATOM 2610 N N . GLY A 1 338 ? -10.048 1.220 11.820 1.00 45.72 338 GLY A N 1
ATOM 2611 C CA . GLY A 1 338 ? -11.030 1.650 10.828 1.00 45.72 338 GLY A CA 1
ATOM 2612 C C . GLY A 1 338 ? -10.781 3.063 10.286 1.00 45.72 338 GLY A C 1
ATOM 2613 O O . GLY A 1 338 ? -9.936 3.814 10.763 1.00 45.72 338 GLY A O 1
ATOM 2614 N N . ALA A 1 339 ? -11.555 3.457 9.270 1.00 44.66 339 ALA A N 1
ATOM 2615 C CA . ALA A 1 339 ? -11.395 4.754 8.603 1.00 44.66 339 ALA A CA 1
ATOM 2616 C C . ALA A 1 339 ? -11.630 5.971 9.526 1.00 44.66 339 ALA A C 1
ATOM 2618 O O . ALA A 1 339 ? -11.094 7.045 9.266 1.00 44.66 339 ALA A O 1
ATOM 2619 N N . SER A 1 340 ? -12.408 5.794 10.597 1.00 49.12 340 SER A N 1
ATOM 2620 C CA . SER A 1 340 ? -12.668 6.775 11.658 1.00 49.12 340 SER A CA 1
ATOM 2621 C C . SER A 1 340 ? -11.440 7.085 12.520 1.00 49.12 340 SER A C 1
ATOM 2623 O O . SER A 1 340 ? -11.291 8.212 12.981 1.00 49.12 340 SER A O 1
ATOM 2625 N N . GLU A 1 341 ? -10.554 6.111 12.723 1.00 57.78 341 GLU A N 1
ATOM 2626 C CA . GLU A 1 341 ? -9.365 6.235 13.578 1.00 57.78 341 GLU A CA 1
ATOM 2627 C C . GLU A 1 341 ? -8.182 6.866 12.820 1.00 57.78 341 GLU A C 1
ATOM 2629 O O . GLU A 1 341 ? -7.288 7.455 13.426 1.00 57.78 341 GLU A O 1
ATOM 2634 N N . LEU A 1 342 ? -8.203 6.847 11.481 1.00 69.12 342 LEU A N 1
ATOM 2635 C CA . LEU A 1 342 ? -7.247 7.592 10.654 1.00 69.12 342 LEU A CA 1
ATOM 2636 C C . LEU A 1 342 ? -7.396 9.109 10.844 1.00 69.12 342 LEU A C 1
ATOM 2638 O O . LEU A 1 342 ? -6.399 9.822 10.853 1.00 69.12 342 LEU A O 1
ATOM 2642 N N . ASP A 1 343 ? -8.626 9.596 11.032 1.00 66.69 343 ASP A N 1
ATOM 2643 C CA . ASP A 1 343 ? -8.907 11.002 11.348 1.00 66.69 343 ASP A CA 1
ATOM 2644 C C . ASP A 1 343 ? -8.562 11.380 12.809 1.00 66.69 343 ASP A C 1
ATOM 2646 O O . ASP A 1 343 ? -8.569 12.567 13.134 1.00 66.69 343 ASP A O 1
ATOM 2650 N N . VAL A 1 344 ? -8.211 10.405 13.665 1.00 64.88 344 VAL A N 1
ATOM 2651 C CA . VAL A 1 344 ? -7.622 10.631 15.003 1.00 64.88 344 VAL A CA 1
ATOM 2652 C C . VAL A 1 344 ? -6.096 10.728 14.911 1.00 64.88 344 VAL A C 1
ATOM 2654 O O . VAL A 1 344 ? -5.516 11.671 15.438 1.00 64.88 344 VAL A O 1
ATOM 2657 N N . LEU A 1 345 ? -5.448 9.791 14.204 1.00 68.56 345 LEU A N 1
ATOM 2658 C CA . LEU A 1 345 ? -3.987 9.779 14.014 1.00 68.56 345 LEU A CA 1
ATOM 2659 C C . LEU A 1 345 ? -3.480 10.915 13.114 1.00 68.56 345 LEU A C 1
ATOM 2661 O O . LEU A 1 345 ? -2.368 11.398 13.300 1.00 68.56 345 LEU A O 1
ATOM 2665 N N . LEU A 1 346 ? -4.276 11.318 12.122 1.00 75.00 346 LEU A N 1
ATOM 2666 C CA . LEU A 1 346 ? -3.973 12.428 11.227 1.00 75.00 346 LEU A CA 1
ATOM 2667 C C . LEU A 1 346 ? -5.274 13.171 10.888 1.00 75.00 346 LEU A C 1
ATOM 2669 O O . LEU A 1 346 ? -5.987 12.751 9.973 1.00 75.00 346 LEU A O 1
ATOM 2673 N N . PRO A 1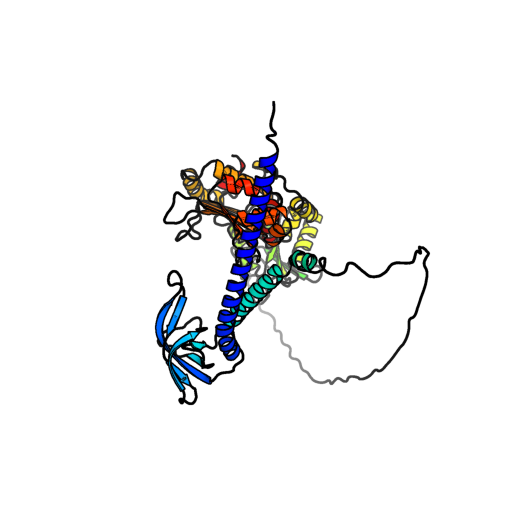 347 ? -5.607 14.277 11.574 1.00 78.31 347 PRO A N 1
ATOM 2674 C CA . PRO A 1 347 ? -6.866 14.985 11.370 1.00 78.31 347 PRO A CA 1
ATOM 2675 C C . PRO A 1 347 ? -7.108 15.412 9.917 1.00 78.31 347 PRO A C 1
ATOM 2677 O O . PRO A 1 347 ? -6.202 15.864 9.217 1.00 78.31 347 PRO A O 1
ATOM 2680 N N . SER A 1 348 ? -8.363 15.369 9.460 1.00 80.06 348 SER A N 1
ATOM 2681 C CA . SER A 1 348 ? -8.763 15.731 8.085 1.00 80.06 348 SER A CA 1
ATOM 2682 C C . SER A 1 348 ? -8.263 17.093 7.570 1.00 80.06 348 SER A C 1
ATOM 2684 O O . SER A 1 348 ? -8.127 17.281 6.360 1.00 80.06 348 SER A O 1
ATOM 2686 N N . ALA A 1 349 ? -7.989 18.063 8.447 1.00 79.06 349 ALA A N 1
ATOM 2687 C CA . ALA A 1 349 ? -7.363 19.328 8.054 1.00 79.06 349 ALA A CA 1
ATOM 2688 C C . ALA A 1 349 ? -5.878 19.161 7.681 1.00 79.06 349 ALA A C 1
ATOM 2690 O O . ALA A 1 349 ? -5.406 19.779 6.727 1.00 79.06 349 ALA A O 1
ATOM 2691 N N . GLU A 1 350 ? -5.159 18.301 8.395 1.00 84.19 350 GLU A N 1
ATOM 2692 C CA . GLU A 1 350 ? -3.751 17.992 8.171 1.00 84.19 350 GLU A CA 1
ATOM 2693 C C . GLU A 1 350 ? -3.556 17.064 6.971 1.00 84.19 350 GLU A C 1
ATOM 2695 O O . GLU A 1 350 ? -2.714 17.345 6.123 1.00 84.19 350 GLU A O 1
ATOM 2700 N N . GLN A 1 351 ? -4.429 16.069 6.786 1.00 86.19 351 GLN A N 1
ATOM 2701 C CA . GLN A 1 351 ? -4.485 15.267 5.554 1.00 86.19 351 GLN A CA 1
ATOM 2702 C C . GLN A 1 351 ? -4.582 16.150 4.295 1.00 86.19 351 GLN A C 1
ATOM 2704 O O . GLN A 1 351 ? -3.913 15.892 3.296 1.00 86.19 351 GLN A O 1
ATOM 2709 N N . ARG A 1 352 ? -5.390 17.224 4.340 1.00 88.81 352 ARG A N 1
ATOM 2710 C CA . ARG A 1 352 ? -5.503 18.195 3.236 1.00 88.81 352 ARG A CA 1
ATOM 2711 C C . ARG A 1 352 ? -4.229 19.018 3.038 1.00 88.81 352 ARG A C 1
ATOM 2713 O O . ARG A 1 352 ? -3.888 19.296 1.891 1.00 88.81 352 ARG A O 1
ATOM 2720 N N . ARG A 1 353 ? -3.516 19.380 4.113 1.00 88.50 353 ARG A N 1
ATOM 2721 C CA . ARG A 1 353 ? -2.196 20.038 4.030 1.00 88.50 353 ARG A CA 1
ATOM 2722 C C . ARG A 1 353 ? -1.167 19.097 3.400 1.00 88.50 353 ARG A C 1
ATOM 2724 O O . ARG A 1 353 ? -0.524 19.477 2.430 1.00 88.50 353 ARG A O 1
ATOM 2731 N N . TRP A 1 354 ? -1.094 17.852 3.863 1.00 91.31 354 TRP A N 1
ATOM 2732 C CA . TRP A 1 354 ? -0.197 16.815 3.343 1.00 91.31 354 TRP A CA 1
ATOM 2733 C C . TRP A 1 354 ? -0.480 16.448 1.869 1.00 91.31 354 TRP A C 1
ATOM 2735 O O . TRP A 1 354 ? 0.455 16.226 1.104 1.00 91.31 354 TRP A O 1
ATOM 2745 N N . LEU A 1 355 ? -1.742 16.473 1.417 1.00 91.44 355 LEU A N 1
ATOM 2746 C CA . LEU A 1 355 ? -2.116 16.339 -0.008 1.00 91.44 355 LEU A CA 1
ATOM 2747 C C . LEU A 1 355 ? -1.827 17.589 -0.871 1.00 91.44 355 LEU A C 1
ATOM 2749 O O . LEU A 1 355 ? -1.877 17.517 -2.105 1.00 91.44 355 LEU A O 1
ATOM 2753 N N . ALA A 1 356 ? -1.609 18.753 -0.257 1.00 87.44 356 ALA A N 1
ATOM 2754 C CA . ALA A 1 356 ? -1.257 19.995 -0.949 1.00 87.44 356 ALA A CA 1
ATOM 2755 C C . ALA A 1 356 ? 0.265 20.206 -1.022 1.00 87.44 356 ALA A C 1
ATOM 2757 O O . ALA A 1 356 ? 0.760 20.746 -2.013 1.00 87.44 356 ALA A O 1
ATOM 2758 N N . ASP A 1 357 ? 0.975 19.754 0.008 1.00 86.06 357 ASP A N 1
ATOM 2759 C CA . ASP A 1 357 ? 2.426 19.644 0.079 1.00 86.06 357 ASP A CA 1
ATOM 2760 C C . ASP A 1 357 ? 2.976 18.471 -0.772 1.00 86.06 357 ASP A C 1
ATOM 2762 O O . ASP A 1 357 ? 2.244 17.580 -1.211 1.00 86.06 357 ASP A O 1
ATOM 2766 N N . HIS A 1 358 ? 4.290 18.489 -1.009 1.00 83.81 358 HIS A N 1
ATOM 2767 C CA . HIS A 1 358 ? 5.044 17.466 -1.729 1.00 83.81 358 HIS A CA 1
ATOM 2768 C C . HIS A 1 358 ? 6.380 17.086 -1.049 1.00 83.81 358 HIS A C 1
ATOM 2770 O O . HIS A 1 358 ? 7.099 16.249 -1.593 1.00 83.81 358 HIS A O 1
ATOM 2776 N N . GLN A 1 359 ? 6.742 17.684 0.094 1.00 86.69 359 GLN A N 1
ATOM 2777 C CA . GLN A 1 359 ? 8.033 17.452 0.756 1.00 86.69 359 GLN A CA 1
ATOM 2778 C C . GLN A 1 359 ? 8.095 16.083 1.459 1.00 86.69 359 GLN A C 1
ATOM 2780 O O . GLN A 1 359 ? 7.068 15.603 1.942 1.00 86.69 359 GLN A O 1
ATOM 2785 N N . PRO A 1 360 ? 9.270 15.431 1.558 1.00 83.00 360 PRO A N 1
ATOM 2786 C CA . PRO A 1 360 ? 9.419 14.205 2.340 1.00 83.00 360 PRO A CA 1
ATOM 2787 C C . PRO A 1 360 ? 9.100 14.436 3.824 1.00 83.00 360 PRO A C 1
ATOM 2789 O O . PRO A 1 360 ? 9.571 15.401 4.422 1.00 83.00 360 PRO A O 1
ATOM 2792 N N . GLY A 1 361 ? 8.346 13.522 4.433 1.00 79.06 361 GLY A N 1
ATOM 2793 C CA . GLY A 1 361 ? 8.126 13.494 5.874 1.00 79.06 361 GLY A CA 1
ATOM 2794 C C . GLY A 1 361 ? 9.402 13.150 6.650 1.00 79.06 361 GLY A C 1
ATOM 2795 O O . GLY A 1 361 ? 10.224 12.334 6.215 1.00 79.06 361 GLY A O 1
ATOM 2796 N N . ILE A 1 362 ? 9.548 13.760 7.827 1.00 79.75 362 ILE A N 1
ATOM 2797 C CA . ILE A 1 362 ? 10.560 13.384 8.817 1.00 79.75 362 ILE A CA 1
ATOM 2798 C C . ILE A 1 362 ? 10.016 12.181 9.586 1.00 79.75 362 ILE A C 1
ATOM 2800 O O . ILE A 1 362 ? 9.033 12.306 10.305 1.00 79.75 362 ILE A O 1
ATOM 2804 N N . VAL A 1 363 ? 10.665 11.029 9.427 1.00 79.38 363 VAL A N 1
ATOM 2805 C CA . VAL A 1 363 ? 10.242 9.753 10.019 1.00 79.38 363 VAL A CA 1
ATOM 2806 C C . VAL A 1 363 ? 11.143 9.431 11.202 1.00 79.38 363 VAL A C 1
ATOM 2808 O O . VAL A 1 363 ? 12.364 9.361 11.043 1.00 79.38 363 VAL A O 1
ATOM 2811 N N . ARG A 1 364 ? 10.554 9.245 12.386 1.00 74.88 364 ARG A N 1
ATOM 2812 C CA . ARG A 1 364 ? 11.278 8.906 13.620 1.00 74.88 364 ARG A CA 1
ATOM 2813 C C . ARG A 1 364 ? 11.222 7.402 13.852 1.00 74.88 364 ARG A C 1
ATOM 2815 O O . ARG A 1 364 ? 10.162 6.841 14.100 1.00 74.88 364 ARG A O 1
ATOM 2822 N N . LEU A 1 365 ? 12.377 6.743 13.763 1.00 68.88 365 LEU A N 1
ATOM 2823 C CA . LEU A 1 365 ? 12.454 5.282 13.862 1.00 68.88 365 LEU A CA 1
ATOM 2824 C C . LEU A 1 365 ? 12.120 4.743 15.261 1.00 68.88 365 LEU A C 1
ATOM 2826 O O . LEU A 1 365 ? 11.536 3.668 15.351 1.00 68.88 365 LEU A O 1
ATOM 2830 N N . GLY A 1 366 ? 12.453 5.487 16.321 1.00 58.28 366 GLY A N 1
ATOM 2831 C CA . GLY A 1 366 ? 12.202 5.084 17.712 1.00 58.28 366 GLY A CA 1
ATOM 2832 C C . GLY A 1 366 ? 10.729 5.109 18.135 1.00 58.28 366 GLY A C 1
ATOM 2833 O O . GLY A 1 366 ? 10.372 4.434 19.094 1.00 58.28 366 GLY A O 1
ATOM 2834 N N . ASP A 1 367 ? 9.870 5.818 17.397 1.00 56.47 367 ASP A N 1
ATOM 2835 C CA . ASP A 1 367 ? 8.446 5.980 17.728 1.00 56.47 367 ASP A CA 1
ATOM 2836 C C . ASP A 1 367 ? 7.575 4.829 17.157 1.00 56.47 367 ASP A C 1
ATOM 2838 O O . ASP A 1 367 ? 6.351 4.836 17.289 1.00 56.47 367 ASP A O 1
ATOM 2842 N N . ARG A 1 368 ? 8.192 3.835 16.495 1.00 65.44 368 ARG A N 1
ATOM 2843 C CA . ARG A 1 368 ? 7.516 2.763 15.737 1.00 65.44 368 ARG A CA 1
ATOM 2844 C C . ARG A 1 368 ? 7.145 1.552 16.618 1.00 65.44 368 ARG A C 1
ATOM 2846 O O . ARG A 1 368 ? 8.040 0.915 17.177 1.00 65.44 368 ARG A O 1
ATOM 2853 N N . PRO A 1 369 ? 5.865 1.133 16.688 1.00 52.59 369 PRO A N 1
ATOM 2854 C CA . PRO A 1 369 ? 5.434 0.013 17.533 1.00 52.59 369 PRO A CA 1
ATOM 2855 C C . PRO A 1 369 ? 5.696 -1.365 16.886 1.00 52.59 369 PRO A C 1
ATOM 2857 O O . PRO A 1 369 ? 4.837 -1.931 16.201 1.00 52.59 369 PRO A O 1
ATOM 2860 N N . VAL A 1 370 ? 6.878 -1.938 17.134 1.00 62.31 370 VAL A N 1
ATOM 2861 C CA . VAL A 1 370 ? 7.301 -3.239 16.579 1.00 62.31 370 VAL A CA 1
ATOM 2862 C C . VAL A 1 370 ? 6.602 -4.428 17.261 1.00 62.31 370 VAL A C 1
ATOM 2864 O O . VAL A 1 370 ? 6.780 -4.685 18.449 1.00 62.31 370 VAL A O 1
ATOM 2867 N N . ASP A 1 371 ? 5.853 -5.217 16.482 1.00 67.94 371 ASP A N 1
ATOM 2868 C CA . ASP A 1 371 ? 5.364 -6.548 16.878 1.00 67.94 371 ASP A CA 1
ATOM 2869 C C . ASP A 1 371 ? 6.516 -7.565 16.775 1.00 67.94 371 ASP A C 1
ATOM 2871 O O . ASP A 1 371 ? 6.910 -7.970 15.678 1.00 67.94 371 ASP A O 1
ATOM 2875 N N . SER A 1 372 ? 7.058 -7.983 17.922 1.00 67.62 372 SER A N 1
ATOM 2876 C CA . SER A 1 372 ? 8.203 -8.901 18.014 1.00 67.62 372 SER A CA 1
ATOM 2877 C C . SER A 1 372 ? 7.907 -10.315 17.493 1.00 67.62 372 SER A C 1
ATOM 2879 O O . SER A 1 372 ? 8.795 -10.979 16.951 1.00 67.62 372 SER A O 1
ATOM 2881 N N . VAL A 1 373 ? 6.655 -10.777 17.579 1.00 70.69 373 VAL A N 1
ATOM 2882 C CA . VAL A 1 373 ? 6.233 -12.089 17.062 1.00 70.69 373 VAL A CA 1
ATOM 2883 C C . VAL A 1 373 ? 6.163 -12.053 15.535 1.00 70.69 373 VAL A C 1
ATOM 2885 O O . VAL A 1 373 ? 6.557 -13.010 14.860 1.00 70.69 373 VAL A O 1
ATOM 2888 N N . LEU A 1 374 ? 5.683 -10.947 14.969 1.00 72.00 374 LEU A N 1
ATOM 2889 C CA . LEU A 1 374 ? 5.674 -10.705 13.529 1.00 72.00 374 LEU A CA 1
ATOM 2890 C C . LEU A 1 374 ? 7.089 -10.483 12.985 1.00 72.00 374 LEU A C 1
ATOM 2892 O O . LEU A 1 374 ? 7.426 -11.090 11.970 1.00 72.00 374 LEU A O 1
ATOM 2896 N N . GLN A 1 375 ? 7.926 -9.720 13.696 1.00 79.12 375 GLN A N 1
ATOM 2897 C CA . GLN A 1 375 ? 9.345 -9.524 13.387 1.00 79.12 375 GLN A CA 1
ATOM 2898 C C . GLN A 1 375 ? 10.090 -10.863 13.325 1.00 79.12 375 GLN A C 1
ATOM 2900 O O . GLN A 1 375 ? 10.716 -11.185 12.318 1.00 79.12 375 GLN A O 1
ATOM 2905 N N . HIS A 1 376 ? 9.940 -11.720 14.339 1.00 73.81 376 HIS A N 1
ATOM 2906 C CA . HIS A 1 376 ? 10.530 -13.062 14.331 1.00 73.81 376 HIS A CA 1
ATOM 2907 C C . HIS A 1 376 ? 10.058 -13.903 13.122 1.00 73.81 376 HIS A C 1
ATOM 2909 O O . HIS A 1 376 ? 10.863 -14.548 12.449 1.00 73.81 376 HIS A O 1
ATOM 2915 N N . ARG A 1 377 ? 8.763 -13.835 12.769 1.00 78.81 377 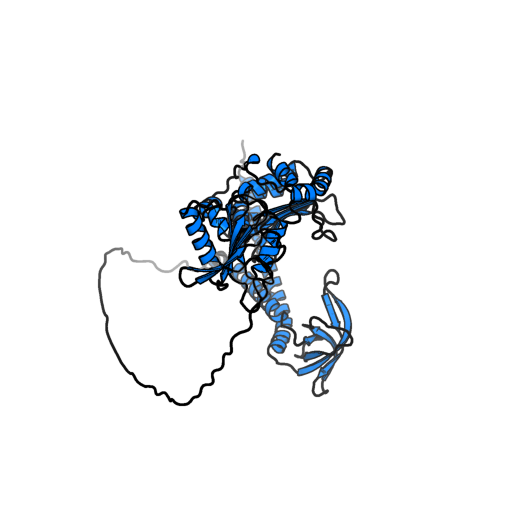ARG A N 1
ATOM 2916 C CA . ARG A 1 377 ? 8.177 -14.509 11.585 1.00 78.81 377 ARG A CA 1
ATOM 2917 C C . ARG A 1 377 ? 8.588 -13.898 10.235 1.00 78.81 377 ARG A C 1
ATOM 2919 O O . ARG A 1 377 ? 8.398 -14.541 9.191 1.00 78.81 377 ARG A O 1
ATOM 2926 N N . SER A 1 378 ? 9.107 -12.671 10.209 1.00 89.38 378 SER A N 1
ATOM 2927 C CA . SER A 1 378 ? 9.638 -12.031 9.002 1.00 89.38 378 SER A CA 1
ATOM 2928 C C . SER A 1 378 ? 11.149 -12.173 8.861 1.00 89.38 378 SER A C 1
ATOM 2930 O O . SER A 1 378 ? 11.617 -12.288 7.728 1.00 89.38 378 SER A O 1
ATOM 2932 N N . ARG A 1 379 ? 11.894 -12.249 9.971 1.00 90.69 379 ARG A N 1
ATOM 2933 C CA . ARG A 1 379 ? 13.363 -12.169 10.031 1.00 90.69 379 ARG A CA 1
ATOM 2934 C C . ARG A 1 379 ? 14.074 -13.063 9.014 1.00 90.69 379 ARG A C 1
ATOM 2936 O O . ARG A 1 379 ? 14.904 -12.583 8.258 1.00 90.69 379 ARG A O 1
ATOM 2943 N N . HIS A 1 380 ? 13.687 -14.336 8.884 1.00 92.44 380 HIS A N 1
ATOM 2944 C CA . HIS A 1 380 ? 14.276 -15.239 7.878 1.00 92.44 380 HIS A CA 1
ATOM 2945 C C . HIS A 1 380 ? 14.090 -14.749 6.423 1.00 92.44 380 HIS A C 1
ATOM 2947 O O . HIS A 1 380 ? 14.998 -14.890 5.605 1.00 92.44 380 HIS A O 1
ATOM 2953 N N . ARG A 1 381 ? 12.944 -14.140 6.085 1.00 95.06 381 ARG A N 1
ATOM 2954 C CA . ARG A 1 381 ? 12.712 -13.536 4.758 1.00 95.06 381 ARG A CA 1
ATOM 2955 C C . ARG A 1 381 ? 13.458 -12.216 4.584 1.00 95.06 381 ARG A C 1
ATOM 2957 O O . ARG A 1 381 ? 13.883 -11.943 3.468 1.00 95.06 381 ARG A O 1
ATOM 2964 N N . PHE A 1 382 ? 13.652 -11.442 5.655 1.00 97.12 382 PHE A N 1
ATOM 2965 C CA . PHE A 1 382 ? 14.525 -10.268 5.621 1.00 97.12 382 PHE A CA 1
ATOM 2966 C C . PHE A 1 382 ? 15.981 -10.667 5.373 1.00 97.12 382 PHE A C 1
ATOM 2968 O O . PHE A 1 382 ? 16.550 -10.232 4.380 1.00 97.12 382 PHE A O 1
ATOM 2975 N N . ASN A 1 383 ? 16.543 -11.576 6.176 1.00 97.69 383 ASN A N 1
ATOM 2976 C CA . ASN A 1 383 ? 17.914 -12.069 6.013 1.00 97.69 383 ASN A CA 1
ATOM 2977 C C . ASN A 1 383 ? 18.156 -12.620 4.593 1.00 97.69 383 ASN A C 1
ATOM 2979 O O . ASN A 1 383 ? 19.193 -12.360 3.991 1.00 97.69 383 ASN A O 1
ATOM 2983 N N . ARG A 1 384 ? 17.179 -13.344 4.023 1.00 97.56 384 ARG A N 1
ATOM 2984 C CA . ARG A 1 384 ? 17.246 -13.841 2.637 1.00 97.56 384 ARG A CA 1
ATOM 2985 C C . ARG A 1 384 ? 17.142 -12.756 1.562 1.00 97.56 384 ARG A C 1
ATOM 2987 O O . ARG A 1 384 ? 17.638 -12.989 0.468 1.00 97.56 384 ARG A O 1
ATOM 2994 N N . LEU A 1 385 ? 16.485 -11.630 1.839 1.00 97.75 385 LEU A N 1
ATOM 2995 C CA . LEU A 1 385 ? 16.454 -10.471 0.944 1.00 97.75 385 LEU A CA 1
ATOM 2996 C C . LEU A 1 385 ? 17.750 -9.656 1.064 1.00 97.75 385 LEU A C 1
ATOM 2998 O O . LEU A 1 385 ? 18.290 -9.234 0.054 1.00 97.75 385 LEU A O 1
ATOM 3002 N N . GLN A 1 386 ? 18.280 -9.496 2.277 1.00 97.06 386 GLN A N 1
ATOM 3003 C CA . GLN A 1 386 ? 19.547 -8.813 2.548 1.00 97.06 386 GLN A CA 1
ATOM 3004 C C . GLN A 1 386 ? 20.758 -9.562 1.959 1.00 97.06 386 GLN A C 1
ATOM 3006 O O . GLN A 1 386 ? 21.744 -8.939 1.585 1.00 97.06 386 GLN A O 1
ATOM 3011 N N . ALA A 1 387 ? 20.673 -10.891 1.842 1.00 97.31 387 ALA A N 1
ATOM 3012 C CA . ALA A 1 387 ? 21.656 -11.728 1.151 1.00 97.31 387 ALA A CA 1
ATOM 3013 C C . ALA A 1 387 ? 21.427 -11.845 -0.375 1.00 97.31 387 ALA A C 1
ATOM 3015 O O . ALA A 1 387 ? 22.157 -12.574 -1.046 1.00 97.31 387 ALA A O 1
ATOM 3016 N N . ASP A 1 388 ? 20.411 -11.179 -0.937 1.00 96.56 388 ASP A N 1
ATOM 3017 C CA . ASP A 1 388 ? 20.153 -11.171 -2.378 1.00 96.56 388 ASP A CA 1
ATOM 3018 C C . ASP A 1 388 ? 20.957 -10.034 -3.036 1.00 96.56 388 ASP A C 1
ATOM 3020 O O . ASP A 1 388 ? 20.690 -8.868 -2.744 1.00 96.56 388 ASP A O 1
ATOM 3024 N N . PRO A 1 389 ? 21.909 -10.306 -3.952 1.00 95.81 389 PRO A N 1
ATOM 3025 C CA . PRO A 1 389 ? 22.769 -9.268 -4.534 1.00 95.81 389 PRO A CA 1
ATOM 3026 C C . PRO A 1 389 ? 22.005 -8.235 -5.381 1.00 95.81 389 PRO A C 1
ATOM 3028 O O . PRO A 1 389 ? 22.565 -7.211 -5.768 1.00 95.81 389 PRO A O 1
ATOM 3031 N N . ARG A 1 390 ? 20.724 -8.487 -5.678 1.00 95.31 390 ARG A N 1
ATOM 3032 C CA . ARG A 1 390 ? 19.827 -7.558 -6.377 1.00 95.31 390 ARG A CA 1
ATOM 3033 C C . ARG A 1 390 ? 19.168 -6.548 -5.420 1.00 95.31 390 ARG A C 1
ATOM 3035 O O . ARG A 1 390 ? 18.583 -5.569 -5.883 1.00 95.31 390 ARG A O 1
ATOM 3042 N N . PHE A 1 391 ? 19.236 -6.765 -4.104 1.00 97.19 391 PHE A N 1
ATOM 3043 C CA . PHE A 1 391 ? 18.744 -5.839 -3.083 1.00 97.19 391 PHE A CA 1
ATOM 3044 C C . PHE A 1 391 ? 19.859 -4.875 -2.653 1.00 97.19 391 PHE A C 1
ATOM 3046 O O . PHE A 1 391 ? 20.557 -5.088 -1.668 1.00 97.19 391 PHE A O 1
ATOM 3053 N N . THR A 1 392 ? 20.047 -3.817 -3.441 1.00 96.00 392 THR A N 1
ATOM 3054 C CA . THR A 1 392 ? 21.083 -2.799 -3.211 1.00 96.00 392 THR A CA 1
ATOM 3055 C C . THR A 1 392 ? 20.584 -1.644 -2.342 1.00 96.00 392 THR A C 1
ATOM 3057 O O . THR A 1 392 ? 19.386 -1.358 -2.299 1.00 96.00 392 THR A O 1
ATOM 3060 N N . ASP A 1 393 ? 21.507 -0.885 -1.747 1.00 95.69 393 ASP A N 1
ATOM 3061 C CA . ASP A 1 393 ? 21.197 0.359 -1.032 1.00 95.69 393 ASP A CA 1
ATOM 3062 C C . ASP A 1 393 ? 20.417 1.380 -1.885 1.00 95.69 393 ASP A C 1
ATOM 3064 O O . ASP A 1 393 ? 19.609 2.139 -1.358 1.00 95.69 393 ASP A O 1
ATOM 3068 N N . GLU A 1 394 ? 20.642 1.429 -3.207 1.00 95.56 394 GLU A N 1
ATOM 3069 C CA . GLU A 1 394 ? 19.862 2.296 -4.107 1.00 95.56 394 GLU A CA 1
ATOM 3070 C C . GLU A 1 394 ? 18.387 1.872 -4.129 1.00 95.56 394 GLU A C 1
ATOM 3072 O O . GLU A 1 394 ? 17.493 2.720 -4.078 1.00 95.56 394 GLU A O 1
ATOM 3077 N N . LEU A 1 395 ? 18.120 0.562 -4.137 1.00 96.69 395 LEU A N 1
ATOM 3078 C CA . LEU A 1 395 ? 16.761 0.048 -4.032 1.00 96.69 395 LEU A CA 1
ATOM 3079 C C . LEU A 1 395 ? 16.178 0.250 -2.623 1.00 96.69 395 LEU A C 1
ATOM 3081 O O . LEU A 1 395 ? 15.004 0.609 -2.502 1.00 96.69 395 LEU A O 1
ATOM 3085 N N . ALA A 1 396 ? 16.973 0.063 -1.566 1.00 97.19 396 ALA A N 1
ATOM 3086 C CA . ALA A 1 396 ? 16.536 0.324 -0.196 1.00 97.19 396 ALA A CA 1
ATOM 3087 C C . ALA A 1 396 ? 16.105 1.792 -0.032 1.00 97.19 396 ALA A C 1
ATOM 3089 O O . ALA A 1 396 ? 14.954 2.063 0.324 1.00 97.19 396 ALA A O 1
ATOM 3090 N N . ARG A 1 397 ? 16.964 2.741 -0.427 1.00 96.31 397 ARG A N 1
ATOM 3091 C CA . ARG A 1 397 ? 16.652 4.177 -0.417 1.00 96.31 397 ARG A CA 1
ATOM 3092 C C . ARG A 1 397 ? 15.482 4.553 -1.327 1.00 96.31 397 ARG A C 1
ATOM 3094 O O . ARG A 1 397 ? 14.766 5.499 -1.002 1.00 96.31 397 ARG A O 1
ATOM 3101 N N . LEU A 1 398 ? 15.243 3.852 -2.442 1.00 96.88 398 LEU A N 1
ATOM 3102 C CA . LEU A 1 398 ? 14.074 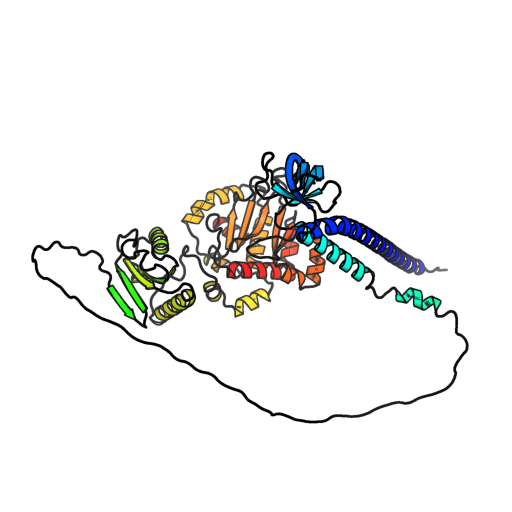4.108 -3.297 1.00 96.88 398 LEU A CA 1
ATOM 3103 C C . LEU A 1 398 ? 12.765 3.798 -2.552 1.00 96.88 398 LEU A C 1
ATOM 3105 O O . LEU A 1 398 ? 11.804 4.570 -2.629 1.00 96.88 398 LEU A O 1
ATOM 3109 N N . VAL A 1 399 ? 12.730 2.692 -1.802 1.00 97.56 399 VAL A N 1
ATOM 3110 C CA . VAL A 1 399 ? 11.586 2.341 -0.948 1.00 97.56 399 VAL A CA 1
ATOM 3111 C C . VAL A 1 399 ? 11.464 3.332 0.212 1.00 97.56 399 VAL A C 1
ATOM 3113 O O . VAL A 1 399 ? 10.365 3.828 0.458 1.00 97.56 399 VAL A O 1
ATOM 3116 N N . GLY A 1 400 ? 12.573 3.700 0.860 1.00 96.56 400 GLY A N 1
ATOM 3117 C CA . GLY A 1 400 ? 12.609 4.734 1.900 1.00 96.56 400 GLY A CA 1
ATOM 3118 C C . GLY A 1 400 ? 12.057 6.080 1.441 1.00 96.56 400 GLY A C 1
ATOM 3119 O O . GLY A 1 400 ? 11.196 6.665 2.102 1.00 96.56 400 GLY A O 1
ATOM 3120 N N . ALA A 1 401 ? 12.489 6.544 0.267 1.00 96.25 401 ALA A N 1
ATOM 3121 C CA . ALA A 1 401 ? 11.991 7.757 -0.367 1.00 96.25 401 ALA A CA 1
ATOM 3122 C C . ALA A 1 401 ? 10.488 7.659 -0.661 1.00 96.25 401 ALA A C 1
ATOM 3124 O O . ALA A 1 401 ? 9.752 8.593 -0.349 1.00 96.25 401 ALA A O 1
ATOM 3125 N N . TYR A 1 402 ? 10.002 6.528 -1.186 1.00 97.88 402 TYR A N 1
ATOM 3126 C CA . TYR A 1 402 ? 8.565 6.320 -1.384 1.00 97.88 402 TYR A CA 1
ATOM 3127 C C . TYR A 1 402 ? 7.776 6.377 -0.069 1.00 97.88 402 TYR A C 1
ATOM 3129 O O . TYR A 1 402 ? 6.736 7.032 -0.025 1.00 97.88 402 TYR A O 1
ATOM 3137 N N . LEU A 1 403 ? 8.260 5.747 1.006 1.00 96.94 403 LEU A N 1
ATOM 3138 C CA . LEU A 1 403 ? 7.590 5.795 2.309 1.00 96.94 403 LEU A CA 1
ATOM 3139 C C . LEU A 1 403 ? 7.539 7.229 2.851 1.00 96.94 403 LEU A C 1
ATOM 3141 O O . LEU A 1 403 ? 6.449 7.739 3.104 1.00 96.94 403 LEU A O 1
ATOM 3145 N N . ARG A 1 404 ? 8.689 7.914 2.923 1.00 95.25 404 ARG A N 1
ATOM 3146 C CA . ARG A 1 404 ? 8.801 9.310 3.389 1.00 95.25 404 ARG A CA 1
ATOM 3147 C C . ARG A 1 404 ? 7.951 10.281 2.561 1.00 95.25 404 ARG A C 1
ATOM 3149 O O . ARG A 1 404 ? 7.409 11.237 3.103 1.00 95.25 404 ARG A O 1
ATOM 3156 N N . VAL A 1 405 ? 7.839 10.076 1.247 1.00 95.12 405 VAL A N 1
ATOM 3157 C CA . VAL A 1 405 ? 7.164 11.019 0.338 1.00 95.12 405 VAL A CA 1
ATOM 3158 C C . VAL A 1 405 ? 5.681 10.693 0.127 1.00 95.12 405 VAL A C 1
ATOM 3160 O O . VAL A 1 405 ? 4.902 11.622 -0.096 1.00 95.12 405 VAL A O 1
ATOM 3163 N N . ALA A 1 406 ? 5.262 9.426 0.201 1.00 96.31 406 ALA A N 1
ATOM 3164 C CA . ALA A 1 406 ? 3.917 8.995 -0.194 1.00 96.31 406 ALA A CA 1
ATOM 3165 C C . ALA A 1 406 ? 3.071 8.333 0.911 1.00 96.31 406 ALA A C 1
ATOM 3167 O O . ALA A 1 406 ? 1.869 8.167 0.684 1.00 96.31 406 ALA A O 1
ATOM 3168 N N . MET A 1 407 ? 3.625 7.977 2.079 1.00 93.94 407 MET A N 1
ATOM 3169 C CA . MET A 1 407 ? 2.825 7.595 3.257 1.00 93.94 407 MET A CA 1
ATOM 3170 C C . MET A 1 407 ? 2.537 8.823 4.145 1.00 93.94 407 MET A C 1
ATOM 3172 O O . MET A 1 407 ? 3.438 9.637 4.359 1.00 93.94 407 MET A O 1
ATOM 3176 N N . PRO A 1 408 ? 1.313 8.980 4.676 1.00 89.50 408 PRO A N 1
ATOM 3177 C CA . PRO A 1 408 ? 1.029 9.929 5.748 1.00 89.50 408 PRO A CA 1
ATOM 3178 C C . PRO A 1 408 ? 1.506 9.360 7.093 1.00 89.50 408 PRO A C 1
ATOM 3180 O O . PRO A 1 408 ? 1.160 8.221 7.403 1.00 89.50 408 PRO A O 1
ATOM 3183 N N . VAL A 1 409 ? 2.274 10.138 7.873 1.00 83.88 409 VAL A N 1
ATOM 3184 C CA . VAL A 1 409 ? 2.809 9.770 9.212 1.00 83.88 409 VAL A CA 1
ATOM 3185 C C . VAL A 1 409 ? 3.180 8.275 9.321 1.00 83.88 409 VAL A C 1
ATOM 3187 O O . VAL A 1 409 ? 2.503 7.510 10.019 1.00 83.88 409 VAL A O 1
ATOM 3190 N N . PRO A 1 410 ? 4.153 7.794 8.513 1.00 87.88 410 PRO A N 1
ATOM 3191 C CA . PRO A 1 410 ? 4.398 6.363 8.331 1.00 87.88 410 PRO A CA 1
ATOM 3192 C C . PRO A 1 410 ? 4.694 5.645 9.648 1.00 87.88 410 PRO A C 1
ATOM 3194 O O . PRO A 1 410 ? 4.155 4.564 9.864 1.00 87.88 410 PRO A O 1
ATOM 3197 N N . GLU A 1 411 ? 5.475 6.259 10.536 1.00 79.44 411 GLU A N 1
ATOM 3198 C CA . GLU A 1 411 ? 5.794 5.743 11.872 1.00 79.44 411 GLU A CA 1
ATOM 3199 C C . GLU A 1 411 ? 4.561 5.445 12.748 1.00 79.44 411 GLU A C 1
ATOM 3201 O O . GLU A 1 411 ? 4.595 4.494 13.526 1.00 79.44 411 GLU A O 1
ATOM 3206 N N . LEU A 1 412 ? 3.454 6.179 12.567 1.00 77.31 412 LEU A N 1
ATOM 3207 C CA . LEU A 1 412 ? 2.191 5.961 13.292 1.00 77.31 412 LEU A CA 1
ATOM 3208 C C . LEU A 1 412 ? 1.184 5.079 12.528 1.00 77.31 412 LEU A C 1
ATOM 3210 O O . LEU A 1 412 ? 0.271 4.513 13.129 1.00 77.31 412 LEU A O 1
ATOM 3214 N N . THR A 1 413 ? 1.308 4.970 11.201 1.00 83.06 413 THR A N 1
ATOM 3215 C CA . THR A 1 413 ? 0.354 4.232 10.344 1.00 83.06 413 THR A CA 1
ATOM 3216 C C . THR A 1 413 ? 0.844 2.851 9.898 1.00 83.06 413 THR A C 1
ATOM 3218 O O . THR A 1 413 ? 0.061 2.087 9.309 1.00 83.06 413 THR A O 1
ATOM 3221 N N . GLU A 1 414 ? 2.107 2.514 10.179 1.00 87.00 414 GLU A N 1
ATOM 3222 C CA . GLU A 1 414 ? 2.713 1.210 9.898 1.00 87.00 414 GLU A CA 1
ATOM 3223 C C . GLU A 1 414 ? 1.884 0.074 10.504 1.00 87.00 414 GLU A C 1
ATOM 3225 O O . GLU A 1 414 ? 1.366 0.177 11.616 1.00 87.00 414 GLU A O 1
ATOM 3230 N N . LEU A 1 415 ? 1.741 -1.015 9.740 1.00 83.12 415 LEU A N 1
ATOM 3231 C CA . LEU A 1 415 ? 1.040 -2.260 10.074 1.00 83.12 415 LEU A CA 1
ATOM 3232 C C . LEU A 1 415 ? -0.482 -2.128 10.298 1.00 83.12 415 LEU A C 1
ATOM 3234 O O . LEU A 1 415 ? -1.229 -3.057 9.977 1.00 83.12 415 LEU A O 1
ATOM 3238 N N . SER A 1 416 ? -0.959 -0.965 10.740 1.00 77.94 416 SER A N 1
ATOM 3239 C CA . SER A 1 416 ? -2.372 -0.594 10.812 1.00 77.94 416 SER A CA 1
ATOM 3240 C C . SER A 1 416 ? -2.961 -0.362 9.423 1.00 77.94 416 SER A C 1
ATOM 3242 O O . SER A 1 416 ? -3.985 -0.964 9.102 1.00 77.94 416 SER A O 1
ATOM 3244 N N . TYR A 1 417 ? -2.306 0.439 8.572 1.00 85.31 417 TYR A N 1
ATOM 3245 C CA . TYR A 1 417 ? -2.835 0.838 7.255 1.00 85.31 417 TYR A CA 1
ATOM 3246 C C . TYR A 1 417 ? -1.966 0.411 6.067 1.00 85.31 417 TYR A C 1
ATOM 3248 O O . TYR A 1 417 ? -2.497 0.131 4.986 1.00 85.31 417 TYR A O 1
ATOM 3256 N N . TRP A 1 418 ? -0.648 0.320 6.256 1.00 92.75 418 TRP A N 1
ATOM 3257 C CA . TRP A 1 418 ? 0.306 -0.076 5.217 1.00 92.75 418 TRP A CA 1
ATOM 3258 C C . TRP A 1 418 ? 1.347 -1.075 5.731 1.00 92.75 418 TRP A C 1
ATOM 3260 O O . TRP A 1 418 ? 1.599 -1.183 6.927 1.00 92.75 418 TRP A O 1
ATOM 3270 N N . THR A 1 419 ? 1.938 -1.847 4.819 1.00 93.88 419 THR A N 1
ATOM 3271 C CA . THR A 1 419 ? 2.879 -2.931 5.147 1.00 93.88 419 THR A CA 1
ATOM 3272 C C . THR A 1 419 ? 3.902 -3.137 4.036 1.00 93.88 419 THR A C 1
ATOM 3274 O O . THR A 1 419 ? 3.497 -3.281 2.882 1.00 93.88 419 THR A O 1
ATOM 3277 N N . VAL A 1 420 ? 5.191 -3.287 4.361 1.00 96.38 420 VAL A N 1
ATOM 3278 C CA . VAL A 1 420 ? 6.194 -3.849 3.429 1.00 96.38 420 VAL A CA 1
ATOM 3279 C C . VAL A 1 420 ? 6.398 -5.335 3.700 1.00 96.38 420 VAL A C 1
ATOM 3281 O O . VAL A 1 420 ? 6.555 -5.723 4.854 1.00 96.38 420 VAL A O 1
ATOM 3284 N N . SER A 1 421 ? 6.401 -6.159 2.652 1.00 96.19 421 SER A N 1
ATOM 3285 C CA . SER A 1 421 ? 6.708 -7.596 2.713 1.00 96.19 421 SER A CA 1
ATOM 3286 C C . SER A 1 421 ? 8.020 -7.907 1.988 1.00 96.19 421 SER A C 1
ATOM 3288 O O . SER A 1 421 ? 8.188 -7.480 0.845 1.00 96.19 421 SER A O 1
ATOM 3290 N N . ALA A 1 422 ? 8.906 -8.683 2.621 1.00 97.12 422 ALA A N 1
ATOM 3291 C CA . ALA A 1 422 ? 10.116 -9.241 2.008 1.00 97.12 422 ALA A CA 1
ATOM 3292 C C . ALA A 1 422 ? 9.815 -10.601 1.351 1.00 97.12 422 ALA A C 1
ATOM 3294 O O . ALA A 1 422 ? 9.147 -11.442 1.963 1.00 97.12 422 ALA A O 1
ATOM 3295 N N . LEU A 1 423 ? 10.297 -10.807 0.120 1.00 95.12 423 LEU A N 1
ATOM 3296 C CA . LEU A 1 423 ? 10.149 -12.032 -0.684 1.00 95.12 423 LEU A CA 1
ATOM 3297 C C . LEU A 1 423 ? 8.737 -12.673 -0.617 1.00 95.12 423 LEU A C 1
ATOM 3299 O O . LEU A 1 423 ? 8.614 -13.854 -0.269 1.00 95.12 423 LEU A O 1
ATOM 3303 N N . PRO A 1 424 ? 7.639 -11.928 -0.879 1.00 92.44 424 PRO A N 1
ATOM 3304 C CA . PRO A 1 424 ? 6.295 -12.492 -0.810 1.00 92.44 424 PRO A CA 1
ATOM 3305 C C . PRO A 1 424 ? 6.037 -13.474 -1.964 1.00 92.44 424 PRO A C 1
ATOM 3307 O O . PRO A 1 424 ? 6.422 -13.241 -3.107 1.00 92.44 424 PRO A O 1
ATOM 3310 N N . SER A 1 425 ? 5.320 -14.563 -1.673 1.00 85.06 425 SER A N 1
ATOM 3311 C CA . SER A 1 425 ? 4.984 -15.620 -2.640 1.00 85.06 425 SER A CA 1
ATOM 3312 C C . SER A 1 425 ? 3.913 -15.225 -3.671 1.00 85.06 425 SER A C 1
ATOM 3314 O O . SER A 1 425 ? 3.635 -15.988 -4.600 1.00 85.06 425 SER A O 1
ATOM 3316 N N . THR A 1 426 ? 3.319 -14.036 -3.544 1.00 74.31 426 THR A N 1
ATOM 3317 C CA . THR A 1 426 ? 2.360 -13.474 -4.502 1.00 74.31 426 THR A CA 1
ATOM 3318 C C . THR A 1 426 ? 2.958 -13.437 -5.910 1.00 74.31 426 THR A C 1
ATOM 3320 O O . THR A 1 426 ? 4.038 -12.895 -6.124 1.00 74.31 426 THR A O 1
ATOM 3323 N N . SER A 1 427 ? 2.247 -13.993 -6.895 1.00 79.56 427 SER A N 1
ATOM 3324 C CA . SER A 1 427 ? 2.682 -14.064 -8.304 1.00 79.56 427 SER A CA 1
ATOM 3325 C C . SER A 1 427 ? 4.001 -14.815 -8.575 1.00 79.56 427 SER A C 1
ATOM 3327 O O . SER A 1 427 ? 4.512 -14.733 -9.693 1.00 79.56 427 SER A O 1
ATOM 3329 N N . ALA A 1 428 ? 4.542 -15.590 -7.623 1.00 81.31 428 ALA A N 1
ATOM 3330 C CA . ALA A 1 428 ? 5.858 -16.238 -7.738 1.00 81.31 428 ALA A CA 1
ATOM 3331 C C . ALA A 1 428 ? 6.010 -17.251 -8.898 1.00 81.31 428 ALA A C 1
ATOM 3333 O O . ALA A 1 428 ? 7.128 -17.605 -9.260 1.00 81.31 428 ALA A O 1
ATOM 3334 N N . ALA A 1 429 ? 4.913 -17.691 -9.523 1.00 79.94 429 ALA A N 1
ATOM 3335 C CA . ALA A 1 429 ? 4.959 -18.516 -10.733 1.00 79.94 429 ALA A CA 1
ATOM 3336 C C . ALA A 1 429 ? 5.317 -17.728 -12.014 1.00 79.94 429 ALA A C 1
ATOM 3338 O O . ALA A 1 429 ? 5.740 -18.332 -12.999 1.00 79.94 429 ALA A O 1
ATOM 3339 N N . THR A 1 430 ? 5.139 -16.400 -12.023 1.00 83.94 430 THR A N 1
ATOM 3340 C CA . THR A 1 430 ? 5.237 -15.559 -13.236 1.00 83.94 430 THR A CA 1
ATOM 3341 C C . THR A 1 430 ? 6.106 -14.321 -13.022 1.00 83.94 430 THR A C 1
ATOM 3343 O O . THR A 1 430 ? 7.048 -14.097 -13.780 1.00 83.94 430 THR A O 1
ATOM 3346 N N . TYR A 1 431 ? 5.820 -13.555 -11.964 1.00 90.06 431 TYR A N 1
ATOM 3347 C CA . TYR A 1 431 ? 6.466 -12.279 -11.647 1.00 90.06 431 TYR A CA 1
ATOM 3348 C C . TYR A 1 431 ? 6.914 -12.235 -10.172 1.00 90.06 431 TYR A C 1
ATOM 3350 O O . TYR A 1 431 ? 6.306 -11.494 -9.383 1.00 90.06 431 TYR A O 1
ATOM 3358 N N . PRO A 1 432 ? 7.914 -13.048 -9.763 1.00 93.62 432 PRO A N 1
ATOM 3359 C CA . PRO A 1 432 ? 8.384 -13.099 -8.380 1.00 93.62 432 PRO A CA 1
ATOM 3360 C C . PRO A 1 432 ? 8.752 -11.716 -7.842 1.00 93.62 432 PRO A C 1
ATOM 3362 O O . PRO A 1 432 ? 9.363 -10.908 -8.541 1.00 93.62 432 PRO A O 1
ATOM 3365 N N . ARG A 1 433 ? 8.372 -11.448 -6.591 1.00 95.31 433 ARG A N 1
ATOM 3366 C CA . ARG A 1 433 ? 8.629 -10.180 -5.902 1.00 95.31 433 ARG A CA 1
ATOM 3367 C C . ARG A 1 433 ? 9.901 -10.268 -5.061 1.00 95.31 433 ARG A C 1
ATOM 3369 O O . ARG A 1 433 ? 10.049 -11.213 -4.289 1.00 95.31 433 ARG A O 1
ATOM 3376 N N . LEU A 1 434 ? 10.753 -9.245 -5.123 1.00 96.00 434 LEU A N 1
ATOM 3377 C CA . LEU A 1 434 ? 11.798 -9.033 -4.109 1.00 96.00 434 LEU A CA 1
ATOM 3378 C C . LEU A 1 434 ? 11.181 -8.424 -2.847 1.00 96.00 434 LEU A C 1
ATOM 3380 O O . LEU A 1 434 ? 11.349 -8.934 -1.742 1.00 96.00 434 LEU A O 1
ATOM 3384 N N . LEU A 1 435 ? 10.417 -7.348 -3.035 1.00 97.19 435 LEU A N 1
ATOM 3385 C CA . LEU A 1 435 ? 9.718 -6.637 -1.972 1.00 97.19 435 LEU A CA 1
ATOM 3386 C C . LEU A 1 435 ? 8.421 -6.011 -2.483 1.00 97.19 435 LEU A C 1
ATOM 3388 O O . LEU A 1 435 ? 8.220 -5.820 -3.688 1.00 97.19 435 LEU A O 1
ATOM 3392 N N . THR A 1 436 ? 7.507 -5.707 -1.568 1.00 97.94 436 THR A N 1
ATOM 3393 C CA . THR A 1 436 ? 6.199 -5.123 -1.898 1.00 97.94 436 THR A CA 1
ATOM 3394 C C . THR A 1 436 ? 5.674 -4.275 -0.747 1.00 97.94 436 THR A C 1
ATOM 3396 O O . THR A 1 436 ? 5.417 -4.801 0.335 1.00 97.94 436 THR A O 1
ATOM 3399 N N . VAL A 1 437 ? 5.467 -2.982 -0.999 1.00 98.31 437 VAL A N 1
ATOM 3400 C CA . VAL A 1 437 ? 4.682 -2.074 -0.156 1.00 98.31 437 VAL A CA 1
ATOM 3401 C C . VAL A 1 437 ? 3.211 -2.211 -0.548 1.00 98.31 437 VAL A C 1
ATOM 3403 O O . VAL A 1 437 ? 2.853 -2.090 -1.719 1.00 98.31 437 VAL A O 1
ATOM 3406 N N . SER A 1 438 ? 2.348 -2.486 0.426 1.00 96.75 438 SER A N 1
ATOM 3407 C CA . SER A 1 438 ? 0.892 -2.534 0.256 1.00 96.75 438 SER A CA 1
ATOM 3408 C C . SER A 1 438 ? 0.211 -1.514 1.156 1.00 96.75 438 SER A C 1
ATOM 3410 O O . SER A 1 438 ? 0.606 -1.382 2.313 1.00 96.75 438 SER A O 1
ATOM 3412 N N . VAL A 1 439 ? -0.851 -0.871 0.667 1.00 95.75 439 VAL A N 1
ATOM 3413 C CA . VAL A 1 439 ? -1.767 -0.049 1.479 1.00 95.75 439 VAL A CA 1
ATOM 3414 C C . VAL A 1 439 ? -3.161 -0.662 1.389 1.00 95.75 439 VAL A C 1
ATOM 3416 O O . VAL A 1 439 ? -3.638 -0.969 0.291 1.00 95.75 439 VAL A O 1
ATOM 3419 N N . HIS A 1 440 ? -3.805 -0.883 2.538 1.00 90.12 440 HIS A N 1
ATOM 3420 C CA . HIS A 1 440 ? -5.023 -1.690 2.655 1.00 90.12 440 HIS A CA 1
ATOM 3421 C C . HIS A 1 440 ? -4.874 -3.063 1.960 1.00 90.12 440 HIS A C 1
ATOM 3423 O O . HIS A 1 440 ? -4.250 -3.967 2.516 1.00 90.12 440 HIS A O 1
ATOM 3429 N N . ALA A 1 441 ? -5.404 -3.220 0.744 1.00 86.06 441 ALA A N 1
ATOM 3430 C CA . ALA A 1 441 ? -5.435 -4.468 -0.026 1.00 86.06 441 ALA A CA 1
ATOM 3431 C C . ALA A 1 441 ? -4.599 -4.436 -1.325 1.00 86.06 441 ALA A C 1
ATOM 3433 O O . ALA A 1 441 ? -4.631 -5.398 -2.092 1.00 86.06 441 ALA A O 1
ATOM 3434 N N . LEU A 1 442 ? -3.921 -3.323 -1.627 1.00 94.06 442 LEU A N 1
ATOM 3435 C CA . LEU A 1 442 ? -3.345 -3.044 -2.947 1.00 94.06 442 LEU A CA 1
ATOM 3436 C C . LEU A 1 442 ? -1.823 -2.874 -2.855 1.00 94.06 442 LEU A C 1
ATOM 3438 O O . LEU A 1 442 ? -1.341 -2.117 -2.017 1.00 94.06 442 LEU A O 1
ATOM 3442 N N . GLU A 1 443 ? -1.073 -3.553 -3.731 1.00 95.88 443 GLU A N 1
ATOM 3443 C CA . GLU A 1 443 ? 0.381 -3.376 -3.886 1.00 95.88 443 GLU A CA 1
ATOM 3444 C C . GLU A 1 443 ? 0.653 -1.996 -4.522 1.00 95.88 443 GLU A C 1
ATOM 3446 O O . GLU A 1 443 ? 0.386 -1.797 -5.710 1.00 95.88 443 GLU A O 1
ATOM 3451 N N . THR A 1 444 ? 1.113 -1.009 -3.746 1.00 97.75 444 THR A N 1
ATOM 3452 C CA . THR A 1 444 ? 1.259 0.385 -4.213 1.00 97.75 444 THR A CA 1
ATOM 3453 C C . THR A 1 444 ? 2.640 0.672 -4.799 1.00 97.75 444 THR A C 1
ATOM 3455 O O . THR A 1 444 ? 2.741 1.380 -5.801 1.00 97.75 444 THR A O 1
ATOM 3458 N N . LEU A 1 445 ? 3.687 0.061 -4.240 1.00 98.31 445 LEU A N 1
ATOM 3459 C CA . LEU A 1 445 ? 5.034 -0.005 -4.810 1.00 98.31 445 LEU A CA 1
ATOM 3460 C C . LEU A 1 445 ? 5.536 -1.446 -4.691 1.00 98.31 445 LEU A C 1
ATOM 3462 O O . LEU A 1 445 ? 5.524 -2.009 -3.598 1.00 98.31 445 LEU A O 1
ATOM 3466 N N . PHE A 1 446 ? 6.016 -2.045 -5.778 1.00 97.38 446 PHE A N 1
ATOM 3467 C CA . PHE A 1 446 ? 6.660 -3.358 -5.712 1.00 97.38 446 PHE A CA 1
ATOM 3468 C C . PHE A 1 446 ? 7.796 -3.522 -6.714 1.00 97.38 446 PHE A C 1
ATOM 3470 O O . PHE A 1 446 ? 7.808 -2.915 -7.786 1.00 97.38 446 PHE A O 1
ATOM 3477 N N . VAL A 1 447 ? 8.739 -4.387 -6.344 1.00 97.38 447 VAL A N 1
ATOM 3478 C CA . VAL A 1 447 ? 9.903 -4.762 -7.149 1.00 97.38 447 VAL A CA 1
ATOM 3479 C C . VAL A 1 447 ? 9.768 -6.230 -7.498 1.00 97.38 447 VAL A C 1
ATOM 3481 O O . VAL A 1 447 ? 9.524 -7.063 -6.621 1.00 97.38 447 VAL A O 1
ATOM 3484 N N . TYR A 1 448 ? 9.914 -6.541 -8.775 1.00 96.00 448 TYR A N 1
ATOM 3485 C CA . TYR A 1 448 ? 9.748 -7.880 -9.312 1.00 96.00 448 TYR A CA 1
ATOM 3486 C C . TYR A 1 448 ? 10.766 -8.149 -10.415 1.00 96.00 448 TYR A C 1
ATOM 3488 O O . TYR A 1 448 ? 11.456 -7.246 -10.873 1.00 96.00 448 TYR A O 1
ATOM 3496 N N . HIS A 1 449 ? 10.838 -9.394 -10.853 1.00 94.00 449 HIS A N 1
ATOM 3497 C CA . HIS A 1 449 ? 11.485 -9.775 -12.104 1.00 94.00 449 HIS A CA 1
ATOM 3498 C C . HIS A 1 449 ? 10.563 -10.732 -12.860 1.00 94.00 449 HIS A C 1
ATOM 3500 O O . HIS A 1 449 ? 9.548 -11.185 -12.320 1.00 94.00 449 HIS A O 1
ATOM 3506 N N . GLU A 1 450 ? 10.901 -11.067 -14.099 1.00 92.12 450 GLU A N 1
ATOM 3507 C CA . GLU A 1 450 ? 10.245 -12.174 -14.796 1.00 92.12 450 GLU A CA 1
ATOM 3508 C C . GLU A 1 450 ? 10.943 -13.487 -14.431 1.00 92.12 450 GLU A C 1
ATOM 3510 O O . GLU A 1 450 ? 12.137 -13.511 -14.118 1.00 92.12 450 GLU A O 1
ATOM 3515 N N . ARG A 1 451 ? 10.214 -14.610 -14.432 1.00 88.81 451 ARG A N 1
ATOM 3516 C CA . ARG A 1 451 ? 10.804 -15.913 -14.066 1.00 88.81 451 ARG A CA 1
ATOM 3517 C C . ARG A 1 451 ? 11.968 -16.324 -14.987 1.00 88.81 451 ARG A C 1
ATOM 3519 O O . ARG A 1 451 ? 12.839 -17.070 -14.552 1.00 88.81 451 ARG A O 1
ATOM 3526 N N . HIS A 1 452 ? 11.981 -15.832 -16.226 1.00 88.69 452 HIS A N 1
ATOM 3527 C CA . HIS A 1 452 ? 12.988 -16.155 -17.241 1.00 88.69 452 HIS A CA 1
ATOM 3528 C C . HIS A 1 452 ? 14.209 -15.220 -17.226 1.00 88.69 452 HIS A C 1
ATOM 3530 O O . HIS A 1 452 ? 15.286 -15.649 -17.627 1.00 88.69 452 HIS A O 1
ATOM 3536 N N . THR A 1 453 ? 14.078 -13.988 -16.720 1.00 89.56 453 THR A N 1
ATOM 3537 C CA . THR A 1 453 ? 15.180 -13.017 -16.604 1.00 89.56 453 THR A CA 1
ATOM 3538 C C . THR A 1 453 ? 15.355 -12.544 -15.152 1.00 89.56 453 THR A C 1
ATOM 3540 O O . THR A 1 453 ? 15.104 -11.389 -14.817 1.00 89.56 453 THR A O 1
ATOM 3543 N N . PRO A 1 454 ? 15.791 -13.423 -14.226 1.00 89.38 454 PRO A N 1
ATOM 3544 C CA . PRO A 1 454 ? 15.794 -13.115 -12.796 1.00 89.38 454 PRO A CA 1
ATOM 3545 C C . PRO A 1 454 ? 16.724 -11.971 -12.372 1.00 89.38 454 PRO A C 1
ATOM 3547 O O . PRO A 1 454 ? 16.525 -11.412 -11.297 1.00 89.38 454 PRO A O 1
ATOM 3550 N N . GLN A 1 455 ? 17.710 -11.594 -13.187 1.00 90.56 455 GLN A N 1
ATOM 3551 C CA . GLN A 1 455 ? 18.580 -10.447 -12.900 1.00 90.56 455 GLN A CA 1
ATOM 3552 C C . GLN A 1 455 ? 17.965 -9.099 -13.328 1.00 90.56 455 GLN A C 1
ATOM 3554 O O . GLN A 1 455 ? 18.439 -8.045 -12.912 1.00 90.56 455 GLN A O 1
ATOM 3559 N N . GLU A 1 456 ? 16.890 -9.107 -14.123 1.00 92.06 456 GLU A N 1
ATOM 3560 C CA . GLU A 1 456 ? 16.237 -7.896 -14.626 1.00 92.06 456 GLU A CA 1
ATOM 3561 C C . GLU A 1 456 ? 15.147 -7.425 -13.657 1.00 92.06 456 GLU A C 1
ATOM 3563 O O . GLU A 1 456 ? 13.984 -7.833 -13.733 1.00 92.06 456 GLU A O 1
ATOM 3568 N N . LEU A 1 457 ? 15.521 -6.544 -12.725 1.00 94.62 457 LEU A N 1
ATOM 3569 C CA . LEU A 1 457 ? 14.549 -5.923 -11.830 1.00 94.62 457 LEU A CA 1
ATOM 3570 C C . LEU A 1 457 ? 13.659 -4.915 -12.569 1.00 94.62 457 LEU A C 1
ATOM 3572 O O . LEU A 1 457 ? 14.118 -3.930 -13.148 1.00 94.62 457 LEU A O 1
ATOM 3576 N N . GLN A 1 458 ? 12.355 -5.136 -12.457 1.00 95.44 458 GLN A N 1
ATOM 3577 C CA . GLN A 1 458 ? 11.297 -4.224 -12.858 1.00 95.44 458 GLN A CA 1
ATOM 3578 C C . GLN A 1 458 ? 10.604 -3.661 -11.606 1.00 95.44 458 GLN A C 1
ATOM 3580 O O . GLN A 1 458 ? 10.377 -4.353 -10.611 1.00 95.44 458 GLN A O 1
ATOM 3585 N N . ILE A 1 459 ? 10.245 -2.381 -11.655 1.00 97.12 459 ILE A N 1
ATOM 3586 C CA . ILE A 1 459 ? 9.638 -1.634 -10.549 1.00 97.12 459 ILE A CA 1
ATOM 3587 C C . ILE A 1 459 ? 8.253 -1.177 -11.001 1.00 97.12 459 ILE A C 1
ATOM 3589 O O . ILE A 1 459 ? 8.121 -0.560 -12.061 1.00 97.12 459 ILE A O 1
ATOM 3593 N N . ARG A 1 460 ? 7.219 -1.444 -10.198 1.00 96.69 460 ARG A N 1
ATOM 3594 C CA . ARG A 1 460 ? 5.858 -0.936 -10.418 1.00 96.69 460 ARG A CA 1
ATOM 3595 C C . ARG A 1 460 ? 5.495 0.059 -9.323 1.00 96.69 460 ARG A C 1
ATOM 3597 O O . ARG A 1 460 ? 5.471 -0.306 -8.151 1.00 96.69 460 ARG A O 1
ATOM 3604 N N . LEU A 1 461 ? 5.133 1.276 -9.721 1.00 97.81 461 LEU A N 1
ATOM 3605 C CA . LEU A 1 461 ? 4.543 2.293 -8.847 1.00 97.81 461 LEU A CA 1
ATOM 3606 C C . LEU A 1 461 ? 3.102 2.561 -9.293 1.00 97.81 461 LEU A C 1
ATOM 3608 O O . LEU A 1 461 ? 2.883 3.067 -10.393 1.00 97.81 461 LEU A O 1
ATOM 3612 N N . ASN A 1 462 ? 2.126 2.228 -8.453 1.00 98.00 462 ASN A N 1
ATOM 3613 C CA . ASN A 1 462 ? 0.711 2.532 -8.668 1.00 98.00 462 ASN A CA 1
ATOM 3614 C C . ASN A 1 462 ? 0.361 3.905 -8.049 1.00 98.00 462 ASN A C 1
ATOM 3616 O O . ASN A 1 462 ? 0.780 4.214 -6.935 1.00 98.00 462 ASN A O 1
ATOM 3620 N N . ILE A 1 463 ? -0.415 4.721 -8.771 1.00 96.88 463 ILE A N 1
ATOM 3621 C CA . ILE A 1 463 ? -0.836 6.089 -8.410 1.00 96.88 463 ILE A CA 1
ATOM 3622 C C . ILE A 1 463 ? -2.293 6.356 -8.830 1.00 96.88 463 ILE A C 1
ATOM 3624 O O . ILE A 1 463 ? -2.839 5.667 -9.696 1.00 96.88 463 ILE A O 1
ATOM 3628 N N . ASP A 1 464 ? -2.937 7.378 -8.262 1.00 96.12 464 ASP A N 1
ATOM 3629 C CA . ASP A 1 464 ? -4.279 7.791 -8.688 1.00 96.12 464 ASP A CA 1
ATOM 3630 C C . ASP A 1 464 ? -4.250 8.453 -10.074 1.00 96.12 464 ASP A C 1
ATOM 3632 O O . ASP A 1 464 ? -3.639 9.505 -10.285 1.00 96.12 464 ASP A O 1
ATOM 3636 N N . GLY A 1 465 ? -4.968 7.861 -11.025 1.00 92.06 465 GLY A N 1
ATOM 3637 C CA . GLY A 1 465 ? -5.010 8.332 -12.399 1.00 92.06 465 GLY A CA 1
ATOM 3638 C C . GLY A 1 465 ? -5.754 9.645 -12.602 1.00 92.06 465 GLY A C 1
ATOM 3639 O O . GLY A 1 465 ? -5.472 10.319 -13.590 1.00 92.06 465 GLY A O 1
ATOM 3640 N N . ALA A 1 466 ? -6.684 10.035 -11.726 1.00 90.81 466 ALA A N 1
ATOM 3641 C CA . ALA A 1 466 ? -7.372 11.320 -11.865 1.00 90.81 466 ALA A CA 1
ATOM 3642 C C . ALA A 1 466 ? -6.426 12.476 -11.499 1.00 90.81 466 ALA A C 1
ATOM 3644 O O . ALA A 1 466 ? -6.209 13.389 -12.297 1.00 90.81 466 ALA A O 1
ATOM 3645 N N . THR A 1 467 ? -5.766 12.370 -10.347 1.00 91.44 467 THR A N 1
ATOM 3646 C CA . THR A 1 467 ? -4.789 13.335 -9.831 1.00 91.44 467 THR A CA 1
ATOM 3647 C C . THR A 1 467 ? -3.532 13.400 -10.698 1.00 91.44 467 THR A C 1
ATOM 3649 O O . THR A 1 467 ? -3.058 14.490 -11.017 1.00 91.44 467 THR A O 1
ATOM 3652 N N . ALA A 1 468 ? -3.027 12.263 -11.187 1.00 89.75 468 ALA A N 1
ATOM 3653 C CA . ALA A 1 468 ? -1.896 12.257 -12.118 1.00 89.75 468 ALA A CA 1
ATOM 3654 C C . ALA A 1 468 ? -2.232 12.960 -13.454 1.00 89.75 468 ALA A C 1
ATOM 3656 O O . ALA A 1 468 ? -1.352 13.542 -14.095 1.00 89.75 468 ALA A O 1
ATOM 3657 N N . ARG A 1 469 ? -3.512 12.946 -13.866 1.00 87.38 469 ARG A N 1
ATOM 3658 C CA . ARG A 1 469 ? -4.005 13.569 -15.106 1.00 87.38 469 ARG A CA 1
ATOM 3659 C C . ARG A 1 469 ? -4.569 14.986 -14.931 1.00 87.38 469 ARG A C 1
ATOM 3661 O O . ARG A 1 469 ? -4.869 15.611 -15.948 1.00 87.38 469 ARG A O 1
ATOM 3668 N N . SER A 1 470 ? -4.664 15.538 -13.718 1.00 84.81 470 SER A N 1
ATOM 3669 C CA . SER A 1 470 ? -5.133 16.922 -13.513 1.00 84.81 470 SER A CA 1
ATOM 3670 C C . SER A 1 470 ? -4.067 17.969 -13.873 1.00 84.81 470 SER A C 1
ATOM 3672 O O . SER A 1 470 ? -4.382 19.017 -14.433 1.00 84.81 470 SER A O 1
ATOM 3674 N N . HIS A 1 471 ? -2.786 17.675 -13.629 1.00 78.06 471 HIS A N 1
ATOM 3675 C CA . HIS A 1 471 ? -1.680 18.611 -13.851 1.00 78.06 471 HIS A CA 1
ATOM 3676 C C . HIS A 1 471 ? -1.056 18.466 -15.249 1.00 78.06 471 HIS A C 1
ATOM 3678 O O . HIS A 1 471 ? -0.498 17.422 -15.584 1.00 78.06 471 HIS A O 1
ATOM 3684 N N . LEU A 1 472 ? -1.067 19.535 -16.058 1.00 74.06 472 LEU A N 1
ATOM 3685 C CA . LEU A 1 472 ? -0.604 19.507 -17.458 1.00 74.06 472 LEU A CA 1
ATOM 3686 C C . LEU A 1 472 ? 0.844 19.010 -17.635 1.00 74.06 472 LEU A C 1
ATOM 3688 O O . LEU A 1 472 ? 1.096 18.166 -18.493 1.00 74.06 472 LEU A O 1
ATOM 3692 N N . ARG A 1 473 ? 1.791 19.474 -16.803 1.00 75.19 473 ARG A N 1
ATOM 3693 C CA . ARG A 1 473 ? 3.188 18.992 -16.838 1.00 75.19 473 ARG A CA 1
ATOM 3694 C C . ARG A 1 473 ? 3.275 17.484 -16.560 1.00 75.19 473 ARG A C 1
ATOM 3696 O O . ARG A 1 473 ? 4.027 16.783 -17.232 1.00 75.19 473 ARG A O 1
ATOM 3703 N N . THR A 1 474 ? 2.461 16.975 -15.634 1.00 78.88 474 THR A N 1
ATOM 3704 C CA . THR A 1 474 ? 2.379 15.543 -15.309 1.00 78.88 474 THR A CA 1
ATOM 3705 C C . THR A 1 474 ? 1.763 14.746 -16.454 1.00 78.88 474 THR A C 1
ATOM 3707 O O . THR A 1 474 ? 2.344 13.742 -16.843 1.00 78.88 474 THR A O 1
ATOM 3710 N N . ARG A 1 475 ? 0.674 15.222 -17.082 1.00 76.62 475 ARG A N 1
ATOM 3711 C CA . ARG A 1 475 ? 0.082 14.597 -18.288 1.00 76.62 475 ARG A CA 1
ATOM 3712 C C . ARG A 1 475 ? 1.113 14.398 -19.403 1.00 76.62 475 ARG A C 1
ATOM 3714 O O . ARG A 1 475 ? 1.160 13.330 -20.005 1.00 76.62 475 ARG A O 1
ATOM 3721 N N . ILE A 1 476 ? 1.940 15.413 -19.659 1.00 75.75 476 ILE A N 1
ATOM 3722 C CA . ILE A 1 476 ? 3.002 15.358 -20.676 1.00 75.75 476 ILE A CA 1
ATOM 3723 C C . ILE A 1 476 ? 4.098 14.366 -20.253 1.00 75.75 476 ILE A C 1
ATOM 3725 O O . ILE A 1 476 ? 4.504 13.526 -21.051 1.00 75.75 476 ILE A O 1
ATOM 3729 N N . GLY A 1 477 ? 4.532 14.401 -18.987 1.00 76.75 477 GLY A N 1
ATOM 3730 C CA . GLY A 1 477 ? 5.511 13.448 -18.451 1.00 76.75 477 GLY A CA 1
ATOM 3731 C C . GLY A 1 477 ? 5.033 11.989 -18.465 1.00 76.75 477 GLY A C 1
ATOM 3732 O O . GLY A 1 477 ? 5.825 11.095 -18.757 1.00 76.75 477 GLY A O 1
ATOM 3733 N N . LEU A 1 478 ? 3.742 11.747 -18.218 1.00 80.81 478 LEU A N 1
ATOM 3734 C CA . LEU A 1 478 ? 3.124 10.420 -18.260 1.00 80.81 478 LEU A CA 1
ATOM 3735 C C . LEU A 1 478 ? 3.174 9.799 -19.661 1.00 80.81 478 LEU A C 1
ATOM 3737 O O . LEU A 1 478 ? 3.393 8.599 -19.770 1.00 80.81 478 LEU A O 1
ATOM 3741 N N . ALA A 1 479 ? 3.041 10.587 -20.733 1.00 71.44 479 ALA A N 1
ATOM 3742 C CA . ALA A 1 479 ? 3.130 10.063 -22.100 1.00 71.44 479 ALA A CA 1
ATOM 3743 C C . ALA A 1 479 ? 4.485 9.381 -22.389 1.00 71.44 479 ALA A C 1
ATOM 3745 O O . ALA A 1 479 ? 4.542 8.412 -23.143 1.00 71.44 479 ALA A O 1
ATOM 3746 N N . LEU A 1 480 ? 5.563 9.841 -21.740 1.00 74.62 480 LEU A N 1
ATOM 3747 C CA . LEU A 1 480 ? 6.893 9.225 -21.813 1.00 74.62 480 LEU A CA 1
ATOM 3748 C C . LEU A 1 480 ? 7.023 7.989 -20.901 1.00 74.62 480 LEU A C 1
ATOM 3750 O O . LEU A 1 480 ? 7.757 7.064 -21.230 1.00 74.62 480 LEU A O 1
ATOM 3754 N N . MET A 1 481 ? 6.289 7.954 -19.783 1.00 80.69 481 MET A N 1
ATOM 3755 C CA . MET A 1 481 ? 6.304 6.868 -18.786 1.00 80.69 481 MET A CA 1
ATOM 3756 C C . MET A 1 481 ? 5.419 5.661 -19.146 1.00 80.69 481 MET A C 1
ATOM 3758 O O . MET A 1 481 ? 5.428 4.675 -18.414 1.00 80.69 481 MET A O 1
ATOM 3762 N N . ARG A 1 482 ? 4.641 5.733 -20.239 1.00 80.75 482 ARG A N 1
ATOM 3763 C CA . ARG A 1 482 ? 3.757 4.656 -20.743 1.00 80.75 482 ARG A CA 1
ATOM 3764 C C . ARG A 1 482 ? 2.909 3.975 -19.637 1.00 80.75 482 ARG A C 1
ATOM 3766 O O . ARG A 1 482 ? 2.979 2.755 -19.481 1.00 80.75 482 ARG A O 1
ATOM 3773 N N . PRO A 1 483 ? 2.118 4.735 -18.850 1.00 85.75 483 PRO A N 1
ATOM 3774 C CA . PRO A 1 483 ? 1.304 4.192 -17.765 1.00 85.75 483 PRO A CA 1
ATOM 3775 C C . PRO A 1 483 ? 0.286 3.165 -18.272 1.00 85.75 483 PRO A C 1
ATOM 3777 O O . PRO A 1 483 ? -0.328 3.352 -19.322 1.00 85.75 483 PRO A O 1
ATOM 3780 N N . VAL A 1 484 ? 0.047 2.125 -17.474 1.00 88.00 484 VAL A N 1
ATOM 3781 C CA . VAL A 1 484 ? -0.960 1.087 -17.751 1.00 88.00 484 VAL A CA 1
ATOM 3782 C C . VAL A 1 484 ? -2.078 1.182 -16.717 1.00 88.00 484 VAL A C 1
ATOM 3784 O O . VAL A 1 484 ? -1.801 1.111 -15.513 1.00 88.00 484 VAL A O 1
ATOM 3787 N N . GLU A 1 485 ? -3.326 1.313 -17.177 1.00 87.81 485 GLU A N 1
ATOM 3788 C CA . GLU A 1 485 ? -4.510 1.373 -16.308 1.00 87.81 485 GLU A CA 1
ATOM 3789 C C . GLU A 1 485 ? -4.720 0.039 -15.575 1.00 87.81 485 GLU A C 1
ATOM 3791 O O . GLU A 1 485 ? -4.974 -1.010 -16.174 1.00 87.81 485 GLU A O 1
ATOM 3796 N N . ALA A 1 486 ? -4.596 0.077 -14.251 1.00 82.44 486 ALA A N 1
ATOM 3797 C CA . ALA A 1 486 ? -4.634 -1.094 -13.395 1.00 82.44 486 ALA A CA 1
ATOM 3798 C C . ALA A 1 486 ? -6.053 -1.312 -12.853 1.00 82.44 486 ALA A C 1
ATOM 3800 O O . ALA A 1 486 ? -6.580 -0.520 -12.069 1.00 82.44 486 ALA A O 1
ATOM 3801 N N . HIS A 1 487 ? -6.680 -2.403 -13.286 1.00 81.94 487 HIS A N 1
ATOM 3802 C CA . HIS A 1 487 ? -8.097 -2.680 -13.056 1.00 81.94 487 HIS A CA 1
ATOM 3803 C C . HIS A 1 487 ? -8.347 -3.318 -11.676 1.00 81.94 487 HIS A C 1
ATOM 3805 O O . HIS A 1 487 ? -8.707 -4.488 -11.558 1.00 81.94 487 HIS A O 1
ATOM 3811 N N . TYR A 1 488 ? -8.147 -2.542 -10.608 1.00 79.75 488 TYR A N 1
ATOM 3812 C CA . TYR A 1 488 ? -8.373 -2.986 -9.230 1.00 79.75 488 TYR A CA 1
ATOM 3813 C C . TYR A 1 488 ? -9.816 -2.724 -8.767 1.00 79.75 488 TYR A C 1
ATOM 3815 O O . TYR A 1 488 ? -10.225 -1.577 -8.596 1.00 79.75 488 TYR A O 1
ATOM 3823 N N . ARG A 1 489 ? -10.573 -3.785 -8.442 1.00 76.19 489 ARG A N 1
ATOM 3824 C CA . ARG A 1 489 ? -11.954 -3.676 -7.913 1.00 76.19 489 ARG A CA 1
ATOM 3825 C C . ARG A 1 489 ? -12.065 -2.812 -6.642 1.00 76.19 489 ARG A C 1
ATOM 3827 O O . ARG A 1 489 ? -13.103 -2.204 -6.416 1.00 76.19 489 ARG A O 1
ATOM 3834 N N . ILE A 1 490 ? -11.006 -2.739 -5.829 1.00 72.19 490 ILE A N 1
ATOM 3835 C CA . ILE A 1 490 ? -10.963 -1.958 -4.577 1.00 72.19 490 ILE A CA 1
ATOM 3836 C C . ILE A 1 490 ? -10.725 -0.447 -4.787 1.00 72.19 490 ILE A C 1
ATOM 3838 O O . ILE A 1 490 ? -11.068 0.371 -3.928 1.00 72.19 490 ILE A O 1
ATOM 3842 N N . ARG A 1 491 ? -10.148 -0.041 -5.926 1.00 85.50 491 ARG A N 1
ATOM 3843 C CA . ARG A 1 491 ? -9.993 1.367 -6.330 1.00 85.50 491 ARG A CA 1
ATOM 3844 C C . ARG A 1 491 ? -9.903 1.440 -7.862 1.00 85.50 491 ARG A C 1
ATOM 3846 O O . ARG A 1 491 ? -8.849 1.114 -8.404 1.00 85.50 491 ARG A O 1
ATOM 3853 N N . PRO A 1 492 ? -10.965 1.875 -8.565 1.00 86.62 492 PRO A N 1
ATOM 3854 C CA . PRO A 1 492 ? -10.890 2.110 -10.005 1.00 86.62 492 PRO A CA 1
ATOM 3855 C C . PRO A 1 492 ? -9.950 3.284 -10.319 1.00 86.62 492 PRO A C 1
ATOM 3857 O O . PRO A 1 492 ? -9.604 4.074 -9.435 1.00 86.62 492 PRO A O 1
ATOM 3860 N N . GLY A 1 493 ? -9.552 3.418 -11.587 1.00 89.81 493 GLY A N 1
ATOM 3861 C CA . GLY A 1 493 ? -8.790 4.574 -12.074 1.00 89.81 493 GLY A CA 1
ATOM 3862 C C . GLY A 1 493 ? -7.329 4.646 -11.615 1.00 89.81 493 GLY A C 1
ATOM 3863 O O . GLY A 1 493 ? -6.729 5.714 -11.706 1.00 89.81 493 GLY A O 1
ATOM 3864 N N . VAL A 1 494 ? -6.748 3.549 -11.120 1.00 95.19 494 VAL A N 1
ATOM 3865 C CA . VAL A 1 494 ? -5.315 3.474 -10.794 1.00 95.19 494 VAL A CA 1
ATOM 3866 C C . VAL A 1 494 ? -4.497 3.427 -12.084 1.00 95.19 494 VAL A C 1
ATOM 3868 O O . VAL A 1 494 ? -4.734 2.585 -12.949 1.00 95.19 494 VAL A O 1
ATOM 3871 N N . LEU A 1 495 ? -3.496 4.297 -12.200 1.00 95.25 495 LEU A N 1
ATOM 3872 C CA . LEU A 1 495 ? -2.424 4.145 -13.183 1.00 95.25 495 LEU A CA 1
ATOM 3873 C C . LEU A 1 495 ? -1.244 3.482 -12.493 1.00 95.25 495 LEU A C 1
ATOM 3875 O O . LEU A 1 495 ? -0.871 3.901 -11.402 1.00 95.25 495 LEU A O 1
ATOM 3879 N N . GLY A 1 496 ? -0.617 2.501 -13.132 1.00 96.12 496 GLY A N 1
ATOM 3880 C CA . GLY A 1 496 ? 0.704 2.064 -12.701 1.00 96.12 496 GLY A CA 1
ATOM 3881 C C . GLY A 1 496 ? 1.772 2.384 -13.731 1.00 96.12 496 GLY A C 1
ATOM 3882 O O . GLY A 1 496 ? 1.571 2.211 -14.937 1.00 96.12 496 GLY A O 1
ATOM 3883 N N . LEU A 1 497 ? 2.896 2.868 -13.220 1.00 95.62 497 LEU A N 1
ATOM 3884 C CA . LEU A 1 497 ? 4.121 3.170 -13.943 1.00 95.62 497 LEU A CA 1
ATOM 3885 C C . LEU A 1 497 ? 5.047 1.953 -13.848 1.00 95.62 497 LEU A C 1
ATOM 3887 O O . LEU A 1 497 ? 5.138 1.346 -12.779 1.00 95.62 497 LEU A O 1
ATOM 3891 N N . HIS A 1 498 ? 5.721 1.607 -14.944 1.00 94.88 498 HIS A N 1
ATOM 3892 C CA . HIS A 1 498 ? 6.794 0.610 -14.955 1.00 94.88 498 HIS A CA 1
ATOM 3893 C C . HIS A 1 498 ? 8.143 1.308 -15.123 1.00 94.88 498 HIS A C 1
ATOM 3895 O O . HIS A 1 498 ? 8.270 2.205 -15.958 1.00 94.88 498 HIS A O 1
ATOM 3901 N N . PHE A 1 499 ? 9.156 0.848 -14.393 1.00 94.81 499 PHE A N 1
ATOM 3902 C CA . PHE A 1 499 ? 10.543 1.277 -14.566 1.00 94.81 499 PHE A CA 1
ATOM 3903 C C . PHE A 1 499 ? 11.472 0.062 -14.585 1.00 94.81 499 PHE A C 1
ATOM 3905 O O . PHE A 1 499 ? 11.311 -0.853 -13.783 1.00 94.81 499 PHE A O 1
ATOM 3912 N N . THR A 1 500 ? 12.469 0.082 -15.467 1.00 92.31 500 THR A N 1
ATOM 3913 C CA . THR A 1 500 ? 13.575 -0.894 -15.540 1.00 92.31 500 THR A CA 1
ATOM 3914 C C . THR A 1 500 ? 14.877 -0.327 -14.954 1.00 92.31 500 THR A C 1
ATOM 3916 O O . THR A 1 500 ? 15.964 -0.829 -15.214 1.00 92.31 500 THR A O 1
ATOM 3919 N N . SER A 1 501 ? 14.788 0.783 -14.214 1.00 91.31 501 SER A N 1
ATOM 3920 C CA . SER A 1 501 ? 15.926 1.511 -13.652 1.00 91.31 501 SER A CA 1
ATOM 3921 C C . SER A 1 501 ? 15.501 2.239 -12.378 1.00 91.31 501 SER A C 1
ATOM 3923 O O . SER A 1 501 ? 14.501 2.966 -12.388 1.00 91.31 501 SER A O 1
ATOM 3925 N N . MET A 1 502 ? 16.286 2.080 -11.309 1.00 91.56 502 MET A N 1
ATOM 3926 C CA . MET A 1 502 ? 16.084 2.747 -10.016 1.00 91.56 502 MET A CA 1
ATOM 3927 C C . MET A 1 502 ? 16.057 4.272 -10.181 1.00 91.56 502 MET A C 1
ATOM 3929 O O . MET A 1 502 ? 15.086 4.915 -9.780 1.00 91.56 502 MET A O 1
ATOM 3933 N N . ARG A 1 503 ? 17.035 4.840 -10.904 1.00 92.25 503 ARG A N 1
ATOM 3934 C CA . ARG A 1 503 ? 17.069 6.261 -11.289 1.00 92.25 503 ARG A CA 1
ATOM 3935 C C . ARG A 1 503 ? 15.762 6.751 -11.920 1.00 92.25 503 ARG A C 1
ATOM 3937 O O . ARG A 1 503 ? 15.277 7.812 -11.553 1.00 92.25 503 ARG A O 1
ATOM 3944 N N . SER A 1 504 ? 15.159 5.991 -12.837 1.00 91.94 504 SER A N 1
ATOM 3945 C CA . SER A 1 504 ? 13.904 6.410 -13.489 1.00 91.94 504 SER A CA 1
ATOM 3946 C C . SER A 1 504 ? 12.692 6.381 -12.549 1.00 91.94 504 SER A C 1
ATOM 3948 O O . SER A 1 504 ? 11.771 7.182 -12.719 1.00 91.94 504 SER A O 1
ATOM 3950 N N . ALA A 1 505 ? 12.695 5.495 -11.547 1.00 94.62 505 ALA A N 1
ATOM 3951 C CA . ALA A 1 505 ? 11.695 5.494 -10.481 1.00 94.62 505 ALA A CA 1
ATOM 3952 C C . ALA A 1 505 ? 11.905 6.677 -9.514 1.00 94.62 505 ALA A C 1
ATOM 3954 O O . ALA A 1 505 ? 10.943 7.365 -9.167 1.00 94.62 505 ALA A O 1
ATOM 3955 N N . TYR A 1 506 ? 13.155 6.992 -9.162 1.00 93.56 506 TYR A N 1
ATOM 3956 C CA . TYR A 1 506 ? 13.518 8.204 -8.418 1.00 93.56 506 TYR A CA 1
ATOM 3957 C C . TYR A 1 506 ? 13.100 9.490 -9.137 1.00 93.56 506 TYR A C 1
ATOM 3959 O O . TYR A 1 506 ? 12.413 10.330 -8.556 1.00 93.56 506 TYR A O 1
ATOM 3967 N N . ASP A 1 507 ? 13.422 9.604 -10.428 1.00 91.94 507 ASP A N 1
ATOM 3968 C CA . ASP A 1 507 ? 13.025 10.711 -11.303 1.00 91.94 507 ASP A CA 1
ATOM 3969 C C . ASP A 1 507 ? 11.497 10.828 -11.461 1.00 91.94 507 ASP A C 1
ATOM 3971 O O . ASP A 1 507 ? 11.017 11.817 -12.018 1.00 91.94 507 ASP A O 1
ATOM 3975 N N . ALA A 1 508 ? 10.715 9.841 -11.002 1.00 92.25 508 ALA A N 1
ATOM 3976 C CA . ALA A 1 508 ? 9.265 9.931 -10.853 1.00 92.25 508 ALA A CA 1
ATOM 3977 C C . ALA A 1 508 ? 8.856 10.416 -9.451 1.00 92.25 508 ALA A C 1
ATOM 3979 O O . ALA A 1 508 ? 7.991 11.288 -9.349 1.00 92.25 508 ALA A O 1
ATOM 3980 N N . LEU A 1 509 ? 9.492 9.910 -8.387 1.00 92.88 509 LEU A N 1
ATOM 3981 C CA . LEU A 1 509 ? 9.238 10.313 -6.996 1.00 92.88 509 LEU A CA 1
ATOM 3982 C C . LEU A 1 509 ? 9.664 11.755 -6.673 1.00 92.88 509 LEU A C 1
ATOM 3984 O O . LEU A 1 509 ? 9.192 12.299 -5.683 1.00 92.88 509 LEU A O 1
ATOM 3988 N N . THR A 1 510 ? 10.473 12.408 -7.510 1.00 91.00 510 THR A N 1
ATOM 3989 C CA . THR A 1 510 ? 10.776 13.850 -7.405 1.00 91.00 510 THR A CA 1
ATOM 3990 C C . THR A 1 510 ? 9.732 14.759 -8.071 1.00 91.00 510 THR A C 1
ATOM 3992 O O . THR A 1 510 ? 9.807 15.981 -7.941 1.00 91.00 510 THR A O 1
ATOM 3995 N N . ARG A 1 511 ? 8.742 14.216 -8.801 1.00 91.19 511 ARG A N 1
ATOM 3996 C CA . ARG A 1 511 ? 7.762 15.018 -9.564 1.00 91.19 511 ARG A CA 1
ATOM 3997 C C . ARG A 1 511 ? 6.517 15.319 -8.718 1.00 91.19 511 ARG A C 1
ATOM 3999 O O . ARG A 1 511 ? 5.753 14.387 -8.466 1.00 91.19 511 ARG A O 1
ATOM 4006 N N . PRO A 1 512 ? 6.193 16.591 -8.401 1.00 91.50 512 PRO A N 1
ATOM 4007 C CA . PRO A 1 512 ? 5.059 16.944 -7.537 1.00 91.50 512 PRO A CA 1
ATOM 4008 C C . PRO A 1 512 ? 3.726 16.277 -7.909 1.00 91.50 512 PRO A C 1
ATOM 4010 O O . PRO A 1 512 ? 3.050 15.717 -7.056 1.00 91.50 512 PRO A O 1
ATOM 4013 N N . GLY A 1 513 ? 3.363 16.229 -9.195 1.00 91.75 513 GLY A N 1
ATOM 4014 C CA . GLY A 1 513 ? 2.114 15.585 -9.618 1.00 91.75 513 GLY A CA 1
ATOM 4015 C C . GLY A 1 513 ? 2.113 14.048 -9.597 1.00 91.75 513 GLY A C 1
ATOM 4016 O O . GLY A 1 513 ? 1.036 13.462 -9.657 1.00 91.75 513 GLY A O 1
ATOM 4017 N N . ILE A 1 514 ? 3.276 13.392 -9.503 1.00 93.75 514 ILE A N 1
ATOM 4018 C CA . ILE A 1 514 ? 3.378 11.944 -9.246 1.00 93.75 514 ILE A CA 1
ATOM 4019 C C . ILE A 1 514 ? 3.318 11.692 -7.738 1.00 93.75 514 ILE A C 1
ATOM 4021 O O . ILE A 1 514 ? 2.533 10.850 -7.309 1.00 93.75 514 ILE A O 1
ATOM 4025 N N . ILE A 1 515 ? 4.051 12.485 -6.942 1.00 95.06 515 ILE A N 1
ATOM 4026 C CA . ILE A 1 515 ? 3.970 12.503 -5.471 1.00 95.06 515 ILE A CA 1
ATOM 4027 C C . ILE A 1 515 ? 2.510 12.631 -5.036 1.00 95.06 515 ILE A C 1
ATOM 4029 O O . ILE A 1 515 ? 1.986 11.754 -4.357 1.00 95.06 515 ILE A O 1
ATOM 4033 N N . LYS A 1 516 ? 1.816 13.673 -5.503 1.00 94.75 516 LYS A N 1
ATOM 4034 C CA . LYS A 1 516 ? 0.421 13.949 -5.151 1.00 94.75 516 LYS A CA 1
ATOM 4035 C C . LYS A 1 516 ? -0.535 12.826 -5.565 1.00 94.75 516 LYS A C 1
ATOM 4037 O O . LYS A 1 516 ? -1.455 12.500 -4.821 1.00 94.75 516 LYS A O 1
ATOM 4042 N N . ALA A 1 517 ? -0.302 12.195 -6.716 1.00 95.75 517 ALA A N 1
ATOM 4043 C CA . ALA A 1 517 ? -1.102 11.063 -7.178 1.00 95.75 517 ALA A CA 1
ATOM 4044 C C . ALA A 1 517 ? -0.851 9.777 -6.368 1.00 95.75 517 ALA A C 1
ATOM 4046 O O . ALA A 1 517 ? -1.784 9.002 -6.155 1.00 95.75 517 ALA A O 1
ATOM 4047 N N . ALA A 1 518 ? 0.375 9.558 -5.883 1.00 97.25 518 ALA A N 1
ATOM 4048 C CA . ALA A 1 518 ? 0.677 8.498 -4.925 1.00 97.25 518 ALA A CA 1
ATOM 4049 C C . ALA A 1 518 ? 0.032 8.797 -3.558 1.00 97.25 518 ALA A C 1
ATOM 4051 O O . ALA A 1 518 ? -0.707 7.958 -3.048 1.00 97.25 518 ALA A O 1
ATOM 4052 N N . ARG A 1 519 ? 0.213 10.017 -3.021 1.00 96.75 519 ARG A N 1
ATOM 4053 C CA . ARG A 1 519 ? -0.411 10.484 -1.768 1.00 96.75 519 ARG A CA 1
ATOM 4054 C C . ARG A 1 519 ? -1.930 10.287 -1.777 1.00 96.75 519 ARG A C 1
ATOM 4056 O O . ARG A 1 519 ? -2.471 9.714 -0.834 1.00 96.75 519 ARG A O 1
ATOM 4063 N N . GLN A 1 520 ? -2.606 10.686 -2.860 1.00 96.25 520 GLN A N 1
ATOM 4064 C CA . GLN A 1 520 ? -4.055 10.512 -3.009 1.00 96.25 520 GLN A CA 1
ATOM 4065 C C . GLN A 1 520 ? -4.464 9.035 -3.036 1.00 96.25 520 GLN A C 1
ATOM 4067 O O . GLN A 1 520 ? -5.373 8.655 -2.304 1.00 96.25 520 GLN A O 1
ATOM 4072 N N . LEU A 1 521 ? -3.796 8.186 -3.832 1.00 97.62 521 LEU A N 1
ATOM 4073 C CA . LEU A 1 521 ? -4.110 6.750 -3.869 1.00 97.62 521 LEU A CA 1
ATOM 4074 C C . LEU A 1 521 ? -3.927 6.096 -2.496 1.00 97.62 521 LEU A C 1
ATOM 4076 O O . LEU A 1 521 ? -4.759 5.290 -2.082 1.00 97.62 521 LEU A O 1
ATOM 4080 N N . ASN A 1 522 ? -2.855 6.449 -1.793 1.00 97.25 522 ASN A N 1
ATOM 4081 C CA . ASN A 1 522 ? -2.549 5.883 -0.490 1.00 97.25 522 ASN A CA 1
ATOM 4082 C C . ASN A 1 522 ? -3.600 6.307 0.543 1.00 97.25 522 ASN A C 1
ATOM 4084 O O . ASN A 1 522 ? -4.184 5.435 1.182 1.00 97.25 522 ASN A O 1
ATOM 4088 N N . LEU A 1 523 ? -3.939 7.598 0.642 1.00 94.12 523 LEU A N 1
ATOM 4089 C CA . LEU A 1 523 ? -4.985 8.067 1.562 1.00 94.12 523 LEU A CA 1
ATOM 4090 C C . LEU A 1 523 ? -6.365 7.458 1.240 1.00 94.12 523 LEU A C 1
ATOM 4092 O O . LEU A 1 523 ? -7.072 7.036 2.153 1.00 94.12 523 LEU A O 1
ATOM 4096 N N . ASP A 1 524 ? -6.721 7.329 -0.043 1.00 91.75 524 ASP A N 1
ATOM 4097 C CA . ASP A 1 524 ? -7.942 6.653 -0.518 1.00 91.75 524 ASP A CA 1
ATOM 4098 C C . ASP A 1 524 ? -8.007 5.158 -0.154 1.00 91.75 524 ASP A C 1
ATOM 4100 O O . ASP A 1 524 ? -9.093 4.566 -0.134 1.00 91.75 524 ASP A O 1
ATOM 4104 N N . LEU A 1 525 ? -6.852 4.519 0.050 1.00 91.88 525 LEU A N 1
ATOM 4105 C CA . LEU A 1 525 ? -6.743 3.129 0.487 1.00 91.88 525 LEU A CA 1
ATOM 4106 C C . LEU A 1 525 ? -6.780 3.036 2.015 1.00 91.88 525 LEU A C 1
ATOM 4108 O O . LEU A 1 525 ? -7.538 2.221 2.529 1.00 91.88 525 LEU A O 1
ATOM 4112 N N . MET A 1 526 ? -6.069 3.906 2.741 1.00 88.69 526 MET A N 1
ATOM 4113 C CA . MET A 1 526 ? -6.144 3.969 4.211 1.00 88.69 526 MET A CA 1
ATOM 4114 C C . MET A 1 526 ? -7.570 4.288 4.695 1.00 88.69 526 MET A C 1
ATOM 4116 O O . MET A 1 526 ? -8.061 3.677 5.642 1.00 88.69 526 MET A O 1
ATOM 4120 N N . ARG A 1 527 ? -8.303 5.149 3.972 1.00 83.12 527 ARG A N 1
ATOM 4121 C CA . ARG A 1 527 ? -9.733 5.425 4.209 1.00 83.12 527 ARG A CA 1
ATOM 4122 C C . ARG A 1 527 ? -10.688 4.253 3.955 1.00 83.12 527 ARG A C 1
ATOM 4124 O O . ARG A 1 527 ? -11.882 4.395 4.203 1.00 83.12 527 ARG A O 1
ATOM 4131 N N . LYS A 1 528 ? -10.208 3.096 3.490 1.00 79.06 528 LYS A N 1
ATOM 4132 C CA . LYS A 1 528 ? -11.002 1.851 3.401 1.00 79.06 528 LYS A CA 1
ATOM 4133 C C . LYS A 1 528 ? -10.762 0.917 4.588 1.00 79.06 528 LYS A C 1
ATOM 4135 O O . LYS A 1 528 ? -11.303 -0.187 4.615 1.00 79.06 528 LYS A O 1
ATOM 4140 N N . GLY A 1 529 ? -9.995 1.373 5.577 1.00 71.88 529 GLY A N 1
ATOM 4141 C CA . GLY A 1 529 ? -9.634 0.607 6.759 1.00 71.88 529 GLY A CA 1
ATOM 4142 C C . GLY A 1 529 ? -8.289 -0.111 6.598 1.00 71.88 529 GLY A C 1
ATOM 4143 O O . GLY A 1 529 ? -7.435 0.312 5.814 1.00 71.88 529 GLY A O 1
ATOM 4144 N N . PRO A 1 530 ? -8.067 -1.195 7.353 1.00 77.56 530 PRO A N 1
ATOM 4145 C CA . PRO A 1 530 ? -6.721 -1.593 7.734 1.00 77.56 530 PRO A CA 1
ATOM 4146 C C . PRO A 1 530 ? -5.977 -2.381 6.653 1.00 77.56 530 PRO A C 1
ATOM 4148 O O . PRO A 1 530 ? -6.566 -2.884 5.691 1.00 77.56 530 PRO A O 1
ATOM 4151 N N . ALA A 1 531 ? -4.672 -2.560 6.857 1.00 81.38 531 ALA A N 1
ATOM 4152 C CA . ALA A 1 531 ? -3.825 -3.425 6.046 1.00 81.38 531 ALA A CA 1
ATOM 4153 C C . ALA A 1 531 ? -4.324 -4.883 6.058 1.00 81.38 531 ALA A C 1
ATOM 4155 O O . ALA A 1 531 ? -4.362 -5.559 7.091 1.00 81.38 531 ALA A O 1
ATOM 4156 N N . LEU A 1 532 ? -4.659 -5.409 4.878 1.00 81.31 532 LEU A N 1
ATOM 4157 C CA . LEU A 1 532 ? -5.065 -6.804 4.691 1.00 81.31 532 LEU A CA 1
ATOM 4158 C C . LEU A 1 532 ? -3.860 -7.746 4.527 1.00 81.31 532 LEU A C 1
ATOM 4160 O O . LEU A 1 532 ? -3.996 -8.948 4.752 1.00 81.31 532 LEU A O 1
ATOM 4164 N N . ASN A 1 533 ? -2.667 -7.199 4.258 1.00 81.06 533 ASN A N 1
ATOM 4165 C CA . ASN A 1 533 ? -1.413 -7.947 4.086 1.00 81.06 533 ASN A CA 1
ATOM 4166 C C . ASN A 1 5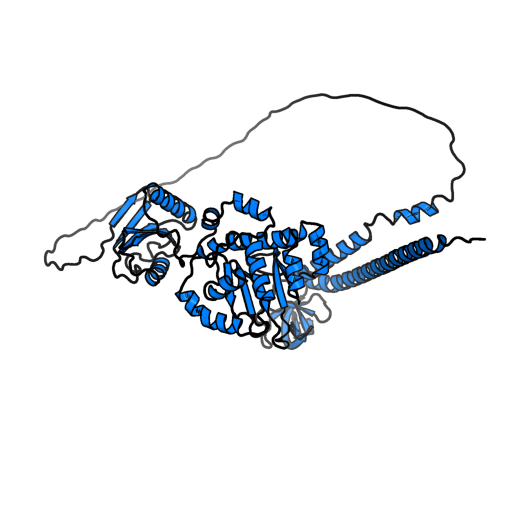33 ? -0.564 -8.052 5.382 1.00 81.06 533 ASN A C 1
ATOM 4168 O O . ASN A 1 533 ? 0.557 -8.556 5.364 1.00 81.06 533 ASN A O 1
ATOM 4172 N N . TRP A 1 534 ? -1.127 -7.685 6.543 1.00 82.50 534 TRP A N 1
ATOM 4173 C CA . TRP A 1 534 ? -0.542 -7.758 7.905 1.00 82.50 534 TRP A CA 1
ATOM 4174 C C . TRP A 1 534 ? -0.163 -9.171 8.434 1.00 82.50 534 TRP A C 1
ATOM 4176 O O . TRP A 1 534 ? -0.101 -9.399 9.640 1.00 82.50 534 TRP A O 1
ATOM 4186 N N . LYS A 1 535 ? 0.049 -10.159 7.557 1.00 81.06 535 LYS A N 1
ATOM 4187 C CA . LYS A 1 535 ? 0.688 -11.453 7.886 1.00 81.06 535 LYS A CA 1
ATOM 4188 C C . LYS A 1 535 ? 2.065 -11.621 7.235 1.00 81.06 535 LYS A C 1
ATOM 4190 O O . LYS A 1 535 ? 2.824 -12.501 7.632 1.00 81.06 535 LYS A O 1
ATOM 4195 N N . THR A 1 536 ? 2.377 -10.819 6.216 1.00 86.56 536 THR A N 1
ATOM 4196 C CA . THR A 1 536 ? 3.645 -10.869 5.469 1.00 86.56 536 THR A CA 1
ATOM 4197 C C . THR A 1 536 ? 4.513 -9.634 5.689 1.00 86.56 536 THR A C 1
ATOM 4199 O O . THR A 1 536 ? 5.615 -9.576 5.149 1.00 86.56 536 THR A O 1
ATOM 4202 N N . HIS A 1 537 ? 4.027 -8.684 6.492 1.00 92.19 537 HIS A N 1
ATOM 4203 C CA . HIS A 1 537 ? 4.763 -7.505 6.923 1.00 92.19 537 HIS A CA 1
ATOM 4204 C C . HIS A 1 537 ? 6.099 -7.862 7.595 1.00 92.19 537 HIS A C 1
ATOM 4206 O O . HIS A 1 537 ? 6.221 -8.910 8.228 1.00 92.19 537 HIS A O 1
ATOM 4212 N N . CYS A 1 538 ? 7.089 -6.988 7.424 1.00 94.19 538 CYS A N 1
ATOM 4213 C CA . CYS A 1 538 ? 8.486 -7.226 7.749 1.00 94.19 538 CYS A CA 1
ATOM 4214 C C . CYS A 1 538 ? 9.109 -5.980 8.416 1.00 94.19 538 CYS A C 1
ATOM 4216 O O . CYS A 1 538 ? 9.682 -5.154 7.700 1.00 94.19 538 CYS A O 1
ATOM 4218 N N . PRO A 1 539 ? 9.009 -5.827 9.754 1.00 91.44 539 PRO A N 1
ATOM 4219 C CA . PRO A 1 539 ? 9.484 -4.637 10.470 1.00 91.44 539 PRO A CA 1
ATOM 4220 C C . PRO A 1 539 ? 10.965 -4.318 10.226 1.00 91.44 539 PRO A C 1
ATOM 4222 O O . PRO A 1 539 ? 11.308 -3.153 10.032 1.00 91.44 539 PRO A O 1
ATOM 4225 N N . ASP A 1 540 ? 11.808 -5.358 10.142 1.00 94.06 540 ASP A N 1
ATOM 4226 C CA . ASP A 1 540 ? 13.254 -5.257 9.876 1.00 94.06 540 ASP A CA 1
ATOM 4227 C C . ASP A 1 540 ? 13.552 -4.582 8.524 1.00 94.06 540 ASP A C 1
ATOM 4229 O O . ASP A 1 540 ? 14.483 -3.792 8.388 1.00 94.06 540 ASP A O 1
ATOM 4233 N N . LEU A 1 541 ? 12.722 -4.871 7.512 1.00 96.12 541 LEU A N 1
ATOM 4234 C CA . LEU A 1 541 ? 12.867 -4.284 6.182 1.00 96.12 541 LEU A CA 1
ATOM 4235 C C . LEU A 1 541 ? 12.454 -2.814 6.195 1.00 96.12 541 LEU A C 1
ATOM 4237 O O . LEU A 1 541 ? 13.085 -2.012 5.519 1.00 96.12 541 LEU A O 1
ATOM 4241 N N . VAL A 1 542 ? 11.414 -2.456 6.954 1.00 94.69 542 VAL A N 1
ATOM 4242 C CA . VAL A 1 542 ? 10.981 -1.058 7.088 1.00 94.69 542 VAL A CA 1
ATOM 4243 C C . VAL A 1 542 ? 12.021 -0.229 7.836 1.00 94.69 542 VAL A C 1
ATOM 4245 O O . VAL A 1 542 ? 12.310 0.887 7.421 1.00 94.69 542 VAL A O 1
ATOM 4248 N N . GLU A 1 543 ? 12.626 -0.788 8.883 1.00 92.81 543 GLU A N 1
ATOM 4249 C CA . GLU A 1 543 ? 13.734 -0.158 9.602 1.00 92.81 543 GLU A CA 1
ATOM 4250 C C . GLU A 1 543 ? 14.925 0.106 8.671 1.00 92.81 543 GLU A C 1
ATOM 4252 O O . GLU A 1 543 ? 15.369 1.246 8.552 1.00 92.81 543 GLU A O 1
ATOM 4257 N N . HIS A 1 544 ? 15.369 -0.916 7.933 1.00 95.44 544 HIS A N 1
ATOM 4258 C CA . HIS A 1 544 ? 16.492 -0.812 7.001 1.00 95.44 544 HIS A CA 1
ATOM 4259 C C . HIS A 1 544 ? 16.241 0.170 5.841 1.00 95.44 544 HIS A C 1
ATOM 4261 O O . HIS A 1 544 ? 17.078 1.026 5.578 1.00 95.44 544 HIS A O 1
ATOM 4267 N N . VAL A 1 545 ? 15.088 0.127 5.158 1.00 96.00 545 VAL A N 1
ATOM 4268 C CA . VAL A 1 545 ? 14.828 1.070 4.042 1.00 96.00 545 VAL A CA 1
ATOM 4269 C C . VAL A 1 545 ? 14.626 2.517 4.499 1.00 96.00 545 VAL A C 1
ATOM 4271 O O . VAL A 1 545 ? 14.634 3.416 3.666 1.00 96.00 545 VAL A O 1
ATOM 4274 N N . LEU A 1 546 ? 14.414 2.764 5.794 1.00 92.69 546 LEU A N 1
ATOM 4275 C CA . LEU A 1 546 ? 14.281 4.111 6.351 1.00 92.69 546 LEU A CA 1
ATOM 4276 C C . LEU A 1 546 ? 15.582 4.649 6.968 1.00 92.69 546 LEU A C 1
ATOM 4278 O O . LEU A 1 546 ? 15.656 5.864 7.168 1.00 92.69 546 LEU A O 1
ATOM 4282 N N . SER A 1 547 ? 16.573 3.799 7.259 1.00 90.81 547 SER A N 1
ATOM 4283 C CA . SER A 1 547 ? 17.862 4.186 7.857 1.00 90.81 547 SER A CA 1
ATOM 4284 C C . SER A 1 547 ? 18.998 4.440 6.854 1.00 90.81 547 SER A C 1
ATOM 4286 O O . SER A 1 547 ? 19.991 5.057 7.238 1.00 90.81 547 SER A O 1
ATOM 4288 N N . VAL A 1 548 ? 18.850 3.986 5.603 1.00 87.00 548 VAL A N 1
ATOM 4289 C CA . VAL A 1 548 ? 19.857 4.039 4.513 1.00 87.00 548 VAL A CA 1
ATOM 4290 C C . VAL A 1 548 ? 19.636 5.217 3.555 1.00 87.00 548 VAL A C 1
ATOM 4292 O O . VAL A 1 548 ? 18.501 5.749 3.514 1.00 87.00 548 VAL A O 1
#

pLDDT: mean 72.0, std 22.15, range [26.38, 98.31]

Foldseek 3Di:
DDDDPPPVVVVVVVVVVVVVVVVVVVVLVVLLVVLVVLLVVLCLQQVFLVCFVVVHAFKWKWQFDDWDQDDDPSPDTWTAAWTAGPVRPDIDHGATEDQDDPDDDNRDIAIWGGSPRDRYIYGPHDSPSNVVSVVSNVVSVVSVVVSVPDPPPVVVVVVVVPPDDPDDDDDDDDDDDDDDDDDDDDDDDDDDDDDDDDDDDDDDDDDDDDDDDDDDDDDDDDDDDPDFDWDWDDDDNWTKTKTFQQPNLFCCVVDPPVNAAWFKKWWAFQVRAIEIATDNHVRVVVNVVCVVHNGTGMMITIHDDPVCRVPVRVVVVVVCVVVVGHYPNPDDDDSAWALVCVCVVANPVRLVVLLVDQDFADADLVLAHDDVVLQVVQVVLVVVLVPDPLNDLLNLLLVLLCCRGAPDRCRRQELRFKFKFAFDCVPVVFWTWRMFIDGAEDGQKTWTDGPVCRSQIKIKHKFAQVLLPPDPVSVVVVVVQVWDQDDDPLDGRITMGMDRDSVVSVVQSPDRSSSSRSNVVRSSRVNRTGHPCSNRGHSPSVSRSNVD

Organism: NCBI:txid1420889

Secondary structure (DSSP, 8-state):
----TTHHHHHHHHHHHHHHHHHHHHHHHHHHHHHHHHHHHHHHHHHHHHHHHTT-SEEEEEEEEEEEEESTTS-EEEEEEEEEETTS--EEEEEEEES--TT--TT--EEEEE-S-TTEEEESS--HHHHHHHHHHHHHHHHHHHHH--TTTHHHHHHHTSSS------------------------------------------------------------------EEEEETTEEEEEEE-TT-S--TTTS-GGG---EEEEEEETTS-EEEEEESSHHHHHHHHTTT-TTEEEEEEEE--TTTHHHHHHHHHHHHHTTT--BTTSS-TTS---HHHHHHHS-HHHHHHHHH--SPP---GGG----HHHHHHHHHHHHHHHT-TT--HHHHHHHHHHHHHHSSSHHHHBTTTEEEEES--TTTTTS-EEEEEEETTEEEEEEE--SS-TT--EEEEEEEHHHHHHSHHHHHHHHHH--EEEEETTEEEEEEEEESSHHHHHHHHT-HHHHHHHHHHHHHHHTT-S-TTTTTB-HHHHHHHHH-